Protein AF-0000000074861156 (afdb_homodimer)

pLDDT: mean 95.58, std 5.74, range [59.12, 99.0]

Secondary structure (DSSP, 8-state):
-HHHHHHHHHHHHHHHHHHHHHHT-SB-HHHHHHHHHS--GGGGTT-EEEEESTTSHHHHHHHHHHHHTT-EEEEE-S-HHHHHHHHHHHHHHHGGG--GGGEEE----TT-GGGHHHHHHHHHHHHS---EEEE-----B-B-GGG--HHHHHHHIIIIIIHHHHHHHHHHHHHHHHT-EEEEEE--GGGTS--TTBHHHHHHHHHHHHHHHHHHHHHGGGTEEEEEEEE-SB-SSHHHH-B-SSTT-B---PPPTTS--B-HHHHHHHHHHHHHTT-SEEEE--TTHHHHHHHHHH-HHHHHHHHHHHHHHHHHHHHTT-/-HHHHHHHHHHHHHHHHHHHHHHT-SB-HHHHHHHHHS--GGGGTT-EEEEESTTSHHHHHHHHHHHHTT-EEEEE-S-HHHHHHHHHHHHHHHGGG--GGGEEE----TT-GGGHHHHHHHHHHHHS---EEEE-----B-B-GGG--HHHHHHHIIIIIIHHHHHHHHHHHHHHHHT-EEEEEE--GGGTS--TTBHHHHHHHHHHHHHHHHHHHHHGGGTEEEEEEEE-SB-SSHHHH-B-SSTT-B---PPPTTS--B-HHHHHHHHHHHHHTT-SEEEE--TTHHHHHHHHHHHHHHHHHHHHHHHHHHHHHHHTT-

Nearest PDB structures (foldseek):
  3m1a-assembly6_J  TM=7.940E-01  e=1.146E-18  Streptomyces avermitilis
  1nff-assembly1_A  TM=8.788E-01  e=4.533E-17  Mycobacterium tuberculosis
  5itv-assembly3_D  TM=8.825E-01  e=2.339E-16  Bacillus subtilis subsp. subtilis str. 168
  5itv-assembly1_A  TM=8.113E-01  e=7.983E-17  Bacillus subtilis subsp. subtilis str. 168
  2ztm-assembly1_C  TM=8.177E-01  e=5.166E-16  Pseudomonas fragi

Solvent-accessible surface area (backbone atoms only — not comparable to full-atom values): 30894 Å² total; per-residue (Å²): 114,66,62,58,51,50,50,48,49,52,49,49,50,50,52,51,50,51,51,53,50,52,72,73,36,44,45,40,69,69,54,50,47,35,75,77,71,46,47,54,47,53,75,41,44,66,38,32,36,37,32,30,32,22,55,46,49,50,31,29,34,29,46,33,51,40,17,49,29,23,29,25,38,35,41,18,23,73,53,55,67,45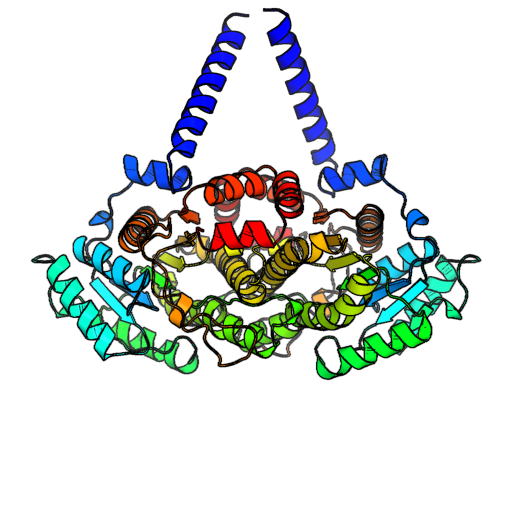,34,52,53,44,48,53,52,21,43,61,53,14,40,93,60,38,56,76,87,36,49,41,78,45,69,41,57,61,70,48,61,86,50,36,56,58,50,46,51,50,46,35,70,73,67,68,51,64,43,29,41,34,38,45,46,65,65,51,34,49,32,49,75,84,52,46,37,69,63,33,40,51,51,35,34,42,37,43,29,47,17,46,51,52,45,47,56,56,48,44,64,61,21,51,74,68,46,39,31,33,43,34,37,58,52,27,43,39,35,76,41,43,46,55,40,16,35,48,33,13,15,24,27,10,16,37,51,21,31,48,36,11,46,34,30,56,31,34,86,35,49,31,47,43,26,41,36,21,41,46,61,58,49,46,65,57,43,39,63,10,29,36,25,46,64,94,39,53,60,63,39,80,72,63,89,82,38,76,44,46,46,30,60,58,51,11,48,51,52,43,36,38,58,47,54,64,38,57,64,43,44,41,22,52,74,68,58,42,57,46,51,51,33,38,47,72,38,42,69,58,36,52,50,49,45,46,68,58,32,53,70,51,50,50,32,57,65,64,35,98,113,67,62,57,50,50,50,49,50,52,49,49,51,50,52,51,49,49,49,54,51,53,72,72,34,44,45,40,68,68,54,50,48,36,74,77,72,45,48,54,48,52,76,41,42,67,39,33,36,37,30,31,32,22,56,45,48,51,31,29,34,30,47,33,52,41,16,49,29,24,30,24,37,36,39,18,23,76,52,56,68,44,33,50,52,44,48,53,51,20,43,61,54,15,40,92,60,39,56,75,88,37,51,42,79,45,67,42,56,61,69,49,62,86,50,36,56,58,51,47,50,50,46,34,70,72,68,69,49,64,44,29,42,35,38,44,47,64,66,51,35,50,32,47,74,86,53,44,38,69,62,32,40,52,51,34,35,40,37,42,29,47,17,47,51,51,43,47,56,56,48,42,64,63,20,49,77,66,47,38,31,34,42,33,38,59,53,26,42,38,36,77,40,42,47,55,39,15,35,47,34,13,15,22,25,9,16,39,52,19,32,48,37,10,45,34,29,55,32,34,86,36,49,32,49,43,25,41,35,21,41,45,61,57,49,47,64,55,44,38,63,10,29,35,24,46,65,93,42,52,59,62,38,80,72,64,89,81,39,76,44,46,48,28,60,59,51,10,47,52,51,42,35,38,57,46,54,64,38,56,65,42,42,40,24,52,73,67,57,42,57,47,52,52,33,40,47,71,37,42,68,60,37,51,50,49,46,47,69,59,32,53,70,51,48,49,31,55,67,64,35,97

Structure (mmCIF, N/CA/C/O backbone):
data_AF-0000000074861156-model_v1
#
loop_
_entity.id
_entity.type
_entity.pdbx_description
1 polymer 'Dehydrogenase/reductase SDR family member 7'
#
loop_
_atom_site.group_PDB
_atom_site.id
_atom_site.type_symbol
_atom_site.label_atom_id
_atom_site.label_alt_id
_atom_site.label_comp_id
_atom_site.label_asym_id
_atom_site.label_entity_id
_atom_site.label_seq_id
_atom_site.pdbx_PDB_ins_code
_atom_site.Cartn_x
_atom_site.Cartn_y
_atom_site.Cartn_z
_atom_site.occupancy
_atom_site.B_iso_or_equiv
_atom_site.auth_seq_id
_atom_site.auth_comp_id
_atom_site.auth_asym_id
_atom_site.auth_atom_id
_atom_site.pdbx_PDB_model_num
ATOM 1 N N . MET A 1 1 ? 4.156 -22.969 41.562 1 59.19 1 MET A N 1
ATOM 2 C CA . MET A 1 1 ? 5.465 -22.344 41.406 1 59.19 1 MET A CA 1
ATOM 3 C C . MET A 1 1 ? 6.266 -23.047 40.312 1 59.19 1 MET A C 1
ATOM 5 O O . MET A 1 1 ? 6.785 -22.391 39.406 1 59.19 1 MET A O 1
ATOM 9 N N . ILE A 1 2 ? 6.211 -24.375 40.25 1 72.19 2 ILE A N 1
ATOM 10 C CA . ILE A 1 2 ? 6.957 -25.219 39.312 1 72.19 2 ILE A CA 1
ATOM 11 C C . ILE A 1 2 ? 6.316 -25.125 37.938 1 72.19 2 ILE A C 1
ATOM 13 O O . ILE A 1 2 ? 7.016 -25.016 36.938 1 72.19 2 ILE A O 1
ATOM 17 N N . PHE A 1 3 ? 5.086 -24.891 37.969 1 76.06 3 PHE A N 1
ATOM 18 C CA . PHE A 1 3 ? 4.367 -24.875 36.688 1 76.06 3 PHE A CA 1
ATOM 19 C C . PHE A 1 3 ? 4.672 -23.594 35.938 1 76.06 3 PHE A C 1
ATOM 21 O O . PHE A 1 3 ? 4.934 -23.641 34.719 1 76.06 3 PHE A O 1
ATOM 28 N N . SER A 1 4 ? 4.758 -22.562 36.625 1 78.44 4 SER A N 1
ATOM 29 C CA . SER A 1 4 ? 5.031 -21.281 35.969 1 78.44 4 SER A CA 1
ATOM 30 C C . SER A 1 4 ? 6.465 -21.219 35.469 1 78.44 4 SER A C 1
ATOM 32 O O . SER A 1 4 ? 6.715 -20.688 34.375 1 78.44 4 SER A O 1
ATOM 34 N N . GLU A 1 5 ? 7.281 -21.781 36.156 1 79.25 5 GLU A N 1
ATOM 35 C CA . GLU A 1 5 ? 8.68 -21.797 35.719 1 79.25 5 GLU A CA 1
ATOM 36 C C . GLU A 1 5 ? 8.875 -22.672 34.5 1 79.25 5 GLU A C 1
ATOM 38 O O . GLU A 1 5 ? 9.641 -22.328 33.594 1 79.25 5 GLU A O 1
ATOM 43 N N . VAL A 1 6 ? 8.242 -23.766 34.562 1 82.81 6 VAL A N 1
ATOM 44 C CA . VAL A 1 6 ? 8.32 -24.656 33.406 1 82.81 6 VAL A CA 1
ATOM 45 C C . VAL A 1 6 ? 7.715 -23.984 32.188 1 82.81 6 VAL A C 1
ATOM 47 O O . VAL A 1 6 ? 8.273 -24.062 31.094 1 82.81 6 VAL A O 1
ATOM 50 N N . LEU A 1 7 ? 6.691 -23.406 32.438 1 80.69 7 LEU A N 1
ATOM 51 C CA . LEU A 1 7 ? 6.035 -22.703 31.328 1 80.69 7 LEU A CA 1
ATOM 52 C C . LEU A 1 7 ? 6.941 -21.609 30.766 1 80.69 7 LEU A C 1
ATOM 54 O O . LEU A 1 7 ? 7.078 -21.484 29.547 1 80.69 7 LEU A O 1
ATOM 58 N N . ILE A 1 8 ? 7.531 -20.938 31.625 1 82.69 8 ILE A N 1
ATOM 59 C CA . ILE A 1 8 ? 8.445 -19.875 31.203 1 82.69 8 ILE A CA 1
ATOM 60 C C . ILE A 1 8 ? 9.625 -20.484 30.453 1 82.69 8 ILE A C 1
ATOM 62 O O . ILE A 1 8 ? 10.023 -19.969 29.406 1 82.69 8 ILE A O 1
ATOM 66 N N . ALA A 1 9 ? 10.094 -21.531 30.984 1 85.81 9 ALA A N 1
ATOM 67 C CA . ALA A 1 9 ? 11.219 -22.188 30.328 1 85.81 9 ALA A CA 1
ATOM 68 C C . ALA A 1 9 ? 10.836 -22.688 28.938 1 85.81 9 ALA A C 1
ATOM 70 O O . ALA A 1 9 ? 11.602 -22.531 27.984 1 85.81 9 ALA A O 1
ATOM 71 N N . VAL A 1 10 ? 9.734 -23.219 28.844 1 87.12 10 VAL A N 1
ATOM 72 C CA . VAL A 1 10 ? 9.25 -23.719 27.562 1 87.12 10 VAL A CA 1
ATOM 73 C C . VAL A 1 10 ? 9.094 -22.578 26.578 1 87.12 10 VAL A C 1
ATOM 75 O O . VAL A 1 10 ? 9.508 -22.672 25.422 1 87.12 10 VAL A O 1
ATOM 78 N N . VAL A 1 11 ? 8.594 -21.484 27.047 1 86.31 11 VAL A N 1
ATOM 79 C CA . VAL A 1 11 ? 8.398 -20.312 26.203 1 86.31 11 VAL A CA 1
ATOM 80 C C . VAL A 1 11 ? 9.758 -19.766 25.75 1 86.31 11 VAL A C 1
ATOM 82 O O . VAL A 1 11 ? 9.938 -19.438 24.578 1 86.31 11 VAL A O 1
ATOM 85 N N . VAL A 1 12 ? 10.617 -19.75 26.625 1 88.69 12 VAL A N 1
ATOM 86 C CA . VAL A 1 12 ? 11.945 -19.234 26.312 1 88.69 12 VAL A CA 1
ATOM 87 C C . VAL A 1 12 ? 12.609 -20.125 25.266 1 88.69 12 VAL A C 1
ATOM 89 O O . VAL A 1 12 ? 13.188 -19.625 24.297 1 88.69 12 VAL A O 1
ATOM 92 N N . VAL A 1 13 ? 12.492 -21.359 25.438 1 90.12 13 VAL A N 1
ATOM 93 C CA . VAL A 1 13 ? 13.102 -22.312 24.5 1 90.12 13 VAL A CA 1
ATOM 94 C C . VAL A 1 13 ? 12.445 -22.172 23.141 1 90.12 13 VAL A C 1
ATOM 96 O O . VAL A 1 13 ? 13.125 -22.188 22.109 1 90.12 13 VAL A O 1
ATOM 99 N N . LEU A 1 14 ? 11.188 -22.047 23.141 1 90 14 LEU A N 1
ATOM 100 C CA . LEU A 1 14 ? 10.461 -21.891 21.875 1 90 14 LEU A CA 1
ATOM 101 C C . LEU A 1 14 ? 10.875 -20.609 21.172 1 90 14 LEU A C 1
ATOM 103 O O . LEU A 1 14 ? 11.133 -20.609 19.969 1 90 14 LEU A O 1
ATOM 107 N N . VAL A 1 15 ? 10.969 -19.562 21.938 1 89.62 15 VAL A N 1
ATOM 108 C CA . VAL A 1 15 ? 11.352 -18.281 21.375 1 89.62 15 VAL A CA 1
ATOM 109 C C . VAL A 1 15 ? 12.766 -18.344 20.812 1 89.62 15 VAL A C 1
ATOM 111 O O . VAL A 1 15 ? 13.031 -17.875 19.703 1 89.62 15 VAL A O 1
ATOM 114 N N . LEU A 1 16 ? 13.609 -18.938 21.531 1 89.69 16 LEU A N 1
ATOM 115 C CA . LEU A 1 16 ? 14.992 -19.062 21.078 1 89.69 16 LEU A CA 1
ATOM 116 C C . LEU A 1 16 ? 15.094 -19.953 19.844 1 89.69 16 LEU A C 1
ATOM 118 O O . LEU A 1 16 ? 15.898 -19.672 18.953 1 89.69 16 LEU A O 1
ATOM 122 N N . SER A 1 17 ? 14.328 -20.984 19.812 1 90 17 SER A N 1
ATOM 123 C CA . SER A 1 17 ? 14.312 -21.859 18.641 1 90 17 SER A CA 1
ATOM 124 C C . SER A 1 17 ? 13.812 -21.125 17.406 1 90 17 SER A C 1
ATOM 126 O O . SER A 1 17 ? 14.383 -21.266 16.328 1 90 17 SER A O 1
ATOM 128 N N . VAL A 1 18 ? 12.797 -20.375 17.609 1 89.12 18 VAL A N 1
ATOM 129 C CA . VAL A 1 18 ? 12.25 -19.609 16.484 1 89.12 18 VAL A CA 1
ATOM 130 C C . VAL A 1 18 ? 13.273 -18.594 16.016 1 89.12 18 VAL A C 1
ATOM 132 O O . VAL A 1 18 ? 13.477 -18.422 14.805 1 89.12 18 VAL A O 1
ATOM 135 N N . LEU A 1 19 ? 13.891 -17.969 16.969 1 89.19 19 LEU A N 1
ATOM 136 C CA . LEU A 1 19 ? 14.898 -16.984 16.625 1 89.19 19 LEU A CA 1
ATOM 137 C C . LEU A 1 19 ? 16.062 -17.641 15.883 1 89.19 19 LEU A C 1
ATOM 139 O O . LEU A 1 19 ? 16.625 -17.062 14.953 1 89.19 19 LEU A O 1
ATOM 143 N N . PHE A 1 20 ? 16.391 -18.812 16.312 1 89.38 20 PHE A N 1
ATOM 144 C CA . PHE A 1 20 ? 17.453 -19.562 15.648 1 89.38 20 PHE A CA 1
ATOM 145 C C . PHE A 1 20 ? 17.062 -19.922 14.219 1 89.38 20 PHE A C 1
ATOM 147 O O . PHE A 1 20 ? 17.844 -19.734 13.297 1 89.38 20 PHE A O 1
ATOM 154 N N . ILE A 1 21 ? 15.883 -20.344 14.039 1 88.94 21 ILE A N 1
ATOM 155 C CA . ILE A 1 21 ? 15.383 -20.703 12.711 1 88.94 21 ILE A CA 1
ATOM 156 C C . ILE A 1 21 ? 15.367 -19.469 11.82 1 88.94 21 ILE A C 1
ATOM 158 O O . ILE A 1 21 ? 15.844 -19.5 10.688 1 88.94 21 ILE A O 1
ATOM 162 N N . LEU A 1 22 ? 14.875 -18.406 12.406 1 88.19 22 LEU A N 1
ATOM 163 C CA . LEU A 1 22 ? 14.727 -17.172 11.641 1 88.19 22 LEU A CA 1
ATOM 164 C C . LEU A 1 22 ? 16.094 -16.609 11.25 1 88.19 22 LEU A C 1
ATOM 166 O O . LEU A 1 22 ? 16.25 -16.031 10.172 1 88.19 22 LEU A O 1
ATOM 170 N N . SER A 1 23 ? 17.047 -16.797 12.133 1 89.25 23 SER A N 1
ATOM 171 C CA . SER A 1 23 ? 18.375 -16.25 11.867 1 89.25 23 SER A CA 1
ATOM 172 C C . SER A 1 23 ? 19.031 -16.922 10.672 1 89.25 23 SER A C 1
ATOM 174 O O . SER A 1 23 ? 19.891 -16.328 10.008 1 89.25 23 SER A O 1
ATOM 176 N N . ARG A 1 24 ? 18.562 -18.062 10.312 1 90.5 24 ARG A N 1
ATOM 177 C CA . ARG A 1 24 ? 19.188 -18.812 9.227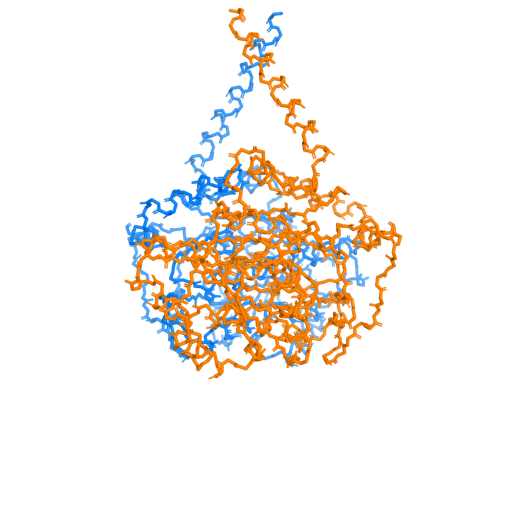 1 90.5 24 ARG A CA 1
ATOM 178 C C . ARG A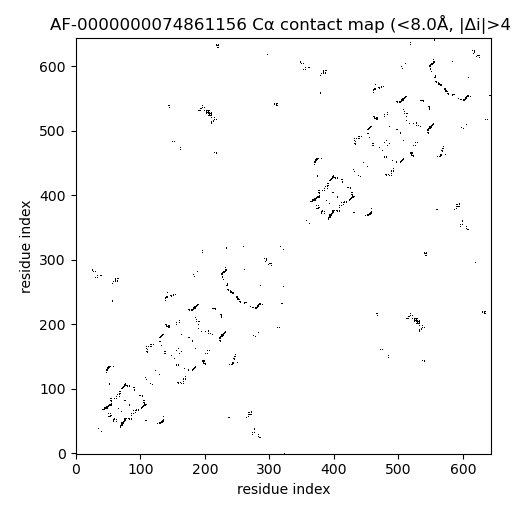 1 24 ? 18.266 -18.922 8.023 1 90.5 24 ARG A C 1
ATOM 180 O O . ARG A 1 24 ? 18.594 -19.578 7.035 1 90.5 24 ARG A O 1
ATOM 187 N N . SER A 1 25 ? 17.203 -18.312 8.203 1 93.56 25 SER A N 1
ATOM 188 C CA . SER A 1 25 ? 16.188 -18.484 7.176 1 93.56 25 SER A CA 1
ATOM 189 C C . SER A 1 25 ? 16.266 -17.359 6.145 1 93.56 25 SER A C 1
ATOM 191 O O . SER A 1 25 ? 16.797 -16.281 6.426 1 93.56 25 SER A O 1
ATOM 193 N N . GLU A 1 26 ? 15.844 -17.625 4.945 1 96.44 26 GLU A N 1
ATOM 194 C CA . GLU A 1 26 ? 15.672 -16.625 3.896 1 96.44 26 GLU A CA 1
ATOM 195 C C . GLU A 1 26 ? 14.195 -16.422 3.564 1 96.44 26 GLU A C 1
ATOM 197 O O . GLU A 1 26 ? 13.859 -15.867 2.52 1 96.44 26 GLU A O 1
ATOM 202 N N . VAL A 1 27 ? 13.336 -17.047 4.398 1 97.94 27 VAL A N 1
ATOM 203 C CA . VAL A 1 27 ? 11.898 -16.953 4.203 1 97.94 27 VAL A CA 1
ATOM 204 C C . VAL A 1 27 ? 11.211 -16.688 5.543 1 97.94 27 VAL A C 1
ATOM 206 O O . VAL A 1 27 ? 11.805 -16.891 6.602 1 97.94 27 VAL A O 1
ATOM 209 N N . ASN A 1 28 ? 9.977 -16.172 5.527 1 96.88 28 ASN A N 1
ATOM 210 C CA . ASN A 1 28 ? 9.227 -16.016 6.773 1 96.88 28 ASN A CA 1
ATOM 211 C C . ASN A 1 28 ? 8.812 -17.375 7.344 1 96.88 28 ASN A C 1
ATOM 213 O O . ASN A 1 28 ? 8.859 -18.375 6.645 1 96.88 28 ASN A O 1
ATOM 217 N N . LEU A 1 29 ? 8.391 -17.422 8.547 1 95 29 LEU A N 1
ATOM 218 C CA . LEU A 1 29 ? 8.172 -18.641 9.32 1 95 29 LEU A CA 1
ATOM 219 C C . LEU A 1 29 ? 7.148 -19.547 8.648 1 95 29 LEU A C 1
ATOM 221 O O . LEU A 1 29 ? 7.316 -20.766 8.609 1 95 29 LEU A O 1
ATOM 225 N N . ARG A 1 30 ? 6.105 -18.969 8.133 1 95 30 ARG A N 1
ATOM 226 C CA . ARG A 1 30 ? 5.055 -19.75 7.508 1 95 30 ARG A CA 1
ATOM 227 C C . ARG A 1 30 ? 5.586 -20.516 6.301 1 95 30 ARG A C 1
ATOM 229 O O . ARG A 1 30 ? 5.285 -21.703 6.125 1 95 30 ARG A O 1
ATOM 236 N N . LEU A 1 31 ? 6.27 -19.828 5.43 1 97.75 31 LEU A N 1
ATOM 237 C CA . LEU A 1 31 ? 6.867 -20.469 4.273 1 97.75 31 LEU A CA 1
ATOM 238 C C . LEU A 1 31 ? 7.898 -21.516 4.703 1 97.75 31 LEU A C 1
ATOM 240 O O . LEU A 1 31 ? 7.973 -22.594 4.125 1 97.75 31 LEU A O 1
ATOM 244 N N . TRP A 1 32 ? 8.688 -21.172 5.703 1 96.88 32 TRP A N 1
ATOM 245 C CA . TRP A 1 32 ? 9.664 -22.125 6.238 1 96.88 32 TRP A CA 1
ATOM 246 C C . TRP A 1 32 ? 8.992 -23.422 6.664 1 96.88 32 TRP A C 1
ATOM 248 O O . TRP A 1 32 ? 9.477 -24.516 6.352 1 96.88 32 TRP A O 1
ATOM 258 N N . TRP A 1 33 ? 7.875 -23.281 7.363 1 96.06 33 TRP A N 1
ATOM 259 C CA . TRP A 1 33 ? 7.125 -24.438 7.824 1 96.06 33 TRP A CA 1
ATOM 260 C C . TRP A 1 33 ? 6.613 -25.266 6.645 1 96.06 33 TRP A C 1
ATOM 262 O O . TRP A 1 33 ? 6.637 -26.5 6.684 1 96.06 33 TRP A O 1
ATOM 272 N N . SER A 1 34 ? 6.195 -24.609 5.605 1 97.5 34 SER A N 1
ATOM 273 C CA . SER A 1 34 ? 5.637 -25.297 4.441 1 97.5 34 SER A CA 1
ATOM 274 C C . SER A 1 34 ? 6.723 -26.031 3.656 1 97.5 34 SER A C 1
ATOM 276 O O . SER A 1 34 ? 6.457 -27.062 3.037 1 97.5 34 SER A O 1
ATOM 278 N N . ILE A 1 35 ? 7.973 -25.469 3.678 1 96.94 35 ILE A N 1
ATOM 279 C CA . ILE A 1 35 ? 9.094 -26.141 3.045 1 96.94 35 ILE A CA 1
ATOM 280 C C . ILE A 1 35 ? 9.32 -27.5 3.715 1 96.94 35 ILE A C 1
ATOM 282 O O . ILE A 1 35 ? 9.586 -28.5 3.039 1 96.94 35 ILE A O 1
ATOM 286 N N . LYS A 1 36 ? 9.109 -27.578 5.012 1 95.19 36 LYS A N 1
ATOM 287 C CA . LYS A 1 36 ? 9.461 -28.75 5.805 1 95.19 36 LYS A CA 1
ATOM 288 C C . LYS A 1 36 ? 8.281 -29.719 5.898 1 95.19 36 LYS A C 1
ATOM 290 O O . LYS A 1 36 ? 8.469 -30.938 5.914 1 95.19 36 LYS A O 1
ATOM 295 N N . MET A 1 37 ? 7.043 -29.141 5.988 1 97.31 37 MET A N 1
ATOM 296 C CA . MET A 1 37 ? 5.922 -30 6.375 1 97.31 37 MET A CA 1
ATOM 297 C C . MET A 1 37 ? 4.746 -29.812 5.422 1 97.31 37 MET A C 1
ATOM 299 O O . MET A 1 37 ? 3.727 -30.5 5.547 1 97.31 37 MET A O 1
ATOM 303 N N . GLY A 1 38 ? 4.82 -28.875 4.5 1 98 38 GLY A N 1
ATOM 304 C CA . GLY A 1 38 ? 3.689 -28.578 3.631 1 98 38 GLY A CA 1
ATOM 305 C C . GLY A 1 38 ? 3.611 -29.5 2.426 1 98 38 GLY A C 1
ATOM 306 O O . GLY A 1 38 ? 4.258 -30.547 2.393 1 98 38 GLY A O 1
ATOM 307 N N . LYS A 1 39 ? 2.768 -29.156 1.541 1 98.44 39 LYS A N 1
ATOM 308 C CA . LYS A 1 39 ? 2.613 -29.875 0.284 1 98.44 39 LYS A CA 1
ATOM 309 C C . LYS A 1 39 ? 3.779 -29.594 -0.659 1 98.44 39 LYS A C 1
ATOM 311 O O . LYS A 1 39 ? 4.191 -28.453 -0.823 1 98.44 39 LYS A O 1
ATOM 316 N N . PRO A 1 40 ? 4.328 -30.688 -1.158 1 98.31 40 PRO A N 1
ATOM 317 C CA . PRO A 1 40 ? 5.371 -30.469 -2.164 1 98.31 40 PRO A CA 1
ATOM 318 C C . PRO A 1 40 ? 4.832 -29.828 -3.445 1 98.31 40 PRO A C 1
ATOM 320 O O . PRO A 1 40 ? 3.617 -29.812 -3.666 1 98.31 40 PRO A O 1
ATOM 323 N N . ILE A 1 41 ? 5.66 -29.328 -4.293 1 98.75 41 ILE A N 1
ATOM 324 C CA . ILE A 1 41 ? 5.281 -28.656 -5.531 1 98.75 41 ILE A CA 1
ATOM 325 C C . ILE A 1 41 ? 4.508 -29.625 -6.426 1 98.75 41 ILE A C 1
ATOM 327 O O . ILE A 1 41 ? 3.58 -29.234 -7.129 1 98.75 41 ILE A O 1
ATOM 331 N N . ASP A 1 42 ? 4.785 -30.906 -6.316 1 98.25 42 ASP A N 1
ATOM 332 C CA . ASP A 1 42 ? 4.176 -31.953 -7.141 1 98.25 42 ASP A CA 1
ATOM 333 C C . ASP A 1 42 ? 2.67 -32.031 -6.898 1 98.25 42 ASP A C 1
ATOM 335 O O . ASP A 1 42 ? 1.938 -32.625 -7.699 1 98.25 42 ASP A O 1
ATOM 339 N N . HIS A 1 43 ? 2.279 -31.5 -5.812 1 98.38 43 HIS A N 1
ATOM 340 C CA . HIS A 1 43 ? 0.85 -31.438 -5.531 1 98.38 43 HIS A CA 1
ATOM 341 C C . HIS A 1 43 ? 0.109 -30.641 -6.602 1 98.38 43 HIS A C 1
ATOM 343 O O . HIS A 1 43 ? -1.108 -30.781 -6.746 1 98.38 43 HIS A O 1
ATOM 349 N N . LEU A 1 44 ? 0.799 -29.859 -7.445 1 98.69 44 LEU A N 1
ATOM 350 C CA . LEU A 1 44 ? 0.205 -29.016 -8.484 1 98.69 44 LEU A CA 1
ATOM 351 C C . LEU A 1 44 ? 0.176 -29.75 -9.82 1 98.69 44 LEU A C 1
ATOM 353 O O . LEU A 1 44 ? -0.229 -29.172 -10.836 1 98.69 44 LEU A O 1
ATOM 357 N N . GLN A 1 45 ? 0.576 -30.969 -9.797 1 98.62 45 GLN A N 1
ATOM 358 C CA . GLN A 1 45 ? 0.661 -31.734 -11.039 1 98.62 45 GLN A CA 1
ATOM 359 C C . GLN A 1 45 ? -0.657 -31.672 -11.812 1 98.62 45 GLN A C 1
ATOM 361 O O . GLN A 1 45 ? -1.729 -31.859 -11.227 1 98.62 45 GLN A O 1
ATOM 366 N N . GLY A 1 46 ? -0.571 -31.375 -13.047 1 98.5 46 GLY A N 1
ATOM 367 C CA . GLY A 1 46 ? -1.732 -31.406 -13.922 1 98.5 46 GLY A CA 1
ATOM 368 C C . GLY A 1 46 ? -2.502 -30.109 -13.945 1 98.5 46 GLY A C 1
ATOM 369 O O . GLY A 1 46 ? -3.324 -29.875 -14.836 1 98.5 46 GLY A O 1
ATOM 370 N N . GLN A 1 47 ? -2.281 -29.234 -13 1 98.81 47 GLN A N 1
ATOM 371 C CA . GLN A 1 47 ? -2.975 -27.953 -12.961 1 98.81 47 GLN A CA 1
ATOM 372 C C . GLN A 1 47 ? -2.492 -27.031 -14.078 1 98.81 47 GLN A C 1
ATOM 374 O O . GLN A 1 47 ? -1.329 -27.094 -14.484 1 98.81 47 GLN A O 1
ATOM 379 N N . VAL A 1 48 ? -3.385 -26.203 -14.586 1 98.94 48 VAL A N 1
ATOM 380 C CA . VAL A 1 48 ? -3.059 -25.219 -15.609 1 98.94 48 VAL A CA 1
ATOM 381 C C . VAL A 1 48 ? -2.635 -23.906 -14.945 1 98.94 48 VAL A C 1
ATOM 383 O O . VAL A 1 48 ? -3.457 -23.219 -14.328 1 98.94 48 VAL A O 1
ATOM 386 N N . VAL A 1 49 ? -1.368 -23.562 -15.102 1 98.94 49 VAL A N 1
ATOM 387 C CA . VAL A 1 49 ? -0.804 -22.359 -14.492 1 98.94 49 VAL A CA 1
ATOM 388 C C . VAL A 1 49 ? -0.429 -21.359 -15.57 1 98.94 49 VAL A C 1
ATOM 390 O O . VAL A 1 49 ? 0.354 -21.656 -16.469 1 98.94 49 VAL A O 1
ATOM 393 N N . TRP A 1 50 ? -1.055 -20.219 -15.539 1 99 50 TRP A N 1
ATOM 394 C CA . TRP A 1 50 ? -0.72 -19.109 -16.438 1 99 50 TRP A CA 1
ATOM 395 C C . TRP A 1 50 ? 0.244 -18.141 -15.758 1 99 50 TRP A C 1
ATOM 397 O O . TRP A 1 50 ? -0.077 -17.547 -14.719 1 99 50 TRP A O 1
ATOM 407 N N . ILE A 1 51 ? 1.421 -17.938 -16.344 1 98.94 51 ILE A N 1
ATOM 408 C CA . ILE A 1 51 ? 2.461 -17.094 -15.766 1 98.94 51 ILE A CA 1
ATOM 409 C C . ILE A 1 51 ? 2.73 -15.914 -16.703 1 98.94 51 ILE A C 1
ATOM 411 O O . ILE A 1 51 ? 3.094 -16.109 -17.859 1 98.94 51 ILE A O 1
ATOM 415 N N . THR A 1 52 ? 2.578 -14.695 -16.203 1 98.88 52 THR A N 1
ATOM 416 C CA . THR A 1 52 ? 3.006 -13.516 -16.953 1 98.88 52 THR A CA 1
ATOM 417 C C . THR A 1 52 ? 4.441 -13.148 -16.594 1 98.88 52 THR A C 1
ATOM 419 O O . THR A 1 52 ? 4.926 -13.477 -15.516 1 98.88 52 THR A O 1
ATOM 422 N N . GLY A 1 53 ? 5.117 -12.422 -17.516 1 98.25 53 GLY A N 1
ATOM 423 C CA . GLY A 1 53 ? 6.531 -12.164 -17.312 1 98.25 53 GLY A CA 1
ATOM 424 C C . GLY A 1 53 ? 7.371 -13.43 -17.266 1 98.25 53 GLY A C 1
ATOM 425 O O . GLY A 1 53 ? 8.281 -13.547 -16.453 1 98.25 53 GLY A O 1
ATOM 426 N N . ALA A 1 54 ? 7.07 -14.359 -18.125 1 98.5 54 ALA A N 1
ATOM 427 C CA . ALA A 1 54 ? 7.637 -15.703 -18.047 1 98.5 54 ALA A CA 1
ATOM 428 C C . ALA A 1 54 ? 8.922 -15.805 -18.875 1 98.5 54 ALA A C 1
ATOM 430 O O . ALA A 1 54 ? 9.562 -16.859 -18.891 1 98.5 54 ALA A O 1
ATOM 431 N N . SER A 1 55 ? 9.375 -14.75 -19.453 1 97.31 55 SER A N 1
ATOM 432 C CA . SER A 1 55 ? 10.484 -14.836 -20.406 1 97.31 55 SER A CA 1
ATOM 433 C C . SER A 1 55 ? 11.828 -14.664 -19.703 1 97.31 55 SER A C 1
ATOM 435 O O . SER A 1 55 ? 12.883 -14.844 -20.328 1 97.31 55 SER A O 1
ATOM 437 N N . SER A 1 56 ? 11.82 -14.258 -18.469 1 95.31 56 SER A N 1
ATOM 438 C CA . SER A 1 56 ? 13.062 -14.062 -17.719 1 95.31 56 SER A CA 1
ATOM 439 C C . SER A 1 56 ? 12.812 -14.031 -16.219 1 95.31 56 SER A C 1
ATOM 441 O O . SER A 1 56 ? 11.664 -14.094 -15.773 1 95.31 56 SER A O 1
ATOM 443 N N . GLY A 1 57 ? 13.844 -14.109 -15.5 1 96.06 57 GLY A N 1
ATOM 444 C CA . GLY A 1 57 ? 13.805 -13.852 -14.07 1 96.06 57 GLY A CA 1
ATOM 445 C C . GLY A 1 57 ? 12.938 -14.828 -13.305 1 96.06 57 GLY A C 1
ATOM 446 O O . GLY A 1 57 ? 12.977 -16.031 -13.57 1 96.06 57 GLY A O 1
ATOM 447 N N . ILE A 1 58 ? 12.25 -14.328 -12.344 1 97.94 58 ILE A N 1
ATOM 448 C CA . ILE A 1 58 ? 11.445 -15.125 -11.43 1 97.94 58 ILE A CA 1
ATOM 449 C C . ILE A 1 58 ? 10.391 -15.906 -12.203 1 97.94 58 ILE A C 1
ATOM 451 O O . ILE A 1 58 ? 10.172 -17.094 -11.953 1 97.94 58 ILE A O 1
ATOM 455 N N . GLY A 1 59 ? 9.734 -15.258 -13.211 1 98.5 59 GLY A N 1
ATOM 456 C CA . GLY A 1 59 ? 8.703 -15.914 -14 1 98.5 59 GLY A CA 1
ATOM 457 C C . GLY A 1 59 ? 9.219 -17.109 -14.781 1 98.5 59 GLY A C 1
ATOM 458 O O . GLY A 1 59 ? 8.594 -18.172 -14.781 1 98.5 59 GLY A O 1
ATOM 459 N N . GLU A 1 60 ? 10.367 -16.953 -15.391 1 98.62 60 GLU A N 1
ATOM 460 C CA . GLU A 1 60 ? 11 -18.016 -16.156 1 98.62 60 GLU A CA 1
ATOM 461 C C . GLU A 1 60 ? 11.32 -19.219 -15.273 1 98.62 60 GLU A C 1
ATOM 463 O O . GLU A 1 60 ? 10.961 -20.344 -15.602 1 98.62 60 GLU A O 1
ATOM 468 N N . PHE A 1 61 ? 11.938 -18.938 -14.148 1 98.75 61 PHE A N 1
ATOM 469 C CA . PHE A 1 61 ? 12.383 -20.031 -13.297 1 98.75 61 PHE A CA 1
ATOM 470 C C . PHE A 1 61 ? 11.211 -20.656 -12.555 1 98.75 61 PHE A C 1
ATOM 472 O O . PHE A 1 61 ? 11.234 -21.844 -12.234 1 98.75 61 PHE A O 1
ATOM 479 N N . THR A 1 62 ? 10.203 -19.844 -12.266 1 98.88 62 THR A N 1
ATOM 480 C CA . THR A 1 62 ? 8.977 -20.422 -11.719 1 98.88 62 THR A CA 1
ATOM 481 C C . THR A 1 62 ? 8.344 -21.406 -12.703 1 98.88 62 THR A C 1
ATOM 483 O O . THR A 1 62 ? 7.879 -22.469 -12.312 1 98.88 62 THR A O 1
ATOM 486 N N . ALA A 1 63 ? 8.359 -21.047 -13.977 1 98.94 63 ALA A N 1
ATOM 487 C CA . ALA A 1 63 ? 7.859 -21.953 -15.008 1 98.94 63 ALA A CA 1
ATOM 488 C C . ALA A 1 63 ? 8.617 -23.281 -15 1 98.94 63 ALA A C 1
ATOM 490 O O . ALA A 1 63 ? 8.016 -24.344 -15.094 1 98.94 63 ALA A O 1
ATOM 491 N N . TYR A 1 64 ? 9.961 -23.188 -14.836 1 98.88 64 TYR A N 1
ATOM 492 C CA . TYR A 1 64 ? 10.773 -24.406 -14.797 1 98.88 64 TYR A CA 1
ATOM 493 C C . TYR A 1 64 ? 10.359 -25.297 -13.633 1 98.88 64 TYR A C 1
ATOM 495 O O . TYR A 1 64 ? 10.195 -26.516 -13.797 1 98.88 64 TYR A O 1
ATOM 503 N N . LYS A 1 65 ? 10.195 -24.656 -12.43 1 98.81 65 LYS A N 1
ATOM 504 C CA . LYS A 1 65 ? 9.859 -25.438 -11.234 1 98.81 65 LYS A CA 1
ATOM 505 C C . LYS A 1 65 ? 8.492 -26.094 -11.367 1 98.81 65 LYS A C 1
ATOM 507 O O . LYS A 1 65 ? 8.305 -27.234 -10.961 1 98.81 65 LYS A O 1
ATOM 512 N N . LEU A 1 66 ? 7.559 -25.406 -11.938 1 98.94 66 LEU A N 1
ATOM 513 C CA . LEU A 1 66 ? 6.207 -25.922 -12.109 1 98.94 66 LEU A CA 1
ATOM 514 C C . LEU A 1 66 ? 6.176 -27 -13.188 1 98.94 66 LEU A C 1
ATOM 516 O O . LEU A 1 66 ? 5.418 -27.969 -13.086 1 98.94 66 LEU A O 1
ATOM 520 N N . ALA A 1 67 ? 7.004 -26.844 -14.219 1 98.88 67 ALA A N 1
ATOM 521 C CA . ALA A 1 67 ? 7.145 -27.859 -15.25 1 98.88 67 ALA A CA 1
ATOM 522 C C . ALA A 1 67 ? 7.688 -29.156 -14.656 1 98.88 67 ALA A C 1
ATOM 524 O O . ALA A 1 67 ? 7.184 -30.25 -14.961 1 98.88 67 ALA A O 1
ATOM 525 N N . GLU A 1 68 ? 8.703 -28.984 -13.82 1 98.69 68 GLU A N 1
ATOM 526 C CA . GLU A 1 68 ? 9.281 -30.141 -13.141 1 98.69 68 GLU A CA 1
ATOM 527 C C . GLU A 1 68 ? 8.219 -30.922 -12.375 1 98.69 68 GLU A C 1
ATOM 529 O O . GLU A 1 68 ? 8.289 -32.156 -12.273 1 98.69 68 GLU A O 1
ATOM 534 N N . ALA A 1 69 ? 7.262 -30.203 -11.891 1 98.56 69 ALA A N 1
ATOM 535 C CA . ALA A 1 69 ? 6.203 -30.797 -11.078 1 98.56 69 ALA A CA 1
ATOM 536 C C . ALA A 1 69 ? 5.094 -31.375 -11.953 1 98.56 69 ALA A C 1
ATOM 538 O O . ALA A 1 69 ? 4.191 -32.062 -11.453 1 98.56 69 ALA A O 1
ATOM 539 N N . GLY A 1 70 ? 5.102 -31.109 -13.25 1 98.69 70 GLY A N 1
ATOM 540 C CA . GLY A 1 70 ? 4.133 -31.672 -14.172 1 98.69 70 GLY A CA 1
ATOM 541 C C . GLY A 1 70 ? 2.92 -30.797 -14.391 1 98.69 70 GLY A C 1
ATOM 542 O O . GLY A 1 70 ? 1.854 -31.266 -14.773 1 98.69 70 GLY A O 1
ATOM 543 N N . CYS A 1 71 ? 3.049 -29.516 -14.141 1 98.88 71 CYS A N 1
ATOM 544 C CA . CYS A 1 71 ? 1.966 -28.578 -14.414 1 98.88 71 CYS A CA 1
ATOM 545 C C . CYS A 1 71 ? 1.864 -28.297 -15.906 1 98.88 71 CYS A C 1
ATOM 547 O O . CYS A 1 71 ? 2.867 -28.344 -16.625 1 98.88 71 CYS A O 1
ATOM 549 N N . LYS A 1 72 ? 0.632 -28.016 -16.344 1 98.88 72 LYS A N 1
ATOM 550 C CA . LYS A 1 72 ? 0.443 -27.406 -17.656 1 98.88 72 LYS A CA 1
ATOM 551 C C . LYS A 1 72 ? 0.664 -25.891 -17.578 1 98.88 72 LYS A C 1
ATOM 553 O O . LYS A 1 72 ? 0.272 -25.25 -16.609 1 98.88 72 LYS A O 1
ATOM 558 N N . LEU A 1 73 ? 1.34 -25.359 -18.625 1 98.94 73 LEU A N 1
ATOM 559 C CA . LEU A 1 73 ? 1.811 -23.984 -18.469 1 98.94 73 LEU A CA 1
ATOM 560 C C . LEU A 1 73 ? 1.321 -23.125 -19.609 1 98.94 73 LEU A C 1
ATOM 562 O O . LEU A 1 73 ? 1.282 -23.562 -20.766 1 98.94 73 LEU A O 1
ATOM 566 N N . VAL A 1 74 ? 0.878 -21.938 -19.297 1 98.94 74 VAL A N 1
ATOM 567 C CA . VAL A 1 74 ? 0.726 -20.844 -20.25 1 98.94 74 VAL A CA 1
ATOM 568 C C . VAL A 1 74 ? 1.785 -19.781 -19.969 1 98.94 74 VAL A C 1
ATOM 570 O O . VAL A 1 74 ? 1.835 -19.203 -18.891 1 98.94 74 VAL A O 1
ATOM 573 N N . LEU A 1 75 ? 2.65 -19.562 -20.938 1 98.94 75 LEU A N 1
ATOM 574 C CA . LEU A 1 75 ? 3.756 -18.625 -20.797 1 98.94 75 LEU A CA 1
ATOM 575 C C . LEU A 1 75 ? 3.479 -17.328 -21.562 1 98.94 75 LEU A C 1
ATOM 577 O O . LEU A 1 75 ? 3.316 -17.344 -22.781 1 98.94 75 LEU A O 1
ATOM 581 N N . SER A 1 76 ? 3.412 -16.219 -20.828 1 98.88 76 SER A N 1
ATOM 582 C CA . SER A 1 76 ? 3.137 -14.953 -21.484 1 98.88 76 SER A CA 1
ATOM 583 C C . SER A 1 76 ? 4.211 -13.914 -21.156 1 98.88 76 SER A C 1
ATOM 585 O O . SER A 1 76 ? 4.684 -13.844 -20.031 1 98.88 76 SER A O 1
ATOM 587 N N . ALA A 1 77 ? 4.633 -13.203 -22.031 1 98.44 77 ALA A N 1
ATOM 588 C CA . ALA A 1 77 ? 5.5 -12.031 -22.062 1 98.44 77 ALA A CA 1
ATOM 589 C C . ALA A 1 77 ? 5.465 -11.367 -23.438 1 98.44 77 ALA A C 1
ATOM 591 O O . ALA A 1 77 ? 4.68 -11.758 -24.312 1 98.44 77 ALA A O 1
ATOM 592 N N . ARG A 1 78 ? 6.293 -10.391 -23.719 1 95.5 78 ARG A N 1
ATOM 593 C CA . ARG A 1 78 ? 6.238 -9.648 -24.969 1 95.5 78 ARG A CA 1
ATOM 594 C C . ARG A 1 78 ? 7.055 -10.336 -26.062 1 95.5 78 ARG A C 1
ATOM 596 O O . ARG A 1 78 ? 6.711 -10.266 -27.234 1 95.5 78 ARG A O 1
ATOM 603 N N . ARG A 1 79 ? 8.117 -11.07 -25.609 1 94 79 ARG A N 1
ATOM 604 C CA . ARG A 1 79 ? 9.062 -11.617 -26.578 1 94 79 ARG A CA 1
ATOM 605 C C . ARG A 1 79 ? 8.781 -13.094 -26.844 1 94 79 ARG A C 1
ATOM 607 O O . ARG A 1 79 ? 9.234 -13.969 -26.109 1 94 79 ARG A O 1
ATOM 614 N N . ALA A 1 80 ? 8.234 -13.32 -28 1 97.75 80 ALA A N 1
ATOM 615 C CA . ALA A 1 80 ? 7.793 -14.664 -28.344 1 97.75 80 ALA A CA 1
ATOM 616 C C . ALA A 1 80 ? 8.977 -15.625 -28.422 1 97.75 80 ALA A C 1
ATOM 618 O O . ALA A 1 80 ? 8.867 -16.781 -28 1 97.75 80 ALA A O 1
ATOM 619 N N . ASP A 1 81 ? 10.047 -15.172 -28.953 1 98.44 81 ASP A N 1
ATOM 620 C CA . ASP A 1 81 ? 11.227 -16.031 -29.109 1 98.44 81 ASP A CA 1
ATOM 621 C C . ASP A 1 81 ? 11.75 -16.484 -27.75 1 98.44 81 ASP A C 1
ATOM 623 O O . ASP A 1 81 ? 12.109 -17.656 -27.578 1 98.44 81 ASP A O 1
ATOM 627 N N . GLU A 1 82 ? 11.781 -15.578 -26.844 1 98.12 82 GLU A N 1
ATOM 628 C CA . GLU A 1 82 ? 12.219 -15.93 -25.5 1 98.12 82 GLU A CA 1
ATOM 629 C C . GLU A 1 82 ? 11.25 -16.906 -24.844 1 98.12 82 GLU A C 1
ATOM 631 O O . GLU A 1 82 ? 11.656 -17.781 -24.078 1 98.12 82 GLU A O 1
ATOM 636 N N . LEU A 1 83 ? 9.992 -16.766 -25.156 1 98.81 83 LEU A N 1
ATOM 637 C CA . LEU A 1 83 ? 8.992 -17.672 -24.609 1 98.81 83 LEU A CA 1
ATOM 638 C C . LEU A 1 83 ? 9.172 -19.078 -25.156 1 98.81 83 LEU A C 1
ATOM 640 O O . LEU A 1 83 ? 8.992 -20.062 -24.438 1 98.81 83 LEU A O 1
ATOM 644 N N . GLU A 1 84 ? 9.531 -19.141 -26.422 1 98.75 84 GLU A N 1
ATOM 645 C CA . GLU A 1 84 ? 9.789 -20.453 -27.016 1 98.75 84 GLU A CA 1
ATOM 646 C C . GLU A 1 84 ? 11.016 -21.109 -26.391 1 98.75 84 GLU A C 1
ATOM 648 O O . GLU A 1 84 ? 11.039 -22.328 -26.188 1 98.75 84 GLU A O 1
ATOM 653 N N . ARG A 1 85 ? 11.992 -20.266 -26.125 1 98.75 85 ARG A N 1
ATOM 654 C CA . ARG A 1 85 ? 13.164 -20.766 -25.422 1 98.75 85 ARG A CA 1
ATOM 655 C C . ARG A 1 85 ? 12.781 -21.328 -24.047 1 98.75 85 ARG A C 1
ATOM 657 O O . ARG A 1 85 ? 13.234 -22.406 -23.672 1 98.75 85 ARG A O 1
ATOM 664 N N . VAL A 1 86 ? 11.977 -20.625 -23.328 1 98.88 86 VAL A N 1
ATOM 665 C CA . VAL A 1 86 ? 11.531 -21.047 -22 1 98.88 86 VAL A CA 1
ATOM 666 C C . VAL A 1 86 ? 10.688 -22.312 -22.125 1 98.88 86 VAL A C 1
ATOM 668 O O . VAL A 1 86 ? 10.812 -23.234 -21.312 1 98.88 86 VAL A O 1
ATOM 671 N N . LYS A 1 87 ? 9.828 -22.406 -23.141 1 98.88 87 LYS A N 1
ATOM 672 C CA . LYS A 1 87 ? 9.016 -23.594 -23.391 1 98.88 87 LYS A CA 1
ATOM 673 C C . LYS A 1 87 ? 9.898 -24.828 -23.547 1 98.88 87 LYS A C 1
ATOM 675 O O . LYS A 1 87 ? 9.641 -25.875 -22.953 1 98.88 87 LYS A O 1
ATOM 680 N N . ALA A 1 88 ? 10.914 -24.688 -24.344 1 98.81 88 ALA A N 1
ATOM 681 C CA . ALA A 1 88 ? 11.82 -25.812 -24.578 1 98.81 88 ALA A CA 1
ATOM 682 C C . ALA A 1 88 ? 12.469 -26.266 -23.266 1 98.81 88 ALA A C 1
ATOM 684 O O . ALA A 1 88 ? 12.578 -27.469 -23.016 1 98.81 88 ALA A O 1
ATOM 685 N N . ALA A 1 89 ? 12.875 -25.297 -22.469 1 98.81 89 ALA A N 1
ATOM 686 C CA . ALA A 1 89 ? 13.492 -25.609 -21.188 1 98.81 89 ALA A CA 1
ATOM 687 C C . ALA A 1 89 ? 12.492 -26.25 -20.234 1 98.81 89 ALA A C 1
ATOM 689 O O . ALA A 1 89 ? 12.844 -27.141 -19.469 1 98.81 89 ALA A O 1
ATOM 690 N N . CYS A 1 90 ? 11.289 -25.797 -20.266 1 98.88 90 CYS A N 1
ATOM 691 C CA . CYS A 1 90 ? 10.234 -26.375 -19.438 1 98.88 90 CYS A CA 1
ATOM 692 C C . CYS A 1 90 ? 9.992 -27.844 -19.812 1 98.88 90 CYS A C 1
ATOM 694 O O . CYS A 1 90 ? 9.844 -28.688 -18.938 1 98.88 90 CYS A O 1
ATOM 696 N N . LEU A 1 91 ? 9.938 -28.141 -21.109 1 98.69 91 LEU A N 1
ATOM 697 C CA . LEU A 1 91 ? 9.703 -29.5 -21.578 1 98.69 91 LEU A CA 1
ATOM 698 C C . LEU A 1 91 ? 10.844 -30.422 -21.156 1 98.69 91 LEU A C 1
ATOM 700 O O . LEU A 1 91 ? 10.602 -31.562 -20.766 1 98.69 91 LEU A O 1
ATOM 704 N N . ARG A 1 92 ? 12.039 -29.859 -21.188 1 98.44 92 ARG A N 1
ATOM 705 C CA . ARG A 1 92 ? 13.18 -30.641 -20.719 1 98.44 92 ARG A CA 1
ATOM 706 C C . ARG A 1 92 ? 13.086 -30.891 -19.219 1 98.44 92 ARG A C 1
ATOM 708 O O . ARG A 1 92 ? 13.32 -32 -18.75 1 98.44 92 ARG A O 1
ATOM 715 N N . ALA A 1 93 ? 12.734 -29.891 -18.484 1 97.94 93 ALA A N 1
ATOM 716 C CA . ALA A 1 93 ? 12.633 -29.984 -17.031 1 97.94 93 ALA A CA 1
ATOM 717 C C . ALA A 1 93 ? 11.531 -30.953 -16.625 1 97.94 93 ALA A C 1
ATOM 719 O O . ALA A 1 93 ? 11.688 -31.703 -15.656 1 97.94 93 ALA A O 1
ATOM 720 N N . GLY A 1 94 ? 10.445 -30.922 -17.328 1 97.62 94 GLY A N 1
ATOM 721 C CA . GLY A 1 94 ? 9.305 -31.766 -17 1 97.62 94 GLY A CA 1
ATOM 722 C C . GLY A 1 94 ? 9.492 -33.219 -17.391 1 97.62 94 GLY A C 1
ATOM 723 O O . GLY A 1 94 ? 8.844 -34.094 -16.844 1 97.62 94 GLY A O 1
ATOM 724 N N . GLY A 1 95 ? 10.32 -33.438 -18.406 1 96.94 95 GLY A N 1
ATOM 725 C CA . GLY A 1 95 ? 10.555 -34.781 -18.875 1 96.94 95 GLY A CA 1
ATOM 726 C C . GLY A 1 95 ? 9.289 -35.5 -19.344 1 96.94 95 GLY A C 1
ATOM 727 O O . GLY A 1 95 ? 8.516 -34.906 -20.125 1 96.94 95 GLY A O 1
ATOM 728 N N . PRO A 1 96 ? 9.117 -36.719 -18.875 1 96.56 96 PRO A N 1
ATOM 729 C CA . PRO A 1 96 ? 7.984 -37.531 -19.344 1 96.56 96 PRO A CA 1
ATOM 730 C C . PRO A 1 96 ? 6.645 -37 -18.812 1 96.56 96 PRO A C 1
ATOM 732 O O . PRO A 1 96 ? 5.59 -37.438 -19.297 1 96.56 96 PRO A O 1
ATOM 735 N N . LYS A 1 97 ? 6.703 -36.125 -17.922 1 96.75 97 LYS A N 1
ATOM 736 C CA . LYS A 1 97 ? 5.477 -35.625 -17.312 1 96.75 97 LYS A CA 1
ATOM 737 C C . LYS A 1 97 ? 4.785 -34.594 -18.219 1 96.75 97 LYS A C 1
ATOM 739 O O . LYS A 1 97 ? 3.604 -34.312 -18.031 1 96.75 97 LYS A O 1
ATOM 744 N N . LEU A 1 98 ? 5.547 -34.062 -19.172 1 97.5 98 LEU A N 1
ATOM 745 C CA . LEU A 1 98 ? 4.992 -33 -19.969 1 97.5 98 LEU A CA 1
ATOM 746 C C . LEU A 1 98 ? 5.117 -33.312 -21.453 1 97.5 98 LEU A C 1
ATOM 748 O O . LEU A 1 98 ? 6.148 -33.812 -21.906 1 97.5 98 LEU A O 1
ATOM 752 N N . ARG A 1 99 ? 4.094 -33.031 -22.188 1 97.62 99 ARG A N 1
ATOM 753 C CA . ARG A 1 99 ? 4.09 -33.062 -23.641 1 97.62 99 ARG A CA 1
ATOM 754 C C . ARG A 1 99 ? 4.121 -31.625 -24.203 1 97.62 99 ARG A C 1
ATOM 756 O O . ARG A 1 99 ? 3.836 -30.672 -23.484 1 97.62 99 ARG A O 1
ATOM 763 N N . GLU A 1 100 ? 4.441 -31.5 -25.406 1 97.88 100 GLU A N 1
ATOM 764 C CA . GLU A 1 100 ? 4.496 -30.203 -26.094 1 97.88 100 GLU A CA 1
ATOM 765 C C . GLU A 1 100 ? 3.186 -29.438 -25.938 1 97.88 100 GLU A C 1
ATOM 767 O O . GLU A 1 100 ? 3.189 -28.219 -25.797 1 97.88 100 GLU A O 1
ATOM 772 N N . THR A 1 101 ? 2.094 -30.172 -25.922 1 98.31 101 THR A N 1
ATOM 773 C CA . THR A 1 101 ? 0.77 -29.562 -25.859 1 98.31 101 THR A CA 1
ATOM 774 C C . THR A 1 101 ? 0.461 -29.062 -24.453 1 98.31 101 THR A C 1
ATOM 776 O O . THR A 1 101 ? -0.534 -28.375 -24.234 1 98.31 101 THR A O 1
ATOM 779 N N . ASP A 1 102 ? 1.338 -29.391 -23.516 1 98.75 102 ASP A N 1
ATOM 780 C CA . ASP A 1 102 ? 1.098 -29 -22.125 1 98.75 102 ASP A CA 1
ATOM 781 C C . ASP A 1 102 ? 1.688 -27.625 -21.828 1 98.75 102 ASP A C 1
ATOM 783 O O . ASP A 1 102 ? 1.529 -27.094 -20.734 1 98.75 102 ASP A O 1
ATOM 787 N N . VAL A 1 103 ? 2.375 -27.062 -22.812 1 98.88 103 VAL A N 1
ATOM 788 C CA . VAL A 1 103 ? 2.945 -25.734 -22.656 1 98.88 103 VAL A CA 1
ATOM 789 C C . VAL A 1 103 ? 2.488 -24.828 -23.797 1 98.88 103 VAL A C 1
ATOM 791 O O . VAL A 1 103 ? 2.814 -25.078 -24.969 1 98.88 103 VAL A O 1
ATOM 794 N N . LEU A 1 104 ? 1.752 -23.828 -23.484 1 98.88 104 LEU A N 1
ATOM 795 C CA . LEU A 1 104 ? 1.236 -22.875 -24.453 1 98.88 104 LEU A CA 1
ATOM 796 C C . LEU A 1 104 ? 2.002 -21.562 -24.375 1 98.88 104 LEU A C 1
ATOM 798 O O . LEU A 1 104 ? 2.094 -20.953 -23.312 1 98.88 104 LEU A O 1
ATOM 802 N N . VAL A 1 105 ? 2.613 -21.219 -25.453 1 98.88 105 VAL A N 1
ATOM 803 C CA . VAL A 1 105 ? 3.213 -19.891 -25.594 1 98.88 105 VAL A CA 1
ATOM 804 C C . VAL A 1 105 ? 2.156 -18.891 -26.047 1 98.88 105 VAL A C 1
ATOM 806 O O . VAL A 1 105 ? 1.55 -19.047 -27.109 1 98.88 105 VAL A O 1
ATOM 809 N N . LEU A 1 106 ? 1.867 -17.875 -25.25 1 98.81 106 LEU A N 1
ATOM 810 C CA . LEU A 1 106 ? 0.87 -16.844 -25.531 1 98.81 106 LEU A CA 1
ATOM 811 C C . LEU A 1 106 ? 1.452 -15.445 -25.312 1 98.81 106 LEU A C 1
ATOM 813 O O . LEU A 1 106 ? 1.317 -14.875 -24.234 1 98.81 106 LEU A O 1
ATOM 817 N N . PRO A 1 107 ? 2.07 -14.867 -26.391 1 98.69 107 PRO A N 1
ATOM 818 C CA . PRO A 1 107 ? 2.625 -13.516 -26.25 1 98.69 107 PRO A CA 1
ATOM 819 C C . PRO A 1 107 ? 1.586 -12.5 -25.781 1 98.69 107 PRO A C 1
ATOM 821 O O . PRO A 1 107 ? 0.451 -12.508 -26.266 1 98.69 107 PRO A O 1
ATOM 824 N N . LEU A 1 108 ? 1.966 -11.664 -24.797 1 98.56 108 LEU A N 1
ATOM 825 C CA . LEU A 1 108 ? 1.041 -10.719 -24.172 1 98.56 108 LEU A CA 1
ATOM 826 C C . LEU A 1 108 ? 1.79 -9.523 -23.609 1 98.56 108 LEU A C 1
ATOM 828 O O . LEU A 1 108 ? 2.771 -9.688 -22.875 1 98.56 108 LEU A O 1
ATOM 832 N N . ASP A 1 109 ? 1.395 -8.359 -24.031 1 98.25 109 ASP A N 1
ATOM 833 C CA . ASP A 1 109 ? 1.805 -7.137 -23.359 1 98.25 109 ASP A CA 1
ATOM 834 C C . ASP A 1 109 ? 0.843 -6.793 -22.219 1 98.25 109 ASP A C 1
ATOM 836 O O . ASP A 1 109 ? -0.295 -6.387 -22.469 1 98.25 109 ASP A O 1
ATOM 840 N N . SER A 1 110 ? 1.343 -6.863 -21 1 97.75 110 SER A N 1
ATOM 841 C CA . SER A 1 110 ? 0.506 -6.727 -19.812 1 97.75 110 SER A CA 1
ATOM 842 C C . SER A 1 110 ? -0.138 -5.344 -19.75 1 97.75 110 SER A C 1
ATOM 844 O O . SER A 1 110 ? -1.101 -5.137 -19.016 1 97.75 110 SER A O 1
ATOM 846 N N . THR A 1 111 ? 0.344 -4.363 -20.5 1 97.94 111 THR A N 1
ATOM 847 C CA . THR A 1 111 ? -0.204 -3.014 -20.453 1 97.94 111 THR A CA 1
ATOM 848 C C . THR A 1 111 ? -1.238 -2.801 -21.547 1 97.94 111 THR A C 1
ATOM 850 O O . THR A 1 111 ? -1.861 -1.74 -21.625 1 97.94 111 THR A O 1
ATOM 853 N N . LYS A 1 112 ? -1.35 -3.76 -22.422 1 98.62 112 LYS A N 1
ATOM 854 C CA . LYS A 1 112 ? -2.398 -3.689 -23.438 1 98.62 112 LYS A CA 1
ATOM 855 C C . LYS A 1 112 ? -3.682 -4.355 -22.953 1 98.62 112 LYS A C 1
ATOM 857 O O . LYS A 1 112 ? -4.059 -5.422 -23.438 1 98.62 112 LYS A O 1
ATOM 862 N N . PHE A 1 113 ? -4.41 -3.652 -22.156 1 98.69 113 PHE A N 1
ATOM 863 C CA . PHE A 1 113 ? -5.527 -4.172 -21.375 1 98.69 113 PHE A CA 1
ATOM 864 C C . PHE A 1 113 ? -6.633 -4.691 -22.281 1 98.69 113 PHE A C 1
ATOM 866 O O . PHE A 1 113 ? -7.309 -5.668 -21.953 1 98.69 113 PHE A O 1
ATOM 873 N N . ALA A 1 114 ? -6.801 -4.129 -23.391 1 98.06 114 ALA A N 1
ATOM 874 C CA . ALA A 1 114 ? -7.867 -4.488 -24.312 1 98.06 114 ALA A CA 1
ATOM 875 C C . ALA A 1 114 ? -7.676 -5.91 -24.844 1 98.06 114 ALA A C 1
ATOM 877 O O . ALA A 1 114 ? -8.625 -6.527 -25.328 1 98.06 114 ALA A O 1
ATOM 878 N N . THR A 1 115 ? -6.477 -6.492 -24.734 1 98.62 115 THR A N 1
ATOM 879 C CA . THR A 1 115 ? -6.176 -7.809 -25.281 1 98.62 115 THR A CA 1
ATOM 880 C C . THR A 1 115 ? -6.383 -8.891 -24.219 1 98.62 115 THR A C 1
ATOM 882 O O . THR A 1 115 ? -6.363 -10.086 -24.531 1 98.62 115 THR A O 1
ATOM 885 N N . HIS A 1 116 ? -6.613 -8.539 -23 1 98.81 116 HIS A N 1
ATOM 886 C CA . HIS A 1 116 ? -6.629 -9.5 -21.906 1 98.81 116 HIS A CA 1
ATOM 887 C C . HIS A 1 116 ? -7.812 -10.453 -22.016 1 98.81 116 HIS A C 1
ATOM 889 O O . HIS A 1 116 ? -7.684 -11.648 -21.75 1 98.81 116 HIS A O 1
ATOM 895 N N . LYS A 1 117 ? -8.898 -9.914 -22.406 1 98.56 117 LYS A N 1
ATOM 896 C CA . LYS A 1 117 ? -10.086 -10.75 -22.562 1 98.56 117 LYS A CA 1
ATOM 897 C C . LYS A 1 117 ? -9.859 -11.836 -23.609 1 98.56 117 LYS A C 1
ATOM 899 O O . LYS A 1 117 ? -10.18 -13 -23.375 1 98.56 117 LYS A O 1
ATOM 904 N N . GLU A 1 118 ? -9.336 -11.406 -24.703 1 98.62 118 GLU A N 1
ATOM 905 C CA . GLU A 1 118 ? -9.047 -12.352 -25.781 1 98.62 118 GLU A CA 1
ATOM 906 C C . GLU A 1 118 ? -7.996 -13.367 -25.344 1 98.62 118 GLU A C 1
ATOM 908 O O . GLU A 1 118 ? -8.055 -14.531 -25.734 1 98.62 118 GLU A O 1
ATOM 913 N N . ALA A 1 119 ? -7.008 -12.922 -24.625 1 98.88 119 ALA A N 1
ATOM 914 C CA . ALA A 1 119 ? -5.977 -13.82 -24.125 1 98.88 119 ALA A CA 1
ATOM 915 C C . ALA A 1 119 ? -6.582 -14.906 -23.234 1 98.88 119 ALA A C 1
ATOM 917 O O . ALA A 1 119 ? -6.23 -16.078 -23.344 1 98.88 119 ALA A O 1
ATOM 918 N N . VAL A 1 120 ? -7.5 -14.5 -22.375 1 98.88 120 VAL A N 1
ATOM 919 C CA . VAL A 1 120 ? -8.164 -15.445 -21.484 1 98.88 120 VAL A CA 1
ATOM 920 C C . VAL A 1 120 ? -8.969 -16.453 -22.312 1 98.88 120 VAL A C 1
ATOM 922 O O . VAL A 1 120 ? -8.93 -17.656 -22.047 1 98.88 120 VAL A O 1
ATOM 925 N N . ALA A 1 121 ? -9.641 -15.961 -23.266 1 98.75 121 ALA A N 1
ATOM 926 C CA . ALA A 1 121 ? -10.422 -16.828 -24.141 1 98.75 121 ALA A CA 1
ATOM 927 C C . ALA A 1 121 ? -9.523 -17.859 -24.828 1 98.75 121 ALA A C 1
ATOM 929 O O . ALA A 1 121 ? -9.914 -19.016 -24.984 1 98.75 121 ALA A O 1
ATOM 930 N N . SER A 1 122 ? -8.344 -17.453 -25.234 1 98.81 122 SER A N 1
ATOM 931 C CA . SER A 1 122 ? -7.398 -18.344 -25.891 1 98.81 122 SER A CA 1
ATOM 932 C C . SER A 1 122 ? -6.953 -19.453 -24.953 1 98.81 122 SER A C 1
ATOM 934 O O . SER A 1 122 ? -6.879 -20.625 -25.359 1 98.81 122 SER A O 1
ATOM 936 N N . VAL A 1 123 ? -6.648 -19.094 -23.734 1 98.88 123 VAL A N 1
ATOM 937 C CA . VAL A 1 123 ? -6.211 -20.094 -22.766 1 98.88 123 VAL A CA 1
ATOM 938 C C . VAL A 1 123 ? -7.348 -21.078 -22.484 1 98.88 123 VAL A C 1
ATOM 940 O O . VAL A 1 123 ? -7.133 -22.281 -22.422 1 98.88 123 VAL A O 1
ATOM 943 N N . LEU A 1 124 ? -8.562 -20.562 -22.328 1 98.75 124 LEU A N 1
ATOM 944 C CA . LEU A 1 124 ? -9.719 -21.406 -22.016 1 98.75 124 LEU A CA 1
ATOM 945 C C . LEU A 1 124 ? -10.047 -22.328 -23.188 1 98.75 124 LEU A C 1
ATOM 947 O O . LEU A 1 124 ? -10.484 -23.453 -23 1 98.75 124 LEU A O 1
ATOM 951 N N . SER A 1 125 ? -9.852 -21.781 -24.375 1 98.5 125 SER A N 1
ATOM 952 C CA . SER A 1 125 ? -10.078 -22.625 -25.562 1 98.5 125 SER A CA 1
ATOM 953 C C . SER A 1 125 ? -9.055 -23.75 -25.641 1 98.5 125 SER A C 1
ATOM 955 O O . SER A 1 125 ? -9.383 -24.859 -26.062 1 98.5 125 SER A O 1
ATOM 957 N N . TYR A 1 126 ? -7.875 -23.5 -25.203 1 98.62 126 TYR A N 1
ATOM 958 C CA . TYR A 1 126 ? -6.785 -24.453 -25.328 1 98.62 126 TYR A CA 1
ATOM 959 C C . TYR A 1 126 ? -6.824 -25.469 -24.188 1 98.62 126 TYR A C 1
ATOM 961 O O . TYR A 1 126 ? -6.781 -26.688 -24.438 1 98.62 126 TYR A O 1
ATOM 969 N N . PHE A 1 127 ? -6.953 -25.078 -22.922 1 98.5 127 PHE A N 1
ATOM 970 C CA . PHE A 1 127 ? -6.824 -25.953 -21.766 1 98.5 127 PHE A CA 1
ATOM 971 C C . PHE A 1 127 ? -8.18 -26.156 -21.094 1 98.5 127 PHE A C 1
ATOM 973 O O . PHE A 1 127 ? -8.305 -27 -20.188 1 98.5 127 PHE A O 1
ATOM 980 N N . GLN A 1 128 ? -9.203 -25.312 -21.422 1 97.81 128 GLN A N 1
ATOM 981 C CA . GLN A 1 128 ? -10.578 -25.375 -20.922 1 97.81 128 GLN A CA 1
ATOM 982 C C . GLN A 1 128 ? -10.68 -24.875 -19.484 1 97.81 128 GLN A C 1
ATOM 984 O O . GLN A 1 128 ? -11.773 -24.781 -18.938 1 97.81 128 GLN A O 1
ATOM 989 N N . LYS A 1 129 ? -9.547 -24.578 -18.891 1 98.12 129 LYS A N 1
ATOM 990 C CA . LYS A 1 129 ? -9.555 -24.047 -17.531 1 98.12 129 LYS A CA 1
ATOM 991 C C . LYS A 1 129 ? -8.273 -23.266 -17.234 1 98.12 129 LYS A C 1
ATOM 993 O O . LYS A 1 129 ? -7.289 -23.391 -17.969 1 98.12 129 LYS A O 1
ATOM 998 N N . ILE A 1 130 ? -8.344 -22.484 -16.234 1 98.88 130 ILE A N 1
ATOM 999 C CA . ILE A 1 130 ? -7.215 -21.812 -15.602 1 98.88 130 ILE A CA 1
ATOM 1000 C C . ILE A 1 130 ? -7.254 -22.062 -14.094 1 98.88 130 ILE A C 1
ATOM 1002 O O . ILE A 1 130 ? -8.094 -21.5 -13.391 1 98.88 130 ILE A O 1
ATOM 1006 N N . ASP A 1 131 ? -6.324 -22.828 -13.602 1 98.94 131 ASP A N 1
ATOM 1007 C CA . ASP A 1 131 ? -6.34 -23.156 -12.18 1 98.94 131 ASP A CA 1
ATOM 1008 C C . ASP A 1 131 ? -5.617 -22.094 -11.359 1 98.94 131 ASP A C 1
ATOM 1010 O O . ASP A 1 131 ? -6.051 -21.766 -10.258 1 98.94 131 ASP A O 1
ATOM 1014 N N . ILE A 1 132 ? -4.477 -21.641 -11.891 1 98.94 132 ILE A N 1
ATOM 1015 C CA . ILE A 1 132 ? -3.633 -20.688 -11.18 1 98.94 132 ILE A CA 1
ATOM 1016 C C . ILE A 1 132 ? -3.17 -19.594 -12.141 1 98.94 132 ILE A C 1
ATOM 1018 O O . ILE A 1 132 ? -2.734 -19.875 -13.258 1 98.94 132 ILE A O 1
ATOM 1022 N N . LEU A 1 133 ? -3.367 -18.359 -11.805 1 99 133 LEU A N 1
ATOM 1023 C CA . LEU A 1 133 ? -2.777 -17.219 -12.5 1 99 133 LEU A CA 1
ATOM 1024 C C . LEU A 1 133 ? -1.654 -16.609 -11.68 1 99 133 LEU A C 1
ATOM 1026 O O . LEU A 1 133 ? -1.878 -16.156 -10.555 1 99 133 LEU A O 1
ATOM 1030 N N . VAL A 1 134 ? -0.429 -16.641 -12.195 1 98.94 134 VAL A N 1
ATOM 1031 C CA . VAL A 1 134 ? 0.729 -16.016 -11.562 1 98.94 134 VAL A CA 1
ATOM 1032 C C . VAL A 1 134 ? 1.036 -14.688 -12.234 1 98.94 134 VAL A C 1
ATOM 1034 O O . VAL A 1 134 ? 1.682 -14.648 -13.289 1 98.94 134 VAL A O 1
ATOM 1037 N N . ASN A 1 135 ? 0.565 -13.648 -11.617 1 98.94 135 ASN A N 1
ATOM 1038 C CA . ASN A 1 135 ? 0.918 -12.297 -12.055 1 98.94 135 ASN A CA 1
ATOM 1039 C C . ASN A 1 135 ? 2.336 -11.93 -11.625 1 98.94 135 ASN A C 1
ATOM 1041 O O . ASN A 1 135 ? 2.557 -11.508 -10.492 1 98.94 135 ASN A O 1
ATOM 1045 N N . ASN A 1 136 ? 3.25 -11.969 -12.57 1 98.62 136 ASN A N 1
ATOM 1046 C CA . ASN A 1 136 ? 4.66 -11.766 -12.25 1 98.62 136 ASN A CA 1
ATOM 1047 C C . ASN A 1 136 ? 5.25 -10.609 -13.047 1 98.62 136 ASN A C 1
ATOM 1049 O O . ASN A 1 136 ? 6.262 -10.023 -12.648 1 98.62 136 ASN A O 1
ATOM 1053 N N . ALA A 1 137 ? 4.609 -10.227 -14.172 1 97.75 137 ALA A N 1
ATOM 1054 C CA . ALA A 1 137 ? 5.121 -9.141 -15 1 97.75 137 ALA A CA 1
ATOM 1055 C C . ALA A 1 137 ? 5.207 -7.844 -14.203 1 97.75 137 ALA A C 1
ATOM 1057 O O . ALA A 1 137 ? 4.293 -7.508 -13.445 1 97.75 137 ALA A O 1
ATOM 1058 N N . GLY A 1 138 ? 6.32 -7.168 -14.305 1 96.69 138 GLY A N 1
ATOM 1059 C CA . GLY A 1 138 ? 6.527 -5.898 -13.625 1 96.69 138 GLY A CA 1
ATOM 1060 C C . GLY A 1 138 ? 7.934 -5.355 -13.789 1 96.69 138 GLY A C 1
ATOM 1061 O O . GLY A 1 138 ? 8.75 -5.941 -14.5 1 96.69 138 GLY A O 1
ATOM 1062 N N . LYS A 1 139 ? 8.109 -4.199 -13.258 1 96.31 139 LYS A N 1
ATOM 1063 C CA . LYS A 1 139 ? 9.445 -3.611 -13.297 1 96.31 139 LYS A CA 1
ATOM 1064 C C . LYS A 1 139 ? 9.711 -2.764 -12.062 1 96.31 139 LYS A C 1
ATOM 1066 O O . LYS A 1 139 ? 8.781 -2.215 -11.461 1 96.31 139 LYS A O 1
ATOM 1071 N N . SER A 1 140 ? 11.008 -2.668 -11.711 1 96.88 140 SER A N 1
ATOM 1072 C CA . SER A 1 140 ? 11.445 -1.828 -10.602 1 96.88 140 SER A CA 1
ATOM 1073 C C . SER A 1 140 ? 11.742 -0.406 -11.062 1 96.88 140 SER A C 1
ATOM 1075 O O . SER A 1 140 ? 11.539 -0.077 -12.234 1 96.88 140 SER A O 1
ATOM 1077 N N . GLN A 1 141 ? 12.094 0.456 -10.156 1 97.69 141 GLN A N 1
ATOM 1078 C CA . GLN A 1 141 ? 12.445 1.849 -10.406 1 97.69 141 GLN A CA 1
ATOM 1079 C C . GLN A 1 141 ? 13.547 2.32 -9.461 1 97.69 141 GLN A C 1
ATOM 1081 O O . GLN A 1 141 ? 13.523 2.004 -8.273 1 97.69 141 GLN A O 1
ATOM 1086 N N . ARG A 1 142 ? 14.508 3.082 -10.039 1 96.25 142 ARG A N 1
ATOM 1087 C CA . ARG A 1 142 ? 15.625 3.594 -9.258 1 96.25 142 ARG A CA 1
ATOM 1088 C C . ARG A 1 142 ? 15.859 5.074 -9.539 1 96.25 142 ARG A C 1
ATOM 1090 O O . ARG A 1 142 ? 16.344 5.438 -10.609 1 96.25 142 ARG A O 1
ATOM 1097 N N . ALA A 1 143 ? 15.641 5.887 -8.586 1 97.5 143 ALA A N 1
ATOM 1098 C CA . ALA A 1 143 ? 15.883 7.324 -8.633 1 97.5 143 ALA A CA 1
ATOM 1099 C C . ALA A 1 143 ? 15.461 7.996 -7.332 1 97.5 143 ALA A C 1
ATOM 1101 O O . ALA A 1 143 ? 14.586 7.496 -6.629 1 97.5 143 ALA A O 1
ATOM 1102 N N . GLY A 1 144 ? 16.109 9.086 -6.969 1 97.19 144 GLY A N 1
ATOM 1103 C CA . GLY A 1 144 ? 15.711 9.852 -5.801 1 97.19 144 GLY A CA 1
ATOM 1104 C C . GLY A 1 144 ? 14.305 10.414 -5.902 1 97.19 144 GLY A C 1
ATOM 1105 O O . GLY A 1 144 ? 13.797 10.633 -7.004 1 97.19 144 GLY A O 1
ATOM 1106 N N . TRP A 1 145 ? 13.727 10.648 -4.789 1 97.69 145 TRP A N 1
ATOM 1107 C CA . TRP A 1 145 ? 12.328 11.055 -4.703 1 97.69 145 TRP A CA 1
ATOM 1108 C C . TRP A 1 145 ? 12.062 12.273 -5.582 1 97.69 145 TRP A C 1
ATOM 1110 O O . TRP A 1 145 ? 11.062 12.312 -6.309 1 97.69 145 TRP A O 1
ATOM 1120 N N . LEU A 1 146 ? 12.969 13.203 -5.609 1 98 146 LEU A N 1
ATOM 1121 C CA . LEU A 1 146 ? 12.766 14.477 -6.301 1 98 146 LEU A CA 1
ATOM 1122 C C . LEU A 1 146 ? 13.125 14.352 -7.777 1 98 146 LEU A C 1
ATOM 1124 O O . LEU A 1 146 ? 12.789 15.234 -8.578 1 98 146 LEU A O 1
ATOM 1128 N N . GLU A 1 147 ? 13.695 13.211 -8.156 1 98.06 147 GLU A N 1
ATOM 1129 C CA . GLU A 1 147 ? 14.188 13.039 -9.516 1 98.06 147 GLU A CA 1
ATOM 1130 C C . GLU A 1 147 ? 13.156 12.344 -10.398 1 98.06 147 GLU A C 1
ATOM 1132 O O . GLU A 1 147 ? 13.305 12.281 -11.617 1 98.06 147 GLU A O 1
ATOM 1137 N N . VAL A 1 148 ? 12.133 11.859 -9.828 1 98.56 148 VAL A N 1
ATOM 1138 C CA . VAL A 1 148 ? 11.195 10.992 -10.547 1 98.56 148 VAL A CA 1
ATOM 1139 C C . VAL A 1 148 ? 10.109 11.844 -11.203 1 98.56 148 VAL A C 1
ATOM 1141 O O . VAL A 1 148 ? 9.438 12.633 -10.523 1 98.56 148 VAL A O 1
ATOM 1144 N N . GLU A 1 149 ? 9.938 11.68 -12.453 1 98.44 149 GLU A N 1
ATOM 1145 C CA . GLU A 1 149 ? 8.836 12.305 -13.18 1 98.44 149 GLU A CA 1
ATOM 1146 C C . GLU A 1 149 ? 7.516 11.602 -12.883 1 98.44 149 GLU A C 1
ATOM 1148 O O . GLU A 1 149 ? 7.473 10.375 -12.742 1 98.44 149 GLU A O 1
ATOM 1153 N N . LEU A 1 150 ? 6.441 12.367 -12.883 1 98.5 150 LEU A N 1
ATOM 1154 C CA . LEU A 1 150 ? 5.129 11.781 -12.641 1 98.5 150 LEU A CA 1
ATOM 1155 C C . LEU A 1 150 ? 4.801 10.719 -13.688 1 98.5 150 LEU A C 1
ATOM 1157 O O . LEU A 1 150 ? 4.109 9.742 -13.391 1 98.5 150 LEU A O 1
ATOM 1161 N N . ALA A 1 151 ? 5.297 10.945 -14.867 1 98.56 151 ALA A N 1
ATOM 1162 C CA . ALA A 1 151 ? 5.062 9.977 -15.945 1 98.56 151 ALA A CA 1
ATOM 1163 C C . ALA A 1 151 ? 5.621 8.609 -15.578 1 98.56 151 ALA A C 1
ATOM 1165 O O . ALA A 1 151 ? 5.07 7.578 -15.977 1 98.56 151 ALA A O 1
ATOM 1166 N N . VAL A 1 152 ? 6.703 8.547 -14.836 1 98.75 152 VAL A N 1
ATOM 1167 C CA . VAL A 1 152 ? 7.289 7.293 -14.383 1 98.75 152 VAL A CA 1
ATOM 1168 C C . VAL A 1 152 ? 6.359 6.621 -13.375 1 98.75 152 VAL A C 1
ATOM 1170 O O . VAL A 1 152 ? 6.16 5.402 -13.422 1 98.75 152 VAL A O 1
ATOM 1173 N N . ASP A 1 153 ? 5.777 7.43 -12.492 1 98.88 153 ASP A N 1
ATOM 1174 C CA . ASP A 1 153 ? 4.789 6.906 -11.555 1 98.88 153 ASP A CA 1
ATOM 1175 C C . ASP A 1 153 ? 3.625 6.25 -12.297 1 98.88 153 ASP A C 1
ATOM 1177 O O . ASP A 1 153 ? 3.18 5.16 -11.93 1 98.88 153 ASP A O 1
ATOM 1181 N N . ARG A 1 154 ? 3.146 6.906 -13.312 1 98.69 154 ARG A N 1
ATOM 1182 C CA . ARG A 1 154 ? 2.043 6.379 -14.109 1 98.69 154 ARG A CA 1
ATOM 1183 C C . ARG A 1 154 ? 2.443 5.094 -14.82 1 98.69 154 ARG A C 1
ATOM 1185 O O . ARG A 1 154 ? 1.662 4.141 -14.883 1 98.69 154 ARG A O 1
ATOM 1192 N N . GLU A 1 155 ? 3.625 5.102 -15.359 1 98.31 155 GLU A N 1
ATOM 1193 C CA . GLU A 1 155 ? 4.125 3.93 -16.078 1 98.31 155 GLU A CA 1
ATOM 1194 C C . GLU A 1 155 ? 4.145 2.699 -15.172 1 98.31 155 GLU A C 1
ATOM 1196 O O . GLU A 1 155 ? 3.68 1.628 -15.562 1 98.31 155 GLU A O 1
ATOM 1201 N N . LEU A 1 156 ? 4.668 2.861 -14.016 1 98.75 156 LEU A N 1
ATOM 1202 C CA . LEU A 1 156 ? 4.758 1.73 -13.102 1 98.75 156 LEU A CA 1
ATOM 1203 C C . LEU A 1 156 ? 3.373 1.296 -12.641 1 98.75 156 LEU A C 1
ATOM 1205 O O . LEU A 1 156 ? 3.123 0.104 -12.445 1 98.75 156 LEU A O 1
ATOM 1209 N N . PHE A 1 157 ? 2.51 2.293 -12.453 1 98.88 157 PHE A N 1
ATOM 1210 C CA . PHE A 1 157 ? 1.153 1.937 -12.055 1 98.88 157 PHE A CA 1
ATOM 1211 C C . PHE A 1 157 ? 0.473 1.101 -13.133 1 98.88 157 PHE A C 1
ATOM 1213 O O . PHE A 1 157 ? -0.188 0.105 -12.828 1 98.88 157 PHE A O 1
ATOM 1220 N N . GLU A 1 158 ? 0.598 1.455 -14.359 1 98.75 158 GLU A N 1
ATOM 1221 C CA . GLU A 1 158 ? -0.007 0.734 -15.477 1 98.75 158 GLU A CA 1
ATOM 1222 C C . GLU A 1 158 ? 0.518 -0.697 -15.562 1 98.75 158 GLU A C 1
ATOM 1224 O O . GLU A 1 158 ? -0.26 -1.642 -15.711 1 98.75 158 GLU A O 1
ATOM 1229 N N . LEU A 1 159 ? 1.746 -0.838 -15.414 1 98.56 159 LEU A N 1
ATOM 1230 C CA . LEU A 1 159 ? 2.363 -2.145 -15.617 1 98.56 159 LEU A CA 1
ATOM 1231 C C . LEU A 1 159 ? 2.24 -3.002 -14.359 1 98.56 159 LEU A C 1
ATOM 1233 O O . LEU A 1 159 ? 1.712 -4.113 -14.414 1 98.56 159 LEU A O 1
ATOM 1237 N N . ASN A 1 160 ? 2.723 -2.471 -13.203 1 98.88 160 ASN A N 1
ATOM 1238 C CA . ASN A 1 160 ? 2.85 -3.266 -11.984 1 98.88 160 ASN A CA 1
ATOM 1239 C C . ASN A 1 160 ? 1.494 -3.504 -11.328 1 98.88 160 ASN A C 1
ATOM 1241 O O . ASN A 1 160 ? 1.316 -4.48 -10.594 1 98.88 160 ASN A O 1
ATOM 1245 N N . VAL A 1 161 ? 0.561 -2.578 -11.547 1 98.94 161 VAL A N 1
ATOM 1246 C CA . VAL A 1 161 ? -0.675 -2.629 -10.773 1 98.94 161 VAL A CA 1
ATOM 1247 C C . VAL A 1 161 ? -1.845 -2.979 -11.688 1 98.94 161 VAL A C 1
ATOM 1249 O O . VAL A 1 161 ? -2.441 -4.051 -11.562 1 98.94 161 VAL A O 1
ATOM 1252 N N . LEU A 1 162 ? -2.102 -2.16 -12.727 1 98.88 162 LEU A N 1
ATOM 1253 C CA . LEU A 1 162 ? -3.289 -2.363 -13.547 1 98.88 162 LEU A CA 1
ATOM 1254 C C . LEU A 1 162 ? -3.131 -3.594 -14.43 1 98.88 162 LEU A C 1
ATOM 1256 O O . LEU A 1 162 ? -4.121 -4.246 -14.781 1 98.88 162 LEU A O 1
ATOM 1260 N N . GLY A 1 163 ? -1.886 -3.934 -14.844 1 98.81 163 GLY A N 1
ATOM 1261 C CA . GLY A 1 163 ? -1.668 -5.172 -15.578 1 98.81 163 GLY A CA 1
ATOM 1262 C C . GLY A 1 163 ? -2.254 -6.387 -14.891 1 98.81 163 GLY A C 1
ATOM 1263 O O . GLY A 1 163 ? -3.193 -7.004 -15.398 1 98.81 163 GLY A O 1
ATOM 1264 N N . PRO A 1 164 ? -1.725 -6.66 -13.68 1 98.88 164 PRO A N 1
ATOM 1265 C CA . PRO A 1 164 ? -2.262 -7.805 -12.938 1 98.88 164 PRO A CA 1
ATOM 1266 C C . PRO A 1 164 ? -3.74 -7.641 -12.594 1 98.88 164 PRO A C 1
ATOM 1268 O O . PRO A 1 164 ? -4.488 -8.625 -12.594 1 98.88 164 PRO A O 1
ATOM 1271 N N . VAL A 1 165 ? -4.207 -6.441 -12.289 1 98.88 165 VAL A N 1
ATOM 1272 C CA . VAL A 1 165 ? -5.598 -6.199 -11.93 1 98.88 165 VAL A CA 1
ATOM 1273 C C . VAL A 1 165 ? -6.504 -6.52 -13.117 1 98.88 165 VAL A C 1
ATOM 1275 O O . VAL A 1 165 ? -7.52 -7.207 -12.961 1 98.88 165 VAL A O 1
ATOM 1278 N N . SER A 1 166 ? -6.152 -6.055 -14.281 1 98.88 166 SER A N 1
ATOM 1279 C CA . SER A 1 166 ? -6.949 -6.242 -15.492 1 98.88 166 SER A CA 1
ATOM 1280 C C . SER A 1 166 ? -7.023 -7.715 -15.883 1 98.88 166 SER A C 1
ATOM 1282 O O . SER A 1 166 ? -8.102 -8.234 -16.172 1 98.88 166 SER A O 1
ATOM 1284 N N . LEU A 1 167 ? -5.879 -8.359 -15.906 1 98.94 167 LEU A N 1
ATOM 1285 C CA . LEU A 1 167 ? -5.863 -9.766 -16.297 1 98.94 167 LEU A CA 1
ATOM 1286 C C . LEU A 1 167 ? -6.648 -10.617 -15.305 1 98.94 167 LEU A C 1
ATOM 1288 O O . LEU A 1 167 ? -7.402 -11.508 -15.703 1 98.94 167 LEU A O 1
ATOM 1292 N N . THR A 1 168 ? -6.449 -10.359 -14.023 1 98.94 168 THR A N 1
ATOM 1293 C CA . THR A 1 168 ? -7.188 -11.055 -12.984 1 98.94 168 THR A CA 1
ATOM 1294 C C . THR A 1 168 ? -8.695 -10.875 -13.172 1 98.94 168 THR A C 1
ATOM 1296 O O . THR A 1 168 ? -9.461 -11.828 -13.023 1 98.94 168 THR A O 1
ATOM 1299 N N . ARG A 1 169 ? -9.102 -9.656 -13.484 1 98.69 169 ARG A N 1
ATOM 1300 C CA . ARG A 1 169 ? -10.508 -9.367 -13.703 1 98.69 169 ARG A CA 1
ATOM 1301 C C . ARG A 1 169 ? -11.102 -10.273 -14.781 1 98.69 169 ARG A C 1
ATOM 1303 O O . ARG A 1 169 ? -12.234 -10.727 -14.656 1 98.69 169 ARG A O 1
ATOM 1310 N N . GLU A 1 170 ? -10.359 -10.555 -15.812 1 98.75 170 GLU A N 1
ATOM 1311 C CA . GLU A 1 170 ? -10.844 -11.344 -16.938 1 98.75 170 GLU A CA 1
ATOM 1312 C C . GLU A 1 170 ? -10.859 -12.828 -16.609 1 98.75 170 GLU A C 1
ATOM 1314 O O . GLU A 1 170 ? -11.656 -13.594 -17.156 1 98.75 170 GLU A O 1
ATOM 1319 N N . VAL A 1 171 ? -10.016 -13.289 -15.68 1 98.88 171 VAL A N 1
ATOM 1320 C CA . VAL A 1 171 ? -9.883 -14.703 -15.328 1 98.88 171 VAL A CA 1
ATOM 1321 C C . VAL A 1 171 ? -10.93 -15.078 -14.281 1 98.88 171 VAL A C 1
ATOM 1323 O O . VAL A 1 171 ? -11.438 -16.203 -14.281 1 98.88 171 VAL A O 1
ATOM 1326 N N . LEU A 1 172 ? -11.328 -14.164 -13.422 1 98.81 172 LEU A N 1
ATOM 1327 C CA . LEU A 1 172 ? -12.07 -14.414 -12.188 1 98.81 172 LEU A CA 1
ATOM 1328 C C . LEU A 1 172 ? -13.438 -15.023 -12.492 1 98.81 172 LEU A C 1
ATOM 1330 O O . LEU A 1 172 ? -13.859 -15.969 -11.812 1 98.81 172 LEU A O 1
ATOM 1334 N N . PRO A 1 173 ? -14.18 -14.492 -13.547 1 98.69 173 PRO A N 1
ATOM 1335 C CA . PRO A 1 173 ? -15.508 -15.078 -13.781 1 98.69 173 PRO A CA 1
ATOM 1336 C C . PRO A 1 173 ? -15.453 -16.594 -13.984 1 98.69 173 PRO A C 1
ATOM 1338 O O . PRO A 1 173 ? -16.328 -17.312 -13.5 1 98.69 173 PRO A O 1
ATOM 1341 N N . HIS A 1 174 ? -14.453 -17.078 -14.586 1 98.44 174 HIS A N 1
ATOM 1342 C CA . HIS A 1 174 ? -14.32 -18.5 -14.859 1 98.44 174 HIS A CA 1
ATOM 1343 C C . HIS A 1 174 ? -13.977 -19.266 -13.594 1 98.44 174 HIS A C 1
ATOM 1345 O O . HIS A 1 174 ? -14.453 -20.391 -13.398 1 98.44 174 HIS A O 1
ATOM 1351 N N . MET A 1 175 ? -13.156 -18.719 -12.742 1 98.75 175 MET A N 1
ATOM 1352 C CA . MET A 1 175 ? -12.82 -19.328 -11.461 1 98.75 175 MET A CA 1
ATOM 1353 C C . MET A 1 175 ? -14.023 -19.344 -10.531 1 98.75 175 MET A C 1
ATOM 1355 O O . MET A 1 175 ? -14.25 -20.312 -9.805 1 98.75 175 MET A O 1
ATOM 1359 N N . ILE A 1 176 ? -14.734 -18.219 -10.539 1 98.56 176 ILE A N 1
ATOM 1360 C CA . ILE A 1 176 ? -15.914 -18.094 -9.695 1 98.56 176 ILE A CA 1
ATOM 1361 C C . ILE A 1 176 ? -16.938 -19.156 -10.078 1 98.56 176 ILE A C 1
ATOM 1363 O O . ILE A 1 176 ? -17.516 -19.812 -9.211 1 98.56 176 ILE A O 1
ATOM 1367 N N . ASP A 1 177 ? -17.141 -19.359 -11.367 1 97.94 177 ASP A N 1
ATOM 1368 C CA . ASP A 1 177 ? -18.094 -20.344 -11.867 1 97.94 177 ASP A CA 1
ATOM 1369 C C . ASP A 1 177 ? -17.734 -21.75 -11.391 1 97.94 177 ASP A C 1
ATOM 1371 O O . ASP A 1 177 ? -18.609 -22.547 -11.047 1 97.94 177 ASP A O 1
ATOM 1375 N N . ARG A 1 178 ? -16.484 -22.047 -11.305 1 97.56 178 ARG A N 1
ATOM 1376 C CA . ARG A 1 178 ? -16.016 -23.375 -10.906 1 97.56 178 ARG A CA 1
ATOM 1377 C C . ARG A 1 178 ? -15.82 -23.453 -9.398 1 97.56 178 ARG A C 1
ATOM 1379 O O . ARG A 1 178 ? -15.57 -24.531 -8.852 1 97.56 178 ARG A O 1
ATOM 1386 N N . ARG A 1 179 ? -15.914 -22.312 -8.695 1 98 179 ARG A N 1
ATOM 1387 C CA . ARG A 1 179 ? -15.656 -22.203 -7.266 1 98 179 ARG A CA 1
ATOM 1388 C C . ARG A 1 179 ? -14.289 -22.766 -6.906 1 98 179 ARG A C 1
ATOM 1390 O O . ARG A 1 179 ? -14.164 -23.531 -5.953 1 98 179 ARG A O 1
ATOM 1397 N N . ARG A 1 180 ? -13.359 -22.5 -7.766 1 98.19 180 ARG A N 1
ATOM 1398 C CA . ARG A 1 180 ? -11.977 -22.938 -7.578 1 98.19 180 ARG A CA 1
ATOM 1399 C C . ARG A 1 180 ? -11.023 -22.047 -8.375 1 98.19 180 ARG A C 1
ATOM 1401 O O . ARG A 1 180 ? -11.281 -21.75 -9.547 1 98.19 180 ARG A O 1
ATOM 1408 N N . GLY A 1 181 ? -9.969 -21.641 -7.797 1 98.69 181 GLY A N 1
ATOM 1409 C CA . GLY A 1 181 ? -8.961 -20.812 -8.445 1 98.69 181 GLY A CA 1
ATOM 1410 C C . GLY A 1 181 ? -7.938 -20.266 -7.473 1 98.69 181 GLY A C 1
ATOM 1411 O O . GLY A 1 181 ? -8.164 -20.25 -6.262 1 98.69 181 GLY A O 1
ATOM 1412 N N . HIS A 1 182 ? -6.812 -19.938 -7.988 1 98.94 182 HIS A N 1
ATOM 1413 C CA . HIS A 1 182 ? -5.711 -19.406 -7.195 1 98.94 182 HIS A CA 1
ATOM 1414 C C . HIS A 1 182 ? -4.988 -18.297 -7.934 1 98.94 182 HIS A C 1
ATOM 1416 O O . HIS A 1 182 ? -4.48 -18.5 -9.039 1 98.94 182 HIS A O 1
ATOM 1422 N N . ILE A 1 183 ? -5.07 -17.109 -7.375 1 98.94 183 ILE A N 1
ATOM 1423 C CA . ILE A 1 183 ? -4.348 -15.961 -7.914 1 98.94 183 ILE A CA 1
ATOM 1424 C C . ILE A 1 183 ? -3.055 -15.75 -7.125 1 98.94 183 ILE A C 1
ATOM 1426 O O . ILE A 1 183 ? -3.088 -15.578 -5.906 1 98.94 183 ILE A O 1
ATOM 1430 N N . VAL A 1 184 ? -1.921 -15.812 -7.777 1 99 184 VAL A N 1
ATOM 1431 C CA . VAL A 1 184 ? -0.613 -15.492 -7.215 1 99 184 VAL A CA 1
ATOM 1432 C C . VAL A 1 184 ? -0.1 -14.18 -7.805 1 99 184 VAL A C 1
ATOM 1434 O O . VAL A 1 184 ? -0.158 -13.977 -9.016 1 99 184 VAL A O 1
ATOM 1437 N N . VAL A 1 185 ? 0.313 -13.297 -6.988 1 98.94 185 VAL A N 1
ATOM 1438 C CA . VAL A 1 185 ? 0.871 -12.039 -7.488 1 98.94 185 VAL A CA 1
ATOM 1439 C C . VAL A 1 185 ? 2.24 -11.797 -6.855 1 98.94 185 VAL A C 1
ATOM 1441 O O . VAL A 1 185 ? 2.42 -11.992 -5.652 1 98.94 185 VAL A O 1
ATOM 1444 N N . ILE A 1 186 ? 3.213 -11.445 -7.715 1 98.88 186 ILE A N 1
ATOM 1445 C CA . ILE A 1 186 ? 4.562 -11.148 -7.25 1 98.88 186 ILE A CA 1
ATOM 1446 C C . ILE A 1 186 ? 4.676 -9.664 -6.906 1 98.88 186 ILE A C 1
ATOM 1448 O O . ILE A 1 186 ? 4.68 -8.812 -7.797 1 98.88 186 ILE A O 1
ATOM 1452 N N . SER A 1 187 ? 4.711 -9.391 -5.66 1 98.69 187 SER A N 1
ATOM 1453 C CA . SER A 1 187 ? 4.98 -8.055 -5.152 1 98.69 187 SER A CA 1
ATOM 1454 C C . SER A 1 187 ? 6.461 -7.867 -4.836 1 98.69 187 SER A C 1
ATOM 1456 O O . SER A 1 187 ? 7.32 -8.195 -5.656 1 98.69 187 SER A O 1
ATOM 1458 N N . SER A 1 188 ? 6.801 -7.355 -3.68 1 98.5 188 SER A N 1
ATOM 1459 C CA . SER A 1 188 ? 8.156 -7.07 -3.221 1 98.5 188 SER A CA 1
ATOM 1460 C C . SER A 1 188 ? 8.172 -6.688 -1.744 1 98.5 188 SER A C 1
ATOM 1462 O O . SER A 1 188 ? 7.137 -6.316 -1.186 1 98.5 188 SER A O 1
ATOM 1464 N N . ILE A 1 189 ? 9.352 -6.805 -1.126 1 98 189 ILE A N 1
ATOM 1465 C CA . ILE A 1 189 ? 9.5 -6.262 0.219 1 98 189 ILE A CA 1
ATOM 1466 C C . ILE A 1 189 ? 9.328 -4.742 0.183 1 98 189 ILE A C 1
ATOM 1468 O O . ILE A 1 189 ? 9.023 -4.121 1.205 1 98 189 ILE A O 1
ATOM 1472 N N . ALA A 1 190 ? 9.469 -4.141 -1.029 1 97.88 190 ALA A N 1
ATOM 1473 C CA . ALA A 1 190 ? 9.242 -2.709 -1.204 1 97.88 190 ALA A CA 1
ATOM 1474 C C . ALA A 1 190 ? 7.766 -2.365 -1.01 1 97.88 190 ALA A C 1
ATOM 1476 O O . ALA A 1 190 ? 7.41 -1.197 -0.835 1 97.88 190 ALA A O 1
ATOM 1477 N N . GLY A 1 191 ? 6.898 -3.34 -1.036 1 98.5 191 GLY A N 1
ATOM 1478 C CA . GLY A 1 191 ? 5.496 -3.137 -0.709 1 98.5 191 GLY A CA 1
ATOM 1479 C C . GLY A 1 191 ? 5.223 -3.15 0.783 1 98.5 191 GLY A C 1
ATOM 1480 O O . GLY A 1 191 ? 4.098 -2.896 1.216 1 98.5 191 GLY A O 1
ATOM 1481 N N . LYS A 1 192 ? 6.258 -3.422 1.565 1 98.12 192 LYS A N 1
ATOM 1482 C CA . LYS A 1 192 ? 6.113 -3.537 3.014 1 98.12 192 LYS A CA 1
ATOM 1483 C C . LYS A 1 192 ? 6.988 -2.516 3.736 1 98.12 192 LYS A C 1
ATOM 1485 O O . LYS A 1 192 ? 6.668 -2.092 4.848 1 98.12 192 LYS A O 1
ATOM 1490 N N . LEU A 1 193 ? 8.109 -2.189 3.105 1 97.81 193 LEU A N 1
ATOM 1491 C CA . LEU A 1 193 ? 9.102 -1.29 3.686 1 97.81 193 LEU A CA 1
ATOM 1492 C C . LEU A 1 193 ? 9.281 -0.05 2.818 1 97.81 193 LEU A C 1
ATOM 1494 O O . LEU A 1 193 ? 9.148 -0.117 1.595 1 97.81 193 LEU A O 1
ATOM 1498 N N . GLY A 1 194 ? 9.578 1.078 3.471 1 97.31 194 GLY A N 1
ATOM 1499 C CA . GLY A 1 194 ? 9.938 2.273 2.725 1 97.31 194 GLY A CA 1
ATOM 1500 C C . GLY A 1 194 ? 11.367 2.254 2.221 1 97.31 194 GLY A C 1
ATOM 1501 O O . GLY A 1 194 ? 12.258 2.83 2.848 1 97.31 194 GLY A O 1
ATOM 1502 N N . ILE A 1 195 ? 11.586 1.678 1.065 1 96.69 195 ILE A N 1
ATOM 1503 C CA . ILE A 1 195 ? 12.922 1.58 0.481 1 96.69 195 ILE A CA 1
ATOM 1504 C C . ILE A 1 195 ? 13.273 2.889 -0.223 1 96.69 195 ILE A C 1
ATOM 1506 O O . ILE A 1 195 ? 12.539 3.34 -1.108 1 96.69 195 ILE A O 1
ATOM 1510 N N . PRO A 1 196 ? 14.391 3.508 0.145 1 96.31 196 PRO A N 1
ATOM 1511 C CA . PRO A 1 196 ? 14.734 4.785 -0.485 1 96.31 196 PRO A CA 1
ATOM 1512 C C . PRO A 1 196 ? 15.055 4.641 -1.971 1 96.31 196 PRO A C 1
ATOM 1514 O O . PRO A 1 196 ? 15.43 3.557 -2.424 1 96.31 196 PRO A O 1
ATOM 1517 N N . GLN A 1 197 ? 14.859 5.711 -2.76 1 96.88 197 GLN A N 1
ATOM 1518 C CA . GLN A 1 197 ? 15.188 5.82 -4.18 1 96.88 197 GLN A CA 1
ATOM 1519 C C . GLN A 1 197 ? 14.336 4.867 -5.012 1 96.88 197 GLN A C 1
ATOM 1521 O O . GLN A 1 197 ? 14.828 4.266 -5.973 1 96.88 197 GLN A O 1
ATOM 1526 N N . SER A 1 198 ? 13.102 4.703 -4.578 1 97.5 198 SER A N 1
ATOM 1527 C CA . SER A 1 198 ? 12.219 3.766 -5.273 1 97.5 198 SER A CA 1
ATOM 1528 C C . SER A 1 198 ? 10.758 4.164 -5.121 1 97.5 198 SER A C 1
ATOM 1530 O O . SER A 1 198 ? 9.883 3.307 -4.973 1 97.5 198 SER A O 1
ATOM 1532 N N . ARG A 1 199 ? 10.438 5.41 -5.062 1 98.44 199 ARG A N 1
ATOM 1533 C CA . ARG A 1 199 ? 9.109 5.855 -4.668 1 98.44 199 ARG A CA 1
ATOM 1534 C C . ARG A 1 199 ? 8.039 5.238 -5.562 1 98.44 199 ARG A C 1
ATOM 1536 O O . ARG A 1 199 ? 7.012 4.762 -5.07 1 98.44 199 ARG A O 1
ATOM 1543 N N . SER A 1 200 ? 8.273 5.23 -6.961 1 98.81 200 SER A N 1
ATOM 1544 C CA . SER A 1 200 ? 7.266 4.688 -7.863 1 98.81 200 SER A CA 1
ATOM 1545 C C . SER A 1 200 ? 7.102 3.186 -7.672 1 98.81 200 SER A C 1
ATOM 1547 O O . SER A 1 200 ? 5.984 2.666 -7.738 1 98.81 200 SER A O 1
ATOM 1549 N N . TYR A 1 201 ? 8.258 2.555 -7.465 1 98.69 201 TYR A N 1
ATOM 1550 C CA . TYR A 1 201 ? 8.242 1.117 -7.223 1 98.69 201 TYR A CA 1
ATOM 1551 C C . TYR A 1 201 ? 7.602 0.798 -5.875 1 98.69 201 TYR A C 1
ATOM 1553 O O . TYR A 1 201 ? 6.738 -0.077 -5.785 1 98.69 201 TYR A O 1
ATOM 1561 N N . ASN A 1 202 ? 7.973 1.511 -4.809 1 98.69 202 ASN A N 1
ATOM 1562 C CA . ASN A 1 202 ? 7.371 1.353 -3.488 1 98.69 202 ASN A CA 1
ATOM 1563 C C . ASN A 1 202 ? 5.859 1.552 -3.535 1 98.69 202 ASN A C 1
ATOM 1565 O O . ASN A 1 202 ? 5.105 0.73 -3.012 1 98.69 202 ASN A O 1
ATOM 1569 N N . GLY A 1 203 ? 5.504 2.639 -4.176 1 98.88 203 GLY A N 1
ATOM 1570 C CA . GLY A 1 203 ? 4.082 2.918 -4.309 1 98.88 203 GLY A CA 1
ATOM 1571 C C . GLY A 1 203 ? 3.33 1.839 -5.062 1 98.88 203 GLY A C 1
ATOM 1572 O O . GLY A 1 203 ? 2.266 1.396 -4.629 1 98.88 203 GLY A O 1
ATOM 1573 N N . SER A 1 204 ? 3.859 1.369 -6.168 1 98.88 204 SER A N 1
ATOM 1574 C CA . SER A 1 204 ? 3.178 0.392 -7.008 1 98.88 204 SER A CA 1
ATOM 1575 C C . SER A 1 204 ? 3.049 -0.954 -6.301 1 98.88 204 SER A C 1
ATOM 1577 O O . SER A 1 204 ? 1.991 -1.585 -6.344 1 98.88 204 SER A O 1
ATOM 1579 N N . LYS A 1 205 ? 4.113 -1.393 -5.656 1 98.94 205 LYS A N 1
ATOM 1580 C CA . LYS A 1 205 ? 4.066 -2.707 -5.023 1 98.94 205 LYS A CA 1
ATOM 1581 C C . LYS A 1 205 ? 3.215 -2.678 -3.758 1 98.94 205 LYS A C 1
ATOM 1583 O O . LYS A 1 205 ? 2.555 -3.664 -3.424 1 98.94 205 LYS A O 1
ATOM 1588 N N . SER A 1 206 ? 3.16 -1.53 -3.082 1 98.88 206 SER A N 1
ATOM 1589 C CA . SER A 1 206 ? 2.178 -1.366 -2.016 1 98.88 206 SER A CA 1
ATOM 1590 C C . SER A 1 206 ? 0.754 -1.426 -2.561 1 98.88 206 SER A C 1
ATOM 1592 O O . SER A 1 206 ? -0.12 -2.051 -1.958 1 98.88 206 SER A O 1
ATOM 1594 N N . ALA A 1 207 ? 0.55 -0.768 -3.648 1 98.94 207 ALA A N 1
ATOM 1595 C CA . ALA A 1 207 ? -0.765 -0.791 -4.285 1 98.94 207 ALA A CA 1
ATOM 1596 C C . ALA A 1 207 ? -1.182 -2.217 -4.629 1 98.94 207 ALA A C 1
ATOM 1598 O O . ALA A 1 207 ? -2.324 -2.611 -4.387 1 98.94 207 ALA A O 1
ATOM 1599 N N . VAL A 1 208 ? -0.262 -2.975 -5.199 1 98.88 208 VAL A N 1
ATOM 1600 C CA . VAL A 1 208 ? -0.521 -4.367 -5.559 1 98.88 208 VAL A CA 1
ATOM 1601 C C . VAL A 1 208 ? -1.019 -5.133 -4.336 1 98.88 208 VAL A C 1
ATOM 1603 O O . VAL A 1 208 ? -2.014 -5.855 -4.414 1 98.88 208 VAL A O 1
ATOM 1606 N N . GLN A 1 209 ? -0.359 -4.949 -3.26 1 98.88 209 GLN A N 1
ATOM 1607 C CA . GLN A 1 209 ? -0.76 -5.648 -2.043 1 98.88 209 GLN A CA 1
ATOM 1608 C C . GLN A 1 209 ? -2.146 -5.203 -1.586 1 98.88 209 GLN A C 1
ATOM 1610 O O . GLN A 1 209 ? -2.963 -6.027 -1.171 1 98.88 209 GLN A O 1
ATOM 1615 N N . GLY A 1 210 ? -2.436 -3.906 -1.67 1 98.75 210 GLY A N 1
ATOM 1616 C CA . GLY A 1 210 ? -3.758 -3.41 -1.322 1 98.75 210 GLY A CA 1
ATOM 1617 C C . GLY A 1 210 ? -4.859 -3.988 -2.189 1 98.75 210 GLY A C 1
ATOM 1618 O O . GLY A 1 210 ? -5.891 -4.434 -1.679 1 98.75 210 GLY A O 1
ATOM 1619 N N . TYR A 1 211 ? -4.66 -4.008 -3.504 1 98.94 211 TYR A N 1
ATOM 1620 C CA . TYR A 1 211 ? -5.633 -4.559 -4.441 1 98.94 211 TYR A CA 1
ATOM 1621 C C . TYR A 1 211 ? -5.914 -6.027 -4.137 1 98.94 211 TYR A C 1
ATOM 1623 O O . TYR A 1 211 ? -7.074 -6.438 -4.062 1 98.94 211 TYR A O 1
ATOM 1631 N N . PHE A 1 212 ? -4.926 -6.758 -3.893 1 98.88 212 PHE A N 1
ATOM 1632 C CA . PHE A 1 212 ? -5.102 -8.203 -3.855 1 98.88 212 PHE A CA 1
ATOM 1633 C C . PHE A 1 212 ? -5.508 -8.664 -2.461 1 98.88 212 PHE A C 1
ATOM 1635 O O . PHE A 1 212 ? -6.055 -9.758 -2.297 1 98.88 212 PHE A O 1
ATOM 1642 N N . GLU A 1 213 ? -5.238 -7.836 -1.438 1 98.5 213 GLU A N 1
ATOM 1643 C CA . GLU A 1 213 ? -5.871 -8.109 -0.151 1 98.5 213 GLU A CA 1
ATOM 1644 C C . GLU A 1 213 ? -7.383 -7.898 -0.226 1 98.5 213 GLU A C 1
ATOM 1646 O O . GLU A 1 213 ? -8.148 -8.648 0.376 1 98.5 213 GLU A O 1
ATOM 1651 N N . CYS A 1 214 ? -7.777 -6.844 -0.931 1 98.25 214 CYS A N 1
ATOM 1652 C CA . CYS A 1 214 ? -9.203 -6.633 -1.171 1 98.25 214 CYS A CA 1
ATOM 1653 C C . CYS A 1 214 ? -9.805 -7.797 -1.948 1 98.25 214 CYS A C 1
ATOM 1655 O O . CYS A 1 214 ? -10.891 -8.273 -1.616 1 98.25 214 CYS A O 1
ATOM 1657 N N . LEU A 1 215 ? -9.094 -8.234 -2.951 1 98.75 215 LEU A N 1
ATOM 1658 C CA . LEU A 1 215 ? -9.531 -9.383 -3.74 1 98.75 215 LEU A CA 1
ATOM 1659 C C . LEU A 1 215 ? -9.734 -10.609 -2.857 1 98.75 215 LEU A C 1
ATOM 1661 O O . LEU A 1 215 ? -10.734 -11.312 -2.98 1 98.75 215 LEU A O 1
ATOM 1665 N N . ARG A 1 216 ? -8.703 -10.883 -2.01 1 98.38 216 ARG A N 1
ATOM 1666 C CA . ARG A 1 216 ? -8.773 -12.031 -1.114 1 98.38 216 ARG A CA 1
ATOM 1667 C C . ARG A 1 216 ? -10.07 -12.031 -0.315 1 98.38 216 ARG A C 1
ATOM 1669 O O . ARG A 1 216 ? -10.766 -13.047 -0.238 1 98.38 216 ARG A O 1
ATOM 1676 N N . THR A 1 217 ? -10.383 -10.883 0.229 1 97.06 217 THR A N 1
ATOM 1677 C CA . THR A 1 217 ? -11.562 -10.758 1.077 1 97.06 217 THR A CA 1
ATOM 1678 C C . THR A 1 217 ? -12.836 -10.984 0.267 1 97.06 217 THR A C 1
ATOM 1680 O O . THR A 1 217 ? -13.75 -11.672 0.72 1 97.06 217 THR A O 1
ATOM 1683 N N . GLU A 1 218 ? -12.906 -10.469 -0.896 1 96.5 218 GLU A N 1
ATOM 1684 C CA . GLU A 1 218 ? -14.125 -10.516 -1.703 1 96.5 218 GLU A CA 1
ATOM 1685 C C . GLU A 1 218 ? -14.312 -11.891 -2.332 1 96.5 218 GLU A C 1
ATOM 1687 O O . GLU A 1 218 ? -15.445 -12.352 -2.512 1 96.5 218 GLU A O 1
ATOM 1692 N N . MET A 1 219 ? -13.195 -12.531 -2.658 1 97.06 219 MET A N 1
ATOM 1693 C CA . MET A 1 219 ? -13.297 -13.766 -3.426 1 97.06 219 MET A CA 1
ATOM 1694 C C . MET A 1 219 ? -13.281 -14.984 -2.502 1 97.06 219 MET A C 1
ATOM 1696 O O . MET A 1 219 ? -13.469 -16.109 -2.953 1 97.06 219 MET A O 1
ATOM 1700 N N . GLY A 1 220 ? -13.109 -14.711 -1.206 1 95.12 220 GLY A N 1
ATOM 1701 C CA . GLY A 1 220 ? -13.117 -15.805 -0.244 1 95.12 220 GLY A CA 1
ATOM 1702 C C . GLY A 1 220 ? -14.375 -16.656 -0.32 1 95.12 220 GLY A C 1
ATOM 1703 O O . GLY A 1 220 ? -14.312 -17.875 -0.224 1 95.12 220 GLY A O 1
ATOM 1704 N N . GLU A 1 221 ? -15.469 -16.016 -0.538 1 94.44 221 GLU A N 1
ATOM 1705 C CA . GLU A 1 221 ? -16.75 -16.719 -0.558 1 94.44 221 GLU A CA 1
ATOM 1706 C C . GLU A 1 221 ? -16.875 -17.594 -1.81 1 94.44 221 GLU A C 1
ATOM 1708 O O . GLU A 1 221 ? -17.719 -18.484 -1.871 1 94.44 221 GLU A O 1
ATOM 1713 N N . HIS A 1 222 ? -16.031 -17.375 -2.766 1 96.56 222 HIS A N 1
ATOM 1714 C CA . HIS A 1 222 ? -16.062 -18.125 -4.008 1 96.56 222 HIS A CA 1
ATOM 1715 C C . HIS A 1 222 ? -14.969 -19.203 -4.027 1 96.56 222 HIS A C 1
ATOM 1717 O O . HIS A 1 222 ? -14.703 -19.797 -5.07 1 96.56 222 HIS A O 1
ATOM 1723 N N . ASN A 1 223 ? -14.266 -19.375 -2.906 1 97.31 223 ASN A N 1
ATOM 1724 C CA . ASN A 1 223 ? -13.227 -20.391 -2.775 1 97.31 223 ASN A CA 1
ATOM 1725 C C . ASN A 1 223 ? -12.062 -20.125 -3.732 1 97.31 223 ASN A C 1
ATOM 1727 O O . ASN A 1 223 ? -11.578 -21.047 -4.391 1 97.31 223 ASN A O 1
ATOM 1731 N N . ILE A 1 224 ? -11.75 -18.906 -3.928 1 98.5 224 ILE A N 1
ATOM 1732 C CA . ILE A 1 224 ? -10.594 -18.484 -4.711 1 98.5 224 ILE A CA 1
ATOM 1733 C C . ILE A 1 224 ? -9.492 -17.984 -3.775 1 98.5 224 ILE A C 1
ATOM 1735 O O . ILE A 1 224 ? -9.727 -17.109 -2.939 1 98.5 224 ILE A O 1
ATOM 1739 N N . ASP A 1 225 ? -8.281 -18.562 -3.854 1 98.62 225 ASP A N 1
ATOM 1740 C CA . ASP A 1 225 ? -7.148 -18.219 -3.002 1 98.62 225 ASP A CA 1
ATOM 1741 C C . ASP A 1 225 ? -6.32 -17.094 -3.625 1 98.62 225 ASP A C 1
ATOM 1743 O O . ASP A 1 225 ? -6.301 -16.938 -4.848 1 98.62 225 ASP A O 1
ATOM 1747 N N . VAL A 1 226 ? -5.727 -16.312 -2.797 1 98.88 226 VAL A N 1
ATOM 1748 C CA . VAL A 1 226 ? -4.797 -15.266 -3.229 1 98.88 226 VAL A CA 1
ATOM 1749 C C . VAL A 1 226 ? -3.477 -15.414 -2.477 1 98.88 226 VAL A C 1
ATOM 1751 O O . VAL A 1 226 ? -3.461 -15.461 -1.243 1 98.88 226 VAL A O 1
ATOM 1754 N N . THR A 1 227 ? -2.383 -15.555 -3.174 1 98.94 227 THR A N 1
ATOM 1755 C CA . THR A 1 227 ? -1.043 -15.562 -2.6 1 98.94 227 THR A CA 1
ATOM 1756 C C . THR A 1 227 ? -0.257 -14.328 -3.033 1 98.94 227 THR A C 1
ATOM 1758 O O . THR A 1 227 ? -0.109 -14.07 -4.23 1 98.94 227 THR A O 1
ATOM 1761 N N . VAL A 1 228 ? 0.174 -13.539 -2.08 1 98.94 228 VAL A N 1
ATOM 1762 C CA . VAL A 1 228 ? 1.045 -12.391 -2.336 1 98.94 228 VAL A CA 1
ATOM 1763 C C . VAL A 1 228 ? 2.486 -12.75 -1.98 1 98.94 228 VAL A C 1
ATOM 1765 O O . VAL A 1 228 ? 2.783 -13.086 -0.831 1 98.94 228 VAL A O 1
ATOM 1768 N N . VAL A 1 229 ? 3.389 -12.703 -2.936 1 98.94 229 VAL A N 1
ATOM 1769 C CA . VAL A 1 229 ? 4.797 -13.039 -2.742 1 98.94 229 VAL A CA 1
ATOM 1770 C C . VAL A 1 229 ? 5.621 -11.758 -2.65 1 98.94 229 VAL A C 1
ATOM 1772 O O . VAL A 1 229 ? 5.527 -10.891 -3.518 1 98.94 229 VAL A O 1
ATOM 1775 N N . CYS A 1 230 ? 6.422 -11.641 -1.632 1 98.81 230 CYS A N 1
ATOM 1776 C CA . CYS A 1 230 ? 7.238 -10.453 -1.412 1 98.81 230 CYS A CA 1
ATOM 1777 C C . CYS A 1 230 ? 8.719 -10.805 -1.412 1 98.81 230 CYS A C 1
ATOM 1779 O O . CYS A 1 230 ? 9.328 -10.953 -0.351 1 98.81 230 CYS A O 1
ATOM 1781 N N . PRO A 1 231 ? 9.312 -10.812 -2.57 1 98.25 231 PRO A N 1
ATOM 1782 C CA . PRO A 1 231 ? 10.75 -11.07 -2.637 1 98.25 231 PRO A CA 1
ATOM 1783 C C . PRO A 1 231 ? 11.586 -9.844 -2.27 1 98.25 231 PRO A C 1
ATOM 1785 O O . PRO A 1 231 ? 11.18 -8.711 -2.531 1 98.25 231 PRO A O 1
ATOM 1788 N N . GLY A 1 232 ? 12.703 -10.109 -1.633 1 96.69 232 GLY A N 1
ATOM 1789 C CA . GLY A 1 232 ? 13.766 -9.125 -1.528 1 96.69 232 GLY A CA 1
ATOM 1790 C C . GLY A 1 232 ? 14.688 -9.109 -2.732 1 96.69 232 GLY A C 1
ATOM 1791 O O . GLY A 1 232 ? 14.25 -9.344 -3.859 1 96.69 232 GLY A O 1
ATOM 1792 N N . PRO A 1 233 ? 15.945 -8.766 -2.555 1 94.12 233 PRO A N 1
ATOM 1793 C CA . PRO A 1 233 ? 16.891 -8.758 -3.676 1 94.12 233 PRO A CA 1
ATOM 1794 C C . PRO A 1 233 ? 17.109 -10.148 -4.277 1 94.12 233 PRO A C 1
ATOM 1796 O O . PRO A 1 233 ? 17.547 -11.062 -3.578 1 94.12 233 PRO A O 1
ATOM 1799 N N . VAL A 1 234 ? 16.734 -10.273 -5.484 1 94.38 234 VAL A N 1
ATOM 1800 C CA . VAL A 1 234 ? 16.906 -11.516 -6.238 1 94.38 234 VAL A CA 1
ATOM 1801 C C . VAL A 1 234 ? 17.875 -11.273 -7.402 1 94.38 234 VAL A C 1
ATOM 1803 O O . VAL A 1 234 ? 17.812 -10.234 -8.055 1 94.38 234 VAL A O 1
ATOM 1806 N N . PHE A 1 235 ? 18.703 -12.211 -7.641 1 91.31 235 PHE A N 1
ATOM 1807 C CA . PHE A 1 235 ? 19.609 -12.109 -8.789 1 91.31 235 PHE A CA 1
ATOM 1808 C C . PHE A 1 235 ? 18.844 -12.297 -10.094 1 91.31 235 PHE A C 1
ATOM 1810 O O . PHE A 1 235 ? 18.188 -13.32 -10.289 1 91.31 235 PHE A O 1
ATOM 1817 N N . SER A 1 236 ? 18.812 -11.273 -10.891 1 88.31 236 SER A N 1
ATOM 1818 C CA . SER A 1 236 ? 18.125 -11.305 -12.18 1 88.31 236 SER A CA 1
ATOM 1819 C C . SER A 1 236 ? 18.594 -10.164 -13.078 1 88.31 236 SER A C 1
ATOM 1821 O O . SER A 1 236 ? 19.547 -9.461 -12.75 1 88.31 236 SER A O 1
ATOM 1823 N N . LYS A 1 237 ? 17.969 -10.055 -14.141 1 85.38 237 LYS A N 1
ATOM 1824 C CA . LYS A 1 237 ? 18.281 -8.953 -15.055 1 85.38 237 LYS A CA 1
ATOM 1825 C C . LYS A 1 237 ? 17.359 -7.758 -14.797 1 85.38 237 LYS A C 1
ATOM 1827 O O . LYS A 1 237 ? 17.109 -6.957 -15.703 1 85.38 237 LYS A O 1
ATOM 1832 N N . ALA A 1 238 ? 16.906 -7.656 -13.633 1 84.44 238 ALA A N 1
ATOM 1833 C CA . ALA A 1 238 ? 15.906 -6.645 -13.297 1 84.44 238 ALA A CA 1
ATOM 1834 C C . ALA A 1 238 ? 16.469 -5.238 -13.484 1 84.44 238 ALA A C 1
ATOM 1836 O O . ALA A 1 238 ? 15.734 -4.316 -13.852 1 84.44 238 ALA A O 1
ATOM 1837 N N . PHE A 1 239 ? 17.719 -5.039 -13.297 1 88.25 239 PHE A N 1
ATOM 1838 C CA . PHE A 1 239 ? 18.312 -3.713 -13.398 1 88.25 239 PHE A CA 1
ATOM 1839 C C . PHE A 1 239 ? 18.359 -3.248 -14.852 1 88.25 239 PHE A C 1
ATOM 1841 O O . PHE A 1 239 ? 18.312 -2.047 -15.125 1 88.25 239 PHE A O 1
ATOM 1848 N N . MET A 1 240 ? 18.438 -4.238 -15.695 1 89.12 240 MET A N 1
ATOM 1849 C CA . MET A 1 240 ? 18.516 -3.912 -17.125 1 89.12 240 MET A CA 1
ATOM 1850 C C . MET A 1 240 ? 17.281 -3.143 -17.562 1 89.12 240 MET A C 1
ATOM 1852 O O . MET A 1 240 ? 17.375 -2.225 -18.391 1 89.12 240 MET A O 1
ATOM 1856 N N . HIS A 1 241 ? 16.109 -3.455 -16.984 1 91.25 241 HIS A N 1
ATOM 1857 C CA . HIS A 1 241 ? 14.852 -2.887 -17.469 1 91.25 241 HIS A CA 1
ATOM 1858 C C . HIS A 1 241 ? 14.203 -2.012 -16.391 1 91.25 241 HIS A C 1
ATOM 1860 O O . HIS A 1 241 ? 13.086 -1.517 -16.578 1 91.25 241 HIS A O 1
ATOM 1866 N N . ALA A 1 242 ? 14.93 -1.812 -15.289 1 94.94 242 ALA A N 1
ATOM 1867 C CA . ALA A 1 242 ? 14.398 -0.956 -14.234 1 94.94 242 ALA A CA 1
ATOM 1868 C C . ALA A 1 242 ? 14.195 0.47 -14.734 1 94.94 242 ALA A C 1
ATOM 1870 O O . ALA A 1 242 ? 15.016 0.997 -15.484 1 94.94 242 ALA A O 1
ATOM 1871 N N . ALA A 1 243 ? 13.078 1.049 -14.312 1 97.38 243 ALA A N 1
ATOM 1872 C CA . ALA A 1 243 ? 12.844 2.457 -14.633 1 97.38 243 ALA A CA 1
ATOM 1873 C C . ALA A 1 243 ? 13.773 3.359 -13.82 1 97.38 243 ALA A C 1
ATOM 1875 O O . ALA A 1 243 ? 14.242 2.977 -12.75 1 97.38 243 ALA A O 1
ATOM 1876 N N . THR A 1 244 ? 14.094 4.504 -14.383 1 97.5 244 THR A N 1
ATOM 1877 C CA . THR A 1 244 ? 14.82 5.551 -13.672 1 97.5 244 THR A CA 1
ATOM 1878 C C . THR A 1 244 ? 13.875 6.668 -13.234 1 97.5 244 THR A C 1
ATOM 1880 O O . THR A 1 244 ? 12.711 6.41 -12.922 1 97.5 244 THR A O 1
ATOM 1883 N N . GLY A 1 245 ? 14.398 7.844 -13.102 1 97.88 245 GLY A N 1
ATOM 1884 C CA . GLY A 1 245 ? 13.562 8.992 -12.781 1 97.88 245 GLY A CA 1
ATOM 1885 C C . GLY A 1 245 ? 12.953 9.641 -14.016 1 97.88 245 GLY A C 1
ATOM 1886 O O . GLY A 1 245 ? 12.109 10.531 -13.898 1 97.88 245 GLY A O 1
ATOM 1887 N N . THR A 1 246 ? 13.328 9.172 -15.172 1 97.44 246 THR A N 1
ATOM 1888 C CA . THR A 1 246 ? 12.883 9.734 -16.453 1 97.44 246 THR A CA 1
ATOM 1889 C C . THR A 1 246 ? 12.055 8.719 -17.219 1 97.44 246 THR A C 1
ATOM 1891 O O . THR A 1 246 ? 12.484 7.578 -17.422 1 97.44 246 THR A O 1
ATOM 1894 N N . ALA A 1 247 ? 10.898 9.125 -17.688 1 95.75 247 ALA A N 1
ATOM 1895 C CA . ALA A 1 247 ? 9.969 8.242 -18.375 1 95.75 247 ALA A CA 1
ATOM 1896 C C . ALA A 1 247 ? 10.609 7.625 -19.609 1 95.75 247 ALA A C 1
ATOM 1898 O O . ALA A 1 247 ? 11.234 8.328 -20.406 1 95.75 247 ALA A O 1
ATOM 1899 N N . GLY A 1 248 ? 10.461 6.367 -19.797 1 93.5 248 GLY A N 1
ATOM 1900 C CA . GLY A 1 248 ? 10.953 5.672 -20.969 1 93.5 248 GLY A CA 1
ATOM 1901 C C . GLY A 1 248 ? 12.398 5.25 -20.859 1 93.5 248 GLY A C 1
ATOM 1902 O O . GLY A 1 248 ? 12.914 4.539 -21.734 1 93.5 248 GLY A O 1
ATOM 1903 N N . GLU A 1 249 ? 13.078 5.75 -19.812 1 94.62 249 GLU A N 1
ATOM 1904 C CA . GLU A 1 249 ? 14.492 5.414 -19.609 1 94.62 249 GLU A CA 1
ATOM 1905 C C . GLU A 1 249 ? 14.648 4.184 -18.719 1 94.62 249 GLU A C 1
ATOM 1907 O O . GLU A 1 249 ? 13.93 4.031 -17.734 1 94.62 249 GLU A O 1
ATOM 1912 N N . SER A 1 250 ? 15.547 3.291 -19.109 1 95.06 250 SER A N 1
ATOM 1913 C CA . SER A 1 250 ? 15.891 2.129 -18.297 1 95.06 250 SER A CA 1
ATOM 1914 C C . SER A 1 250 ? 17.266 2.287 -17.656 1 95.06 250 SER A C 1
ATOM 1916 O O . SER A 1 250 ? 18.141 2.965 -18.203 1 95.06 250 SER A O 1
ATOM 1918 N N . LEU A 1 251 ? 17.438 1.709 -16.547 1 92.69 251 LEU A N 1
ATOM 1919 C CA . LEU A 1 251 ? 18.719 1.793 -15.852 1 92.69 251 LEU A CA 1
ATOM 1920 C C . LEU A 1 251 ? 19.828 1.176 -16.672 1 92.69 251 LEU A C 1
ATOM 1922 O O . LEU A 1 251 ? 20.922 1.74 -16.766 1 92.69 251 LEU A O 1
ATOM 1926 N N . GLY A 1 252 ? 19.641 -0.035 -17.312 1 90.88 252 GLY A N 1
ATOM 1927 C CA . GLY A 1 252 ? 20.562 -0.646 -18.25 1 90.88 252 GLY A CA 1
ATOM 1928 C C . GLY A 1 252 ? 21.812 -1.188 -17.594 1 90.88 252 GLY A C 1
ATOM 1929 O O . GLY A 1 252 ? 22.875 -1.213 -18.219 1 90.88 252 GLY A O 1
ATOM 1930 N N . ARG A 1 253 ? 21.703 -1.546 -16.344 1 87.69 253 ARG A N 1
ATOM 1931 C CA . ARG A 1 253 ? 22.859 -2.051 -15.609 1 87.69 253 ARG A CA 1
ATOM 1932 C C . ARG A 1 253 ? 22.688 -3.531 -15.281 1 87.69 253 ARG A C 1
ATOM 1934 O O . ARG A 1 253 ? 21.578 -4 -15.062 1 87.69 253 ARG A O 1
ATOM 1941 N N . GLU A 1 254 ? 23.812 -4.195 -15.305 1 87.62 254 GLU A N 1
ATOM 1942 C CA . GLU A 1 254 ? 23.812 -5.594 -14.883 1 87.62 254 GLU A CA 1
ATOM 1943 C C . GLU A 1 254 ? 24.156 -5.727 -13.406 1 87.62 254 GLU A C 1
ATOM 1945 O O . GLU A 1 254 ? 24.859 -4.883 -12.852 1 87.62 254 GLU A O 1
ATOM 1950 N N . MET A 1 255 ? 23.594 -6.797 -12.82 1 85.94 255 MET A N 1
ATOM 1951 C CA . MET A 1 255 ? 23.969 -7.109 -11.445 1 85.94 255 MET A CA 1
ATOM 1952 C C . MET A 1 255 ? 25.312 -7.824 -11.406 1 85.94 255 MET A C 1
ATOM 1954 O O . MET A 1 255 ? 25.641 -8.609 -12.297 1 85.94 255 MET A O 1
ATOM 1958 N N . SER A 1 256 ? 26.031 -7.488 -10.336 1 80.81 256 SER A N 1
ATOM 1959 C CA . SER A 1 256 ? 27.312 -8.172 -10.18 1 80.81 256 SER A CA 1
ATOM 1960 C C . SER A 1 256 ? 27.141 -9.555 -9.57 1 80.81 256 SER A C 1
ATOM 1962 O O . SER A 1 256 ? 26.281 -9.758 -8.711 1 80.81 256 SER A O 1
ATOM 1964 N N . SER A 1 257 ? 27.938 -10.461 -9.961 1 78.12 257 SER A N 1
ATOM 1965 C CA . SER A 1 257 ? 27.891 -11.836 -9.469 1 78.12 257 SER A CA 1
ATOM 1966 C C . SER A 1 257 ? 28.312 -11.914 -8 1 78.12 257 SER A C 1
ATOM 1968 O O . SER A 1 257 ? 28.031 -12.906 -7.324 1 78.12 257 SER A O 1
ATOM 1970 N N . THR A 1 258 ? 28.859 -10.906 -7.457 1 72.38 258 THR A N 1
ATOM 1971 C CA . THR A 1 258 ? 29.359 -10.906 -6.086 1 72.38 258 THR A CA 1
ATOM 1972 C C . THR A 1 258 ? 28.297 -10.406 -5.117 1 72.38 258 THR A C 1
ATOM 1974 O O . THR A 1 258 ? 28.469 -10.508 -3.9 1 72.38 258 THR A O 1
ATOM 1977 N N . GLU A 1 259 ? 27.219 -10.062 -5.719 1 77.75 259 GLU A N 1
ATOM 1978 C CA . GLU A 1 259 ? 26.156 -9.523 -4.871 1 77.75 259 GLU A CA 1
ATOM 1979 C C . GLU A 1 259 ? 25.422 -10.641 -4.129 1 77.75 259 GLU A C 1
ATOM 1981 O O . GLU A 1 259 ? 25.172 -11.703 -4.691 1 77.75 259 GLU A O 1
ATOM 1986 N N . LYS A 1 260 ? 25.328 -10.469 -2.854 1 79.88 260 LYS A N 1
ATOM 1987 C CA . LYS A 1 260 ? 24.641 -11.438 -2 1 79.88 260 LYS A CA 1
ATOM 1988 C C . LYS A 1 260 ? 23.141 -11.383 -2.211 1 79.88 260 LYS A C 1
ATOM 1990 O O . LYS A 1 260 ? 22.406 -10.789 -1.408 1 79.88 260 LYS A O 1
ATOM 1995 N N . ARG A 1 261 ? 22.672 -11.945 -3.236 1 89.44 261 ARG A N 1
ATOM 1996 C CA . ARG A 1 261 ? 21.25 -12.023 -3.58 1 89.44 261 ARG A CA 1
ATOM 1997 C C . ARG A 1 261 ? 20.781 -13.469 -3.611 1 89.44 261 ARG A C 1
ATOM 1999 O O . ARG A 1 261 ? 21.562 -14.383 -3.869 1 89.44 261 ARG A O 1
ATOM 2006 N N . ILE A 1 262 ? 19.547 -13.641 -3.316 1 93.38 262 ILE A N 1
ATOM 2007 C CA . ILE A 1 262 ? 18.953 -14.953 -3.535 1 93.38 262 ILE A CA 1
ATOM 2008 C C . ILE A 1 262 ? 18.969 -15.281 -5.027 1 93.38 262 ILE A C 1
ATOM 2010 O O . ILE A 1 262 ? 18.703 -14.414 -5.863 1 93.38 262 ILE A O 1
ATOM 2014 N N . SER A 1 263 ? 19.344 -16.516 -5.348 1 95.06 263 SER A N 1
ATOM 2015 C CA . SER A 1 263 ? 19.312 -16.891 -6.754 1 95.06 263 SER A CA 1
ATOM 2016 C C . SER A 1 263 ? 17.891 -16.922 -7.293 1 95.06 263 SER A C 1
ATOM 2018 O O . SER A 1 263 ? 16.938 -17.141 -6.539 1 95.06 263 SER A O 1
ATOM 2020 N N . THR A 1 264 ? 17.766 -16.656 -8.531 1 96.44 264 THR A N 1
ATOM 2021 C CA . THR A 1 264 ? 16.453 -16.672 -9.164 1 96.44 264 THR A CA 1
ATOM 2022 C C . THR A 1 264 ? 15.812 -18.062 -9.047 1 96.44 264 THR A C 1
ATOM 2024 O O . THR A 1 264 ? 14.609 -18.172 -8.836 1 96.44 264 THR A O 1
ATOM 2027 N N . GLU A 1 265 ? 16.625 -19.078 -9.156 1 97.5 265 GLU A N 1
ATOM 2028 C CA . GLU A 1 265 ? 16.156 -20.453 -9.047 1 97.5 265 GLU A CA 1
ATOM 2029 C C . GLU A 1 265 ? 15.578 -20.734 -7.664 1 97.5 265 GLU A C 1
ATOM 2031 O O . GLU A 1 265 ? 14.508 -21.344 -7.543 1 97.5 265 GLU A O 1
ATOM 2036 N N . ARG A 1 266 ? 16.312 -20.312 -6.66 1 97.44 266 ARG A N 1
ATOM 2037 C CA . ARG A 1 266 ? 15.844 -20.5 -5.293 1 97.44 266 ARG A CA 1
ATOM 2038 C C . ARG A 1 266 ? 14.547 -19.734 -5.035 1 97.44 266 ARG A C 1
ATOM 2040 O O . ARG A 1 266 ? 13.609 -20.281 -4.441 1 97.44 266 ARG A O 1
ATOM 2047 N N . CYS A 1 267 ? 14.523 -18.531 -5.469 1 98.25 267 CYS A N 1
ATOM 2048 C CA . CYS A 1 267 ? 13.312 -17.734 -5.309 1 98.25 267 CYS A CA 1
ATOM 2049 C C . CYS A 1 267 ? 12.125 -18.406 -5.984 1 98.25 267 CYS A C 1
ATOM 2051 O O . CYS A 1 267 ? 11.047 -18.531 -5.395 1 98.25 267 CYS A O 1
ATOM 2053 N N . ALA A 1 268 ? 12.328 -18.891 -7.184 1 98.69 268 ALA A N 1
ATOM 2054 C CA . ALA A 1 268 ? 11.273 -19.547 -7.953 1 98.69 268 ALA A CA 1
ATOM 2055 C C . ALA A 1 268 ? 10.781 -20.797 -7.246 1 98.69 268 ALA A C 1
ATOM 2057 O O . ALA A 1 268 ? 9.578 -21.078 -7.238 1 98.69 268 ALA A O 1
ATOM 2058 N N . HIS A 1 269 ? 11.711 -21.547 -6.715 1 98.75 269 HIS A N 1
ATOM 2059 C CA . HIS A 1 269 ? 11.352 -22.734 -5.949 1 98.75 269 HIS A CA 1
ATOM 2060 C C . HIS A 1 269 ? 10.438 -22.391 -4.781 1 98.75 269 HIS A C 1
ATOM 2062 O O . HIS A 1 269 ? 9.438 -23.078 -4.547 1 98.75 269 HIS A O 1
ATOM 2068 N N . LEU A 1 270 ? 10.773 -21.344 -4.094 1 98.81 270 LEU A N 1
ATOM 2069 C CA . LEU A 1 270 ? 10.016 -20.922 -2.93 1 98.81 270 LEU A CA 1
ATOM 2070 C C . LEU A 1 270 ? 8.656 -20.359 -3.344 1 98.81 270 LEU A C 1
ATOM 2072 O O . LEU A 1 270 ? 7.656 -20.562 -2.645 1 98.81 270 LEU A O 1
ATOM 2076 N N . VAL A 1 271 ? 8.57 -19.703 -4.496 1 98.94 271 VAL A N 1
ATOM 2077 C CA . VAL A 1 271 ? 7.297 -19.25 -5.047 1 98.94 271 VAL A CA 1
ATOM 2078 C C . VAL A 1 271 ? 6.402 -20.453 -5.336 1 98.94 271 VAL A C 1
ATOM 2080 O O . VAL A 1 271 ? 5.207 -20.438 -5.023 1 98.94 271 VAL A O 1
ATOM 2083 N N . ALA A 1 272 ? 6.977 -21.516 -5.906 1 98.94 272 ALA A N 1
ATOM 2084 C CA . ALA A 1 272 ? 6.211 -22.703 -6.234 1 98.94 272 ALA A CA 1
ATOM 2085 C C . ALA A 1 272 ? 5.695 -23.391 -4.973 1 98.94 272 ALA A C 1
ATOM 2087 O O . ALA A 1 272 ? 4.559 -23.875 -4.941 1 98.94 272 ALA A O 1
ATOM 2088 N N . ILE A 1 273 ? 6.527 -23.406 -3.926 1 98.94 273 ILE A N 1
ATOM 2089 C CA . ILE A 1 273 ? 6.102 -24 -2.66 1 98.94 273 ILE A CA 1
ATOM 2090 C C . ILE A 1 273 ? 4.953 -23.188 -2.072 1 98.94 273 ILE A C 1
ATOM 2092 O O . ILE A 1 273 ? 3.955 -23.75 -1.612 1 98.94 273 ILE A O 1
ATOM 2096 N N . ALA A 1 274 ? 5.09 -21.875 -2.096 1 98.94 274 ALA A N 1
ATOM 2097 C CA . ALA A 1 274 ? 4.027 -21 -1.59 1 98.94 274 ALA A CA 1
ATOM 2098 C C . ALA A 1 274 ? 2.723 -21.234 -2.346 1 98.94 274 ALA A C 1
ATOM 2100 O O . ALA A 1 274 ? 1.644 -21.234 -1.748 1 98.94 274 ALA A O 1
ATOM 2101 N N . THR A 1 275 ? 2.865 -21.406 -3.621 1 98.94 275 THR A N 1
ATOM 2102 C CA . THR A 1 275 ? 1.707 -21.641 -4.477 1 98.94 275 THR A CA 1
ATOM 2103 C C . THR A 1 275 ? 1.047 -22.969 -4.145 1 98.94 275 THR A C 1
ATOM 2105 O O . THR A 1 275 ? -0.171 -23.047 -3.963 1 98.94 275 THR A O 1
ATOM 2108 N N . ALA A 1 276 ? 1.848 -24.031 -4.008 1 98.94 276 ALA A N 1
ATOM 2109 C CA . ALA A 1 276 ? 1.337 -25.375 -3.725 1 98.94 276 ALA A CA 1
ATOM 2110 C C . ALA A 1 276 ? 0.597 -25.406 -2.391 1 98.94 276 ALA A C 1
ATOM 2112 O O . ALA A 1 276 ? -0.352 -26.172 -2.219 1 98.94 276 ALA A O 1
ATOM 2113 N N . ASN A 1 277 ? 1.03 -24.562 -1.516 1 98.88 277 ASN A N 1
ATOM 2114 C CA . ASN A 1 277 ? 0.457 -24.578 -0.174 1 98.88 277 ASN A CA 1
ATOM 2115 C C . ASN A 1 277 ? -0.566 -23.453 0.006 1 98.88 277 ASN A C 1
ATOM 2117 O O . ASN A 1 277 ? -1.088 -23.266 1.104 1 98.88 277 ASN A O 1
ATOM 2121 N N . ARG A 1 278 ? -0.819 -22.656 -1.022 1 98.5 278 ARG A N 1
ATOM 2122 C CA . ARG A 1 278 ? -1.807 -21.578 -1.039 1 98.5 278 ARG A CA 1
ATOM 2123 C C . ARG A 1 278 ? -1.594 -20.625 0.128 1 98.5 278 ARG A C 1
ATOM 2125 O O . ARG A 1 278 ? -2.537 -20.297 0.854 1 98.5 278 ARG A O 1
ATOM 2132 N N . LEU A 1 279 ? -0.335 -20.266 0.336 1 98.69 279 LEU A N 1
ATOM 2133 C CA . LEU A 1 279 ? -0.014 -19.359 1.434 1 98.69 279 LEU A CA 1
ATOM 2134 C C . LEU A 1 279 ? -0.473 -17.938 1.12 1 98.69 279 LEU A C 1
ATOM 2136 O O . LEU A 1 279 ? -0.289 -17.453 0 1 98.69 279 LEU A O 1
ATOM 2140 N N . PRO A 1 280 ? -1.071 -17.266 2.09 1 98.56 280 PRO A N 1
ATOM 2141 C CA . PRO A 1 280 ? -1.645 -15.953 1.796 1 98.56 280 PRO A CA 1
ATOM 2142 C C . PRO A 1 280 ? -0.582 -14.914 1.464 1 98.56 280 PRO A C 1
ATOM 2144 O O . PRO A 1 280 ? -0.786 -14.078 0.575 1 98.56 280 PRO A O 1
ATOM 2147 N N . GLU A 1 281 ? 0.501 -14.898 2.16 1 98.75 281 GLU A N 1
ATOM 2148 C CA . GLU A 1 281 ? 1.621 -13.984 1.962 1 98.75 281 GLU A CA 1
ATOM 2149 C C . GLU A 1 281 ? 2.945 -14.641 2.344 1 98.75 281 GLU A C 1
ATOM 2151 O O . GLU A 1 281 ? 3.027 -15.344 3.352 1 98.75 281 GLU A O 1
ATOM 2156 N N . VAL A 1 282 ? 3.969 -14.398 1.539 1 98.81 282 VAL A N 1
ATOM 2157 C CA . VAL A 1 282 ? 5.27 -14.953 1.892 1 98.81 282 VAL A CA 1
ATOM 2158 C C . VAL A 1 282 ? 6.363 -13.922 1.641 1 98.81 282 VAL A C 1
ATOM 2160 O O . VAL A 1 282 ? 6.262 -13.109 0.718 1 98.81 282 VAL A O 1
ATOM 2163 N N . TRP A 1 283 ? 7.32 -13.922 2.484 1 98.62 283 TRP A N 1
ATOM 2164 C CA . TRP A 1 283 ? 8.523 -13.109 2.355 1 98.62 283 TRP A CA 1
ATOM 2165 C C . TRP A 1 283 ? 9.727 -13.977 1.999 1 98.62 283 TRP A C 1
ATOM 2167 O O . TRP A 1 283 ? 9.969 -15.008 2.637 1 98.62 283 TRP A O 1
ATOM 2177 N N . ILE A 1 284 ? 10.406 -13.609 0.972 1 98.44 284 ILE A N 1
ATOM 2178 C CA . ILE A 1 284 ? 11.594 -14.312 0.503 1 98.44 284 ILE A CA 1
ATOM 2179 C C . ILE A 1 284 ? 12.773 -13.352 0.434 1 98.44 284 ILE A C 1
ATOM 2181 O O . ILE A 1 284 ? 12.906 -12.594 -0.53 1 98.44 284 ILE A O 1
ATOM 2185 N N . SER A 1 285 ? 13.578 -13.375 1.4 1 96.19 285 SER A N 1
ATOM 2186 C CA . SER A 1 285 ? 14.695 -12.43 1.437 1 96.19 285 SER A CA 1
ATOM 2187 C C . SER A 1 285 ? 15.766 -12.883 2.422 1 96.19 285 SER A C 1
ATOM 2189 O O . SER A 1 285 ? 15.453 -13.453 3.471 1 96.19 285 SER A O 1
ATOM 2191 N N . GLN A 1 286 ? 17 -12.547 2.098 1 93.56 286 GLN A N 1
ATOM 2192 C CA . GLN A 1 286 ? 18.078 -12.75 3.051 1 93.56 286 GLN A CA 1
ATOM 2193 C C . GLN A 1 286 ? 18.094 -11.648 4.109 1 93.56 286 GLN A C 1
ATOM 2195 O O . GLN A 1 286 ? 17.406 -10.633 3.963 1 93.56 286 GLN A O 1
ATOM 2200 N N . HIS A 1 287 ? 18.859 -11.922 5.172 1 93.31 287 HIS A N 1
ATOM 2201 C CA . HIS A 1 287 ? 19.125 -10.875 6.156 1 93.31 287 HIS A CA 1
ATOM 2202 C C . HIS A 1 287 ? 20.062 -9.812 5.594 1 93.31 287 HIS A C 1
ATOM 2204 O O . HIS A 1 287 ? 20.891 -10.109 4.73 1 93.31 287 HIS A O 1
ATOM 2210 N N . PRO A 1 288 ? 19.984 -8.562 5.953 1 93.38 288 PRO A N 1
ATOM 2211 C CA . PRO A 1 288 ? 19.188 -8.094 7.094 1 93.38 288 PRO A CA 1
ATOM 2212 C C . PRO A 1 288 ? 17.75 -7.742 6.707 1 93.38 288 PRO A C 1
ATOM 2214 O O . PRO A 1 288 ? 16.953 -7.371 7.566 1 93.38 288 PRO A O 1
ATOM 2217 N N . TRP A 1 289 ? 17.344 -7.898 5.449 1 95.12 289 TRP A N 1
ATOM 2218 C CA . TRP A 1 289 ? 16.031 -7.461 4.988 1 95.12 289 TRP A CA 1
ATOM 2219 C C . TRP A 1 289 ? 14.93 -8.273 5.648 1 95.12 289 TRP A C 1
ATOM 2221 O O . TRP A 1 289 ? 13.891 -7.73 6.02 1 95.12 289 TRP A O 1
ATOM 2231 N N . LEU A 1 290 ? 15.125 -9.555 5.781 1 96.38 290 LEU A N 1
ATOM 2232 C CA . LEU A 1 290 ? 14.117 -10.383 6.426 1 96.38 290 LEU A CA 1
ATOM 2233 C C . LEU A 1 290 ? 13.883 -9.93 7.863 1 96.38 290 LEU A C 1
ATOM 2235 O O . LEU A 1 290 ? 12.734 -9.867 8.312 1 96.38 290 LEU A O 1
ATOM 2239 N N . ALA A 1 291 ? 14.992 -9.641 8.562 1 96 291 ALA A N 1
ATOM 2240 C CA . ALA A 1 291 ? 14.875 -9.148 9.938 1 96 291 ALA A CA 1
ATOM 2241 C C . ALA A 1 291 ? 14.102 -7.836 9.992 1 96 291 ALA A C 1
ATOM 2243 O O . ALA A 1 291 ? 13.305 -7.617 10.898 1 96 291 ALA A O 1
ATOM 2244 N N . LEU A 1 292 ? 14.352 -7.023 9.062 1 96.06 292 LEU A N 1
ATOM 2245 C CA . LEU A 1 292 ? 13.688 -5.727 9.008 1 96.06 292 LEU A CA 1
ATOM 2246 C C . LEU A 1 292 ? 12.203 -5.891 8.703 1 96.06 292 LEU A C 1
ATOM 2248 O O . LEU A 1 292 ? 11.375 -5.125 9.203 1 96.06 292 LEU A O 1
ATOM 2252 N N . LEU A 1 293 ? 11.875 -6.875 7.891 1 97.44 293 LEU A N 1
ATOM 2253 C CA . LEU A 1 293 ? 10.469 -7.176 7.637 1 97.44 293 LEU A CA 1
ATOM 2254 C C . LEU A 1 293 ? 9.758 -7.586 8.922 1 97.44 293 LEU A C 1
ATOM 2256 O O . LEU A 1 293 ? 8.656 -7.109 9.211 1 97.44 293 LEU A O 1
ATOM 2260 N N . TYR A 1 294 ? 10.383 -8.422 9.688 1 96.69 294 TYR A N 1
ATOM 2261 C CA . TYR A 1 294 ? 9.812 -8.82 10.961 1 96.69 294 TYR A CA 1
ATOM 2262 C C . TYR A 1 294 ? 9.688 -7.637 11.906 1 96.69 294 TYR A C 1
ATOM 2264 O O . TYR A 1 294 ? 8.68 -7.484 12.602 1 96.69 294 TYR A O 1
ATOM 2272 N N . LEU A 1 295 ? 10.734 -6.848 11.914 1 96.75 295 LEU A N 1
ATOM 2273 C CA . LEU A 1 295 ? 10.711 -5.68 12.789 1 96.75 295 LEU A CA 1
ATOM 2274 C C . LEU A 1 295 ? 9.578 -4.738 12.398 1 96.75 295 LEU A C 1
ATOM 2276 O O . LEU A 1 295 ? 8.875 -4.215 13.273 1 96.75 295 LEU A O 1
ATOM 2280 N N . ASN A 1 296 ? 9.422 -4.52 11.156 1 97.44 296 ASN A N 1
ATOM 2281 C CA . ASN A 1 296 ? 8.352 -3.646 10.695 1 97.44 296 ASN A CA 1
ATOM 2282 C C . ASN A 1 296 ? 6.977 -4.215 11.047 1 97.44 296 ASN A C 1
ATOM 2284 O O . ASN A 1 296 ? 6.047 -3.463 11.344 1 97.44 296 ASN A O 1
ATOM 2288 N N . GLN A 1 297 ? 6.809 -5.527 10.953 1 96.94 297 GLN A N 1
ATOM 2289 C CA . GLN A 1 297 ? 5.539 -6.188 11.227 1 96.94 297 GLN A CA 1
ATOM 2290 C C . GLN A 1 297 ? 5.195 -6.113 12.711 1 96.94 297 GLN A C 1
ATOM 2292 O O . GLN A 1 297 ? 4.039 -5.887 13.078 1 96.94 297 GLN A O 1
ATOM 2297 N N . TYR A 1 298 ? 6.199 -6.18 13.602 1 95.75 298 TYR A N 1
ATOM 2298 C CA . TYR A 1 298 ? 5.875 -6.352 15.008 1 95.75 298 TYR A CA 1
ATOM 2299 C C . TYR A 1 298 ? 6.215 -5.098 15.805 1 95.75 298 TYR A C 1
ATOM 2301 O O . TYR A 1 298 ? 5.699 -4.898 16.906 1 95.75 298 TYR A O 1
ATOM 2309 N N . TRP A 1 299 ? 7.137 -4.316 15.25 1 96.94 299 TRP A N 1
ATOM 2310 C CA . TRP A 1 299 ? 7.523 -3.059 15.883 1 96.94 299 TRP A CA 1
ATOM 2311 C C . TRP A 1 299 ? 7.902 -2.016 14.844 1 96.94 299 TRP A C 1
ATOM 2313 O O . TRP A 1 299 ? 9.055 -1.587 14.773 1 96.94 299 TRP A O 1
ATOM 2323 N N . ALA A 1 300 ? 6.922 -1.496 14.18 1 96.69 300 ALA A N 1
ATOM 2324 C CA . ALA A 1 300 ? 7.105 -0.63 13.016 1 96.69 300 ALA A CA 1
ATOM 2325 C C . ALA A 1 300 ? 7.887 0.627 13.391 1 96.69 300 ALA A C 1
ATOM 2327 O O . ALA A 1 300 ? 8.742 1.081 12.625 1 96.69 300 ALA A O 1
ATOM 2328 N N . ASP A 1 301 ? 7.629 1.202 14.562 1 96.19 301 ASP A N 1
ATOM 2329 C CA . ASP A 1 301 ? 8.312 2.426 14.969 1 96.19 301 ASP A CA 1
ATOM 2330 C C . ASP A 1 301 ? 9.812 2.197 15.109 1 96.19 301 ASP A C 1
ATOM 2332 O O . ASP A 1 301 ? 10.609 3.072 14.773 1 96.19 301 ASP A O 1
ATOM 2336 N N . ALA A 1 302 ? 10.156 1.021 15.633 1 96.94 302 ALA A N 1
ATOM 2337 C CA . ALA A 1 302 ? 11.578 0.695 15.742 1 96.94 302 ALA A CA 1
ATOM 2338 C C . ALA A 1 302 ? 12.203 0.522 14.359 1 96.94 302 ALA A C 1
ATOM 2340 O O . ALA A 1 302 ? 13.359 0.913 14.148 1 96.94 302 ALA A O 1
ATOM 2341 N N . CYS A 1 303 ? 11.508 -0.088 13.492 1 97.12 303 CYS A N 1
ATOM 2342 C CA . CYS A 1 303 ? 12 -0.249 12.133 1 97.12 303 CYS A CA 1
ATOM 2343 C C . CYS A 1 303 ? 12.234 1.104 11.477 1 97.12 303 CYS A C 1
ATOM 2345 O O . CYS A 1 303 ? 13.289 1.334 10.875 1 97.12 303 CYS A O 1
ATOM 2347 N N . ARG A 1 304 ? 11.234 1.999 11.625 1 97.12 304 ARG A N 1
ATOM 2348 C CA . ARG A 1 304 ? 11.359 3.34 11.062 1 97.12 304 ARG A CA 1
ATOM 2349 C C . ARG A 1 304 ? 12.555 4.074 11.672 1 97.12 304 ARG A C 1
ATOM 2351 O O . ARG A 1 304 ? 13.297 4.758 10.961 1 97.12 304 ARG A O 1
ATOM 2358 N N . TRP A 1 305 ? 12.703 3.928 12.961 1 96.12 305 TRP A N 1
ATOM 2359 C CA . TRP A 1 305 ? 13.836 4.555 13.641 1 96.12 305 TRP A CA 1
ATOM 2360 C C . TRP A 1 305 ? 15.156 4.051 13.086 1 96.12 305 TRP A C 1
ATOM 2362 O O . TRP A 1 305 ? 16.078 4.832 12.859 1 96.12 305 TRP A O 1
ATOM 2372 N N . LEU A 1 306 ? 15.258 2.771 12.852 1 95.56 306 LEU A N 1
ATOM 2373 C CA . LEU A 1 306 ? 16.469 2.18 12.297 1 95.56 306 LEU A CA 1
ATOM 2374 C C . LEU A 1 306 ? 16.75 2.721 10.898 1 95.56 306 LEU A C 1
ATOM 2376 O O . LEU A 1 306 ? 17.906 3.02 10.562 1 95.56 306 LEU A O 1
ATOM 2380 N N . PHE A 1 307 ? 15.727 2.805 10.062 1 94.5 307 PHE A N 1
ATOM 2381 C CA . PHE A 1 307 ? 15.891 3.338 8.711 1 94.5 307 PHE A CA 1
ATOM 2382 C C . PHE A 1 307 ? 16.406 4.77 8.75 1 94.5 307 PHE A C 1
ATOM 2384 O O . PHE A 1 307 ? 17.266 5.145 7.961 1 94.5 307 PHE A O 1
ATOM 2391 N N . LEU A 1 308 ? 15.883 5.527 9.688 1 93.62 308 LEU A N 1
ATOM 2392 C CA . LEU A 1 308 ? 16.297 6.918 9.82 1 93.62 308 LEU A CA 1
ATOM 2393 C C . LEU A 1 308 ? 17.734 7.016 10.328 1 93.62 308 LEU A C 1
ATOM 2395 O O . LEU A 1 308 ? 18.469 7.918 9.945 1 93.62 308 LEU A O 1
ATOM 2399 N N . ARG A 1 309 ? 18.141 6.074 11.109 1 90.75 309 ARG A N 1
ATOM 2400 C CA . ARG A 1 309 ? 19.484 6.082 11.695 1 90.75 309 ARG A CA 1
ATOM 2401 C C . ARG A 1 309 ? 20.531 5.648 10.68 1 90.75 309 ARG A C 1
ATOM 2403 O O . ARG A 1 309 ? 21.625 6.203 10.641 1 90.75 309 ARG A O 1
ATOM 2410 N N . PHE A 1 310 ? 20.234 4.594 9.898 1 87.5 310 PHE A N 1
ATOM 2411 C CA . PHE A 1 310 ? 21.172 4.059 8.914 1 87.5 310 PHE A CA 1
ATOM 2412 C C . PHE A 1 310 ? 21.406 5.055 7.789 1 87.5 310 PHE A C 1
ATOM 2414 O O . PHE A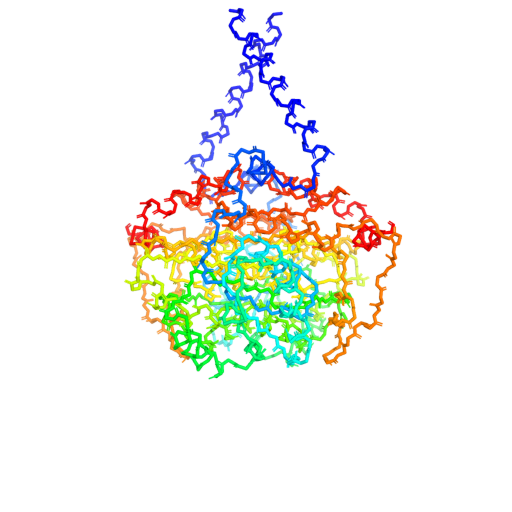 1 310 ? 22.5 5.145 7.25 1 87.5 310 PHE A O 1
ATOM 2421 N N . GLY A 1 311 ? 20.406 5.852 7.465 1 84.25 311 GLY A N 1
ATOM 2422 C CA . GLY A 1 311 ? 20.5 6.812 6.375 1 84.25 311 GLY A CA 1
ATOM 2423 C C . GLY A 1 311 ? 20.297 6.188 5.008 1 84.25 311 GLY A C 1
ATOM 2424 O O . GLY A 1 311 ? 20.406 4.969 4.855 1 84.25 311 GLY A O 1
ATOM 2425 N N . THR A 1 312 ? 20.156 6.996 4.039 1 86.56 312 THR A N 1
ATOM 2426 C CA . THR A 1 312 ? 19.828 6.57 2.68 1 86.56 312 THR A CA 1
ATOM 2427 C C . THR A 1 312 ? 21.031 5.859 2.041 1 86.56 312 THR A C 1
ATOM 2429 O O . THR A 1 312 ? 20.859 4.844 1.361 1 86.56 312 THR A O 1
ATOM 2432 N N . GLY A 1 313 ? 22.203 6.355 2.27 1 86.38 313 GLY A N 1
ATOM 2433 C CA . GLY A 1 313 ? 23.391 5.758 1.681 1 86.38 313 GLY A CA 1
ATOM 2434 C C . GLY A 1 313 ? 23.594 4.312 2.094 1 86.38 313 GLY A C 1
ATOM 2435 O O . GLY A 1 313 ? 23.828 3.449 1.249 1 86.38 313 GLY A O 1
ATOM 2436 N N . TYR A 1 314 ? 23.453 4.066 3.334 1 86.88 314 TYR A N 1
ATOM 2437 C CA . TYR A 1 314 ? 23.625 2.717 3.859 1 86.88 314 TYR A CA 1
ATOM 2438 C C . TYR A 1 314 ? 22.531 1.792 3.365 1 86.88 314 TYR A C 1
ATOM 2440 O O . TYR A 1 314 ? 22.781 0.643 3 1 86.88 314 TYR A O 1
ATOM 2448 N N . MET A 1 315 ? 21.375 2.277 3.311 1 87.56 315 MET A N 1
ATOM 2449 C CA . MET A 1 315 ? 20.25 1.467 2.861 1 87.56 315 MET A CA 1
ATOM 2450 C C . MET A 1 315 ? 20.406 1.08 1.395 1 87.56 315 MET A C 1
ATOM 2452 O O . MET A 1 315 ? 20.047 -0.031 0.999 1 87.56 315 MET A O 1
ATOM 2456 N N . MET A 1 316 ? 20.953 2 0.664 1 86.81 316 MET A N 1
ATOM 2457 C CA . MET A 1 316 ? 21.172 1.709 -0.75 1 86.81 316 MET A CA 1
ATOM 2458 C C . MET A 1 316 ? 22.25 0.647 -0.925 1 86.81 316 MET A C 1
ATOM 2460 O O . MET A 1 316 ? 22.156 -0.21 -1.805 1 86.81 316 MET A O 1
ATOM 2464 N N . LYS A 1 317 ? 23.281 0.653 -0.089 1 85.06 317 LYS A N 1
ATOM 2465 C CA . LYS A 1 317 ? 24.297 -0.394 -0.112 1 85.06 317 LYS A CA 1
ATOM 2466 C C . LYS A 1 317 ? 23.688 -1.754 0.225 1 85.06 317 LYS A C 1
ATOM 2468 O O . LYS A 1 317 ? 24.016 -2.76 -0.403 1 85.06 317 LYS A O 1
ATOM 2473 N N . MET A 1 318 ? 22.812 -1.711 1.182 1 84.25 318 MET A N 1
ATOM 2474 C CA . MET A 1 318 ? 22.125 -2.939 1.562 1 84.25 318 MET A CA 1
ATOM 2475 C C . MET A 1 318 ? 21.234 -3.441 0.424 1 84.25 318 MET A C 1
ATOM 2477 O O . MET A 1 318 ? 21.234 -4.633 0.112 1 84.25 318 MET A O 1
ATOM 2481 N N . ARG A 1 319 ? 20.562 -2.549 -0.203 1 82.75 319 ARG A N 1
ATOM 2482 C CA . ARG A 1 319 ? 19.656 -2.883 -1.297 1 82.75 319 ARG A CA 1
ATOM 2483 C C . ARG A 1 319 ? 20.422 -3.475 -2.477 1 82.75 319 ARG A C 1
ATOM 2485 O O . ARG A 1 319 ? 19.922 -4.387 -3.145 1 82.75 319 ARG A O 1
ATOM 2492 N N . ASP A 1 320 ? 21.547 -2.914 -2.693 1 80.75 320 ASP A N 1
ATOM 2493 C CA . ASP A 1 320 ? 22.344 -3.35 -3.838 1 80.75 320 ASP A CA 1
ATOM 2494 C C . ASP A 1 320 ? 23.297 -4.477 -3.449 1 80.75 320 ASP A C 1
ATOM 2496 O O . ASP A 1 320 ? 24.156 -4.875 -4.242 1 80.75 320 ASP A O 1
ATOM 2500 N N . CYS A 1 321 ? 23.078 -4.891 -2.215 1 78.06 321 CYS A N 1
ATOM 2501 C CA . CYS A 1 321 ? 23.812 -6.039 -1.692 1 78.06 321 CYS A CA 1
ATOM 2502 C C . CYS A 1 321 ? 25.312 -5.805 -1.761 1 78.06 321 CYS A C 1
ATOM 2504 O O . CYS A 1 321 ? 26.062 -6.676 -2.209 1 78.06 321 CYS A O 1
ATOM 2506 N N . GLN A 1 322 ? 25.688 -4.555 -1.551 1 71.44 322 GLN A N 1
ATOM 2507 C CA . GLN A 1 322 ? 27.094 -4.172 -1.49 1 71.44 322 GLN A CA 1
ATOM 2508 C C . GLN A 1 322 ? 27.578 -4.094 -0.046 1 71.44 322 GLN A C 1
ATOM 2510 O O . GLN A 1 322 ? 26.797 -3.824 0.865 1 71.44 322 GLN A O 1
ATOM 2515 N N . MET B 1 1 ? 12.891 -17.547 42.406 1 59.12 1 MET B N 1
ATOM 2516 C CA . MET B 1 1 ? 11.516 -18.031 42.219 1 59.12 1 MET B CA 1
ATOM 2517 C C . MET B 1 1 ? 10.523 -16.875 42.375 1 59.12 1 MET B C 1
ATOM 2519 O O . MET B 1 1 ? 9.656 -16.703 41.5 1 59.12 1 MET B O 1
ATOM 2523 N N . ILE B 1 2 ? 10.742 -15.992 43.344 1 71.94 2 ILE B N 1
ATOM 2524 C CA . ILE B 1 2 ? 9.859 -14.867 43.625 1 71.94 2 ILE B CA 1
ATOM 2525 C C . ILE B 1 2 ? 10.016 -13.789 42.562 1 71.94 2 ILE B C 1
ATOM 2527 O O . ILE B 1 2 ? 9.023 -13.219 42.094 1 71.94 2 ILE B O 1
ATOM 2531 N N . PHE B 1 3 ? 11.172 -13.766 42.031 1 75.81 3 PHE B N 1
ATOM 2532 C CA . PHE B 1 3 ? 11.445 -12.719 41.062 1 75.81 3 PHE B CA 1
ATOM 2533 C C . PHE B 1 3 ? 10.734 -13.016 39.719 1 75.81 3 PHE B C 1
ATOM 2535 O O . PHE B 1 3 ? 10.117 -12.125 39.156 1 75.81 3 PHE B O 1
ATOM 2542 N N . SER B 1 4 ? 10.711 -14.195 39.406 1 78.5 4 SER B N 1
ATOM 2543 C CA . SER B 1 4 ? 10.062 -14.586 38.156 1 78.5 4 SER B CA 1
ATOM 2544 C C . SER B 1 4 ? 8.547 -14.453 38.25 1 78.5 4 SER B C 1
ATOM 2546 O O . SER B 1 4 ? 7.898 -14.023 37.281 1 78.5 4 SER B O 1
ATOM 2548 N N . GLU B 1 5 ? 8.086 -14.734 39.344 1 79.25 5 GLU B N 1
ATOM 2549 C CA . GLU B 1 5 ? 6.645 -14.617 39.531 1 79.25 5 GLU B CA 1
ATOM 2550 C C . GLU B 1 5 ? 6.203 -13.156 39.531 1 79.25 5 GLU B C 1
ATOM 2552 O O . GLU B 1 5 ? 5.156 -12.828 38.969 1 79.25 5 GLU B O 1
ATOM 2557 N N . VAL B 1 6 ? 6.973 -12.414 40.188 1 82.81 6 VAL B N 1
ATOM 2558 C CA . VAL B 1 6 ? 6.676 -10.984 40.219 1 82.81 6 VAL B CA 1
ATOM 2559 C C . VAL B 1 6 ? 6.758 -10.414 38.781 1 82.81 6 VAL B C 1
ATOM 2561 O O . VAL B 1 6 ? 5.898 -9.633 38.375 1 82.81 6 VAL B O 1
ATOM 2564 N N . LEU B 1 7 ? 7.715 -10.805 38.188 1 80.62 7 LEU B N 1
ATOM 2565 C CA . LEU B 1 7 ? 7.883 -10.344 36.812 1 80.62 7 LEU B CA 1
ATOM 2566 C C . LEU B 1 7 ? 6.695 -10.758 35.938 1 80.62 7 LEU B C 1
ATOM 2568 O O . LEU B 1 7 ? 6.168 -9.953 35.188 1 80.62 7 LEU B O 1
ATOM 2572 N N . ILE B 1 8 ? 6.305 -11.922 36.125 1 82.69 8 ILE B N 1
ATOM 2573 C CA . ILE B 1 8 ? 5.164 -12.43 35.375 1 82.69 8 ILE B CA 1
ATOM 2574 C C . ILE B 1 8 ? 3.908 -11.648 35.75 1 82.69 8 ILE B C 1
ATOM 2576 O O . ILE B 1 8 ? 3.127 -11.258 34.875 1 82.69 8 ILE B O 1
ATOM 2580 N N . ALA B 1 9 ? 3.797 -11.438 37 1 85.81 9 ALA B N 1
ATOM 2581 C CA . ALA B 1 9 ? 2.637 -10.688 37.469 1 85.81 9 ALA B CA 1
ATOM 2582 C C . ALA B 1 9 ? 2.635 -9.266 36.906 1 85.81 9 ALA B C 1
ATOM 2584 O O . ALA B 1 9 ? 1.595 -8.766 36.469 1 85.81 9 ALA B O 1
ATOM 2585 N N . VAL B 1 10 ? 3.719 -8.688 36.906 1 87 10 VAL B N 1
ATOM 2586 C CA . VAL B 1 10 ? 3.852 -7.332 36.375 1 87 10 VAL B CA 1
ATOM 2587 C C . VAL B 1 10 ? 3.521 -7.312 34.875 1 87 10 VAL B C 1
ATOM 2589 O O . VAL B 1 10 ? 2.791 -6.438 34.406 1 87 10 VAL B O 1
ATOM 2592 N N . VAL B 1 11 ? 3.98 -8.297 34.188 1 86.38 11 VAL B N 1
ATOM 2593 C CA . VAL B 1 11 ? 3.723 -8.383 32.75 1 86.38 11 VAL B CA 1
ATOM 2594 C C . VAL B 1 11 ? 2.229 -8.602 32.5 1 86.38 11 VAL B C 1
ATOM 2596 O O . VAL B 1 11 ? 1.643 -7.965 31.625 1 86.38 11 VAL B O 1
ATOM 2599 N N . VAL B 1 12 ? 1.695 -9.391 33.281 1 88.5 12 VAL B N 1
ATOM 2600 C CA . VAL B 1 12 ? 0.275 -9.688 33.125 1 88.5 12 VAL B CA 1
ATOM 2601 C C . VAL B 1 12 ? -0.548 -8.43 33.375 1 88.5 12 VAL B C 1
ATOM 2603 O O . VAL B 1 12 ? -1.466 -8.109 32.625 1 88.5 12 VAL B O 1
ATOM 2606 N N . VAL B 1 13 ? -0.204 -7.738 34.375 1 90 13 VAL B N 1
ATOM 2607 C CA . VAL B 1 13 ? -0.925 -6.52 34.719 1 90 13 VAL B CA 1
ATOM 2608 C C . VAL B 1 13 ? -0.756 -5.484 33.625 1 90 13 VAL B C 1
ATOM 2610 O O . VAL B 1 13 ? -1.716 -4.809 33.25 1 90 13 VAL B O 1
ATOM 2613 N N . LEU B 1 14 ? 0.412 -5.379 33.125 1 89.94 14 LEU B N 1
ATOM 2614 C CA . LEU B 1 14 ? 0.681 -4.438 32.062 1 89.94 14 LEU B CA 1
ATOM 2615 C C . LEU B 1 14 ? -0.121 -4.793 30.812 1 89.94 14 LEU B C 1
ATOM 2617 O O . LEU B 1 14 ? -0.732 -3.922 30.188 1 89.94 14 LEU B O 1
ATOM 2621 N N . VAL B 1 15 ? -0.126 -6.055 30.516 1 89.56 15 VAL B N 1
ATOM 2622 C CA . VAL B 1 15 ? -0.844 -6.52 29.344 1 89.56 15 VAL B CA 1
ATOM 2623 C C . VAL B 1 15 ? -2.34 -6.27 29.516 1 89.56 15 VAL B C 1
ATOM 2625 O O . VAL B 1 15 ? -3.002 -5.777 28.594 1 89.56 15 VAL B O 1
ATOM 2628 N N . LEU B 1 16 ? -2.82 -6.551 30.641 1 89.56 16 LEU B N 1
ATOM 2629 C CA . LEU B 1 16 ? -4.238 -6.344 30.891 1 89.56 16 LEU B CA 1
ATOM 2630 C C . LEU B 1 16 ? -4.59 -4.859 30.859 1 89.56 16 LEU B C 1
ATOM 2632 O O . LEU B 1 16 ? -5.66 -4.48 30.391 1 89.56 16 LEU B O 1
ATOM 2636 N N . SER B 1 17 ? -3.734 -4.051 31.391 1 89.69 17 SER B N 1
ATOM 2637 C CA . SER B 1 17 ? -3.953 -2.607 31.359 1 89.69 17 SER B CA 1
ATOM 2638 C C . SER B 1 17 ? -3.977 -2.08 29.922 1 89.69 17 SER B C 1
ATOM 2640 O O . SER B 1 17 ? -4.828 -1.262 29.578 1 89.69 17 SER B O 1
ATOM 2642 N N . VAL B 1 18 ? -3.07 -2.557 29.172 1 88.81 18 VAL B N 1
ATOM 2643 C CA . VAL B 1 18 ? -3.006 -2.137 27.766 1 88.81 18 VAL B CA 1
ATOM 2644 C C . VAL B 1 18 ? -4.266 -2.59 27.031 1 88.81 18 VAL B C 1
ATOM 2646 O O . VAL B 1 18 ? -4.855 -1.824 26.266 1 88.81 18 VAL B O 1
ATOM 2649 N N . LEU B 1 19 ? -4.637 -3.799 27.328 1 89.06 19 LEU B N 1
ATOM 2650 C CA . LEU B 1 19 ? -5.84 -4.324 26.703 1 89.06 19 LEU B CA 1
ATOM 2651 C C . LEU B 1 19 ? -7.07 -3.525 27.125 1 89.06 19 LEU B C 1
ATOM 2653 O O . LEU B 1 19 ? -7.969 -3.283 26.312 1 89.06 19 LEU B O 1
ATOM 2657 N N . PHE B 1 20 ? -7.062 -3.127 28.359 1 89.19 20 PHE B N 1
ATOM 2658 C CA . PHE B 1 20 ? -8.156 -2.307 28.859 1 89.19 20 PHE B CA 1
ATOM 2659 C C . PHE B 1 20 ? -8.18 -0.952 28.156 1 89.19 20 PHE B C 1
ATOM 2661 O O . PHE B 1 20 ? -9.242 -0.492 27.734 1 89.19 20 PHE B O 1
ATOM 2668 N N . ILE B 1 21 ? -7.07 -0.363 28.016 1 88.75 21 ILE B N 1
ATOM 2669 C CA . ILE B 1 21 ? -6.961 0.932 27.344 1 88.75 21 ILE B CA 1
ATOM 2670 C C . ILE B 1 21 ? -7.402 0.802 25.891 1 88.75 21 ILE B C 1
ATOM 2672 O O . ILE B 1 21 ? -8.203 1.604 25.406 1 88.75 21 ILE B O 1
ATOM 2676 N N . LEU B 1 22 ? -6.926 -0.253 25.281 1 87.94 22 LEU B N 1
ATOM 2677 C CA . LEU B 1 22 ? -7.207 -0.451 23.859 1 87.94 22 LEU B CA 1
ATOM 2678 C C . LEU B 1 22 ? -8.688 -0.721 23.641 1 87.94 22 LEU B C 1
ATOM 2680 O O . LEU B 1 22 ? -9.25 -0.302 22.625 1 87.94 22 LEU B O 1
ATOM 2684 N N . SER B 1 23 ? -9.273 -1.404 24.594 1 89.06 23 SER B N 1
ATOM 2685 C CA . SER B 1 23 ? -10.68 -1.764 24.438 1 89.06 23 SER B CA 1
ATOM 2686 C C . SER B 1 23 ? -11.57 -0.527 24.453 1 89.06 23 SER B C 1
ATOM 2688 O O . SER B 1 23 ? -12.672 -0.542 23.891 1 89.06 23 SER B O 1
ATOM 2690 N N . ARG B 1 24 ? -11.086 0.552 24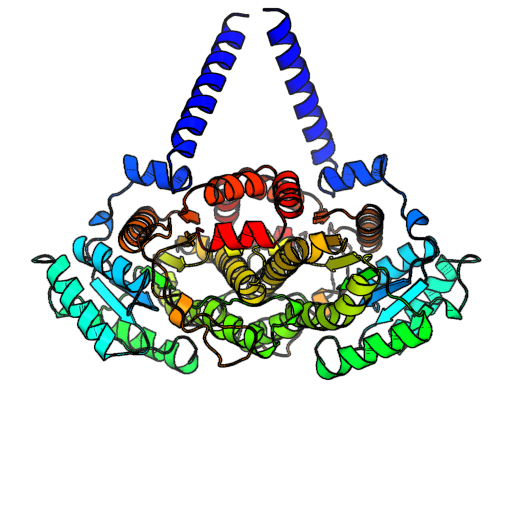.953 1 90.38 24 ARG B N 1
ATOM 2691 C CA . ARG B 1 24 ? -11.906 1.752 25.078 1 90.38 24 ARG B CA 1
ATOM 2692 C C . ARG B 1 24 ? -11.391 2.863 24.156 1 90.38 24 ARG B C 1
ATOM 2694 O O . ARG B 1 24 ? -11.922 3.977 24.172 1 90.38 24 ARG B O 1
ATOM 2701 N N . SER B 1 25 ? -10.43 2.496 23.5 1 93.56 25 SER B N 1
ATOM 2702 C CA . SER B 1 25 ? -9.773 3.525 22.703 1 93.56 25 SER B CA 1
ATOM 2703 C C . SER B 1 25 ? -10.328 3.559 21.281 1 93.56 25 SER B C 1
ATOM 2705 O O . SER B 1 25 ? -10.891 2.57 20.797 1 93.56 25 SER B O 1
ATOM 2707 N N . GLU B 1 26 ? -10.281 4.691 20.641 1 96.38 26 GLU B N 1
ATOM 2708 C CA . GLU B 1 26 ? -10.586 4.855 19.219 1 96.38 26 GLU B CA 1
ATOM 2709 C C . GLU B 1 26 ? -9.328 5.191 18.422 1 96.38 26 GLU B C 1
ATOM 2711 O O . GLU B 1 26 ? -9.422 5.664 17.281 1 96.38 26 GLU B O 1
ATOM 2716 N N . VAL B 1 27 ? -8.172 5.098 19.109 1 97.88 27 VAL B N 1
ATOM 2717 C CA . VAL B 1 27 ? -6.895 5.398 18.469 1 97.88 27 VAL B CA 1
ATOM 2718 C C . VAL B 1 27 ? -5.871 4.332 18.844 1 97.88 27 VAL B C 1
ATOM 2720 O O . VAL B 1 27 ? -6.066 3.576 19.797 1 97.88 27 VAL B O 1
ATOM 2723 N N . ASN B 1 28 ? -4.793 4.184 18.047 1 96.75 28 ASN B N 1
ATOM 2724 C CA . ASN B 1 28 ? -3.729 3.262 18.438 1 96.75 28 ASN B CA 1
ATOM 2725 C C . ASN B 1 28 ? -2.959 3.77 19.656 1 96.75 28 ASN B C 1
ATOM 2727 O O . ASN B 1 28 ? -3.07 4.941 20.016 1 96.75 28 ASN B O 1
ATOM 2731 N N . LEU B 1 29 ? -2.174 2.979 20.266 1 94.94 29 LEU B N 1
ATOM 2732 C CA . LEU B 1 29 ? -1.548 3.211 21.562 1 94.94 29 LEU B CA 1
ATOM 2733 C C . LEU B 1 29 ? -0.665 4.453 21.531 1 94.94 29 LEU B C 1
ATOM 2735 O O . LEU B 1 29 ? -0.655 5.242 22.469 1 94.94 29 LEU B O 1
ATOM 2739 N N . ARG B 1 30 ? 0.062 4.617 20.453 1 94.88 30 ARG B N 1
ATOM 2740 C CA . ARG B 1 30 ? 0.97 5.754 20.359 1 94.88 30 ARG B CA 1
ATOM 2741 C C . ARG B 1 30 ? 0.204 7.074 20.406 1 94.88 30 ARG B C 1
ATOM 2743 O O . ARG B 1 30 ? 0.605 8.008 21.094 1 94.88 30 ARG B O 1
ATOM 2750 N N . LEU B 1 31 ? -0.815 7.168 19.578 1 97.75 31 LEU B N 1
ATOM 2751 C CA . LEU B 1 31 ? -1.641 8.367 19.594 1 97.75 31 LEU B CA 1
ATOM 2752 C C . LEU B 1 31 ? -2.322 8.562 20.938 1 97.75 31 LEU B C 1
ATOM 2754 O O . LEU B 1 31 ? -2.414 9.68 21.438 1 97.75 31 LEU B O 1
ATOM 2758 N N . TRP B 1 32 ? -2.793 7.488 21.516 1 96.81 32 TRP B N 1
ATOM 2759 C CA . TRP B 1 32 ? -3.402 7.547 22.844 1 96.81 32 TRP B CA 1
ATOM 2760 C C . TRP B 1 32 ? -2.443 8.164 23.859 1 96.81 32 TRP B C 1
ATOM 2762 O O . TRP B 1 32 ? -2.834 9.031 24.641 1 96.81 32 TRP B O 1
ATOM 2772 N N . TRP B 1 33 ? -1.209 7.711 23.812 1 96 33 TRP B N 1
ATOM 2773 C CA . TRP B 1 33 ? -0.185 8.227 24.719 1 96 33 TRP B CA 1
ATOM 2774 C C . TRP B 1 33 ? 0.049 9.719 24.484 1 96 33 TRP B C 1
ATOM 2776 O O . TRP B 1 33 ? 0.224 10.477 25.438 1 96 33 TRP B O 1
ATOM 2786 N N . SER B 1 34 ? 0.02 10.133 23.25 1 97.5 34 SER B N 1
ATOM 2787 C CA . SER B 1 34 ? 0.282 11.523 22.906 1 97.5 34 SER B CA 1
ATOM 2788 C C . SER B 1 34 ? -0.872 12.43 23.344 1 97.5 34 SER B C 1
ATOM 2790 O O . SER B 1 34 ? -0.664 13.594 23.672 1 97.5 34 SER B O 1
ATOM 2792 N N . ILE B 1 35 ? -2.119 11.867 23.328 1 96.94 35 ILE B N 1
ATOM 2793 C CA . ILE B 1 35 ? -3.27 12.609 23.812 1 96.94 35 ILE B CA 1
ATOM 2794 C C . ILE B 1 35 ? -3.074 12.945 25.297 1 96.94 35 ILE B C 1
ATOM 2796 O O . ILE B 1 35 ? -3.387 14.055 25.734 1 96.94 35 ILE B O 1
ATOM 2800 N N . LYS B 1 36 ? -2.465 12.055 26.047 1 95.25 36 LYS B N 1
ATOM 2801 C CA . LYS B 1 36 ? -2.369 12.164 27.5 1 95.25 36 LYS B CA 1
ATOM 2802 C C . LYS B 1 36 ? -1.095 12.891 27.906 1 95.25 36 LYS B C 1
ATOM 2804 O O . LYS B 1 36 ? -1.088 13.633 28.891 1 95.25 36 LYS B O 1
ATOM 2809 N N . MET B 1 37 ? 0.011 12.641 27.141 1 97.31 37 MET B N 1
ATOM 2810 C CA . MET B 1 37 ? 1.306 13.07 27.672 1 97.31 37 MET B CA 1
ATOM 2811 C C . MET B 1 37 ? 2.088 13.844 26.609 1 97.31 37 MET B C 1
ATOM 2813 O O . MET B 1 37 ? 3.184 14.344 26.875 1 97.31 37 MET B O 1
ATOM 2817 N N . GLY B 1 38 ? 1.602 13.914 25.391 1 98 38 GLY B N 1
ATOM 2818 C CA . GLY B 1 38 ? 2.352 14.539 24.312 1 98 38 GLY B CA 1
ATOM 2819 C C . GLY B 1 38 ? 2.182 16.047 24.266 1 98 38 GLY B C 1
ATOM 2820 O O . GLY B 1 38 ? 1.722 16.656 25.234 1 98 38 GLY B O 1
ATOM 2821 N N . LYS B 1 39 ? 2.646 16.625 23.219 1 98.44 39 LYS B N 1
ATOM 2822 C CA . LYS B 1 39 ? 2.504 18.062 22.984 1 98.44 39 LYS B CA 1
ATOM 2823 C C . LYS B 1 39 ? 1.073 18.406 22.594 1 98.44 39 LYS B C 1
ATOM 2825 O O . LYS B 1 39 ? 0.467 17.719 21.766 1 98.44 39 LYS B O 1
ATOM 2830 N N . PRO B 1 40 ? 0.556 19.391 23.266 1 98.31 40 PRO B N 1
ATOM 2831 C CA . PRO B 1 40 ? -0.769 19.859 22.844 1 98.31 40 PRO B CA 1
ATOM 2832 C C . PRO B 1 40 ? -0.755 20.484 21.453 1 98.31 40 PRO B C 1
ATOM 2834 O O . PRO B 1 40 ? 0.314 20.812 20.938 1 98.31 40 PRO B O 1
ATOM 2837 N N . ILE B 1 41 ? -1.869 20.672 20.844 1 98.75 41 ILE B N 1
ATOM 2838 C CA . ILE B 1 41 ? -1.996 21.234 19.5 1 98.75 41 ILE B CA 1
ATOM 2839 C C . ILE B 1 41 ? -1.405 22.641 19.469 1 98.75 41 ILE B C 1
ATOM 2841 O O . ILE B 1 41 ? -0.812 23.047 18.469 1 98.75 41 ILE B O 1
ATOM 2845 N N . ASP B 1 42 ? -1.44 23.344 20.578 1 98.25 42 ASP B N 1
ATOM 2846 C CA . ASP B 1 42 ? -0.975 24.719 20.688 1 98.25 42 ASP B CA 1
ATOM 2847 C C . ASP B 1 42 ? 0.527 24.812 20.422 1 98.25 42 ASP B C 1
ATOM 2849 O O . ASP B 1 42 ? 1.05 25.906 20.172 1 98.25 42 ASP B O 1
ATOM 2853 N N . HIS B 1 43 ? 1.162 23.719 20.531 1 98.38 43 HIS B N 1
ATOM 2854 C CA . HIS B 1 43 ? 2.584 23.688 20.203 1 98.38 43 HIS B CA 1
ATOM 2855 C C . HIS B 1 43 ? 2.828 24.078 18.75 1 98.38 43 HIS B C 1
ATOM 2857 O O . HIS B 1 43 ? 3.943 24.453 18.391 1 98.38 43 HIS B O 1
ATOM 2863 N N . LEU B 1 44 ? 1.788 24.094 17.891 1 98.69 44 LEU B N 1
ATOM 2864 C CA . LEU B 1 44 ? 1.899 24.406 16.469 1 98.69 44 LEU B CA 1
ATOM 2865 C C . LEU B 1 44 ? 1.617 25.891 16.219 1 98.69 44 LEU B C 1
ATOM 2867 O O . LEU B 1 44 ? 1.602 26.344 15.07 1 98.69 44 LEU B O 1
ATOM 2871 N N . GLN B 1 45 ? 1.432 26.609 17.281 1 98.56 45 GLN B N 1
ATOM 2872 C CA . GLN B 1 45 ? 1.077 28.016 17.156 1 98.56 45 GLN B CA 1
ATOM 2873 C C . GLN B 1 45 ? 2.068 28.75 16.25 1 98.56 45 GLN B C 1
ATOM 2875 O O . GLN B 1 45 ? 3.281 28.594 16.391 1 98.56 45 GLN B O 1
ATOM 2880 N N . GLY B 1 46 ? 1.56 29.469 15.336 1 98.5 46 GLY B N 1
ATOM 2881 C CA . GLY B 1 46 ? 2.383 30.328 14.484 1 98.5 46 GLY B CA 1
ATOM 2882 C C . GLY B 1 46 ? 2.908 29.609 13.258 1 98.5 46 GLY B C 1
ATOM 2883 O O . GLY B 1 46 ? 3.371 30.25 12.305 1 98.5 46 GLY B O 1
ATOM 2884 N N . GLN B 1 47 ? 2.865 28.297 13.211 1 98.81 47 GLN B N 1
ATOM 2885 C CA . GLN B 1 47 ? 3.34 27.547 12.055 1 98.81 47 GLN B CA 1
ATOM 2886 C C . GLN B 1 47 ? 2.402 27.719 10.867 1 98.81 47 GLN B C 1
ATOM 2888 O O . GLN B 1 47 ? 1.194 27.891 11.039 1 98.81 47 GLN B O 1
ATOM 2893 N N . VAL B 1 48 ? 2.959 27.703 9.672 1 98.94 48 VAL B N 1
ATOM 2894 C CA . VAL B 1 48 ? 2.191 27.781 8.438 1 98.94 48 VAL B CA 1
ATOM 2895 C C . VAL B 1 48 ? 1.806 26.375 7.977 1 98.94 48 VAL B C 1
ATOM 2897 O O . VAL B 1 48 ? 2.664 25.594 7.566 1 98.94 48 VAL B O 1
ATOM 2900 N N . VAL B 1 49 ? 0.517 26.094 8.023 1 98.94 49 VAL B N 1
ATOM 2901 C CA . VAL B 1 49 ? -0 24.766 7.664 1 98.94 49 VAL B CA 1
ATOM 2902 C C . VAL B 1 49 ? -0.837 24.875 6.391 1 98.94 49 VAL B C 1
ATOM 2904 O O . VAL B 1 49 ? -1.806 25.641 6.336 1 98.94 49 VAL B O 1
ATOM 2907 N N . TRP B 1 50 ? -0.405 24.203 5.355 1 99 50 TRP B N 1
ATOM 2908 C CA . TRP B 1 50 ? -1.16 24.109 4.113 1 99 50 TRP B CA 1
ATOM 2909 C C . TRP B 1 50 ? -1.999 22.844 4.074 1 99 50 TRP B C 1
ATOM 2911 O O . TRP B 1 50 ? -1.461 21.734 4.145 1 99 50 TRP B O 1
ATOM 2921 N N . ILE B 1 51 ? -3.311 22.984 3.951 1 98.94 51 ILE B N 1
ATOM 2922 C CA . ILE B 1 51 ? -4.234 21.859 3.965 1 98.94 51 ILE B CA 1
ATOM 2923 C C . ILE B 1 51 ? -4.949 21.75 2.619 1 98.94 51 ILE B C 1
ATOM 2925 O O . ILE B 1 51 ? -5.621 22.703 2.195 1 98.94 51 ILE B O 1
ATOM 2929 N N . THR B 1 52 ? -4.828 20.609 1.961 1 98.88 52 THR B N 1
ATOM 2930 C CA . THR B 1 52 ? -5.633 20.344 0.774 1 98.88 52 THR B CA 1
ATOM 2931 C C . THR B 1 52 ? -6.926 19.625 1.147 1 98.88 52 THR B C 1
ATOM 2933 O O . THR B 1 52 ? -6.996 18.953 2.178 1 98.88 52 THR B O 1
ATOM 2936 N N . GLY B 1 53 ? -7.957 19.766 0.283 1 98.25 53 GLY B N 1
ATOM 2937 C CA . GLY B 1 53 ? -9.258 19.234 0.65 1 98.25 53 GLY B CA 1
ATOM 2938 C C . GLY B 1 53 ? -9.844 19.891 1.885 1 98.25 53 GLY B C 1
ATOM 2939 O O . GLY B 1 53 ? -10.422 19.203 2.738 1 98.25 53 GLY B O 1
ATOM 2940 N N . ALA B 1 54 ? -9.695 21.188 1.982 1 98.5 54 ALA B N 1
ATOM 2941 C CA . ALA B 1 54 ? -10.008 21.906 3.215 1 98.5 54 ALA B CA 1
ATOM 2942 C C . ALA B 1 54 ? -11.453 22.391 3.215 1 98.5 54 ALA B C 1
ATOM 2944 O O . ALA B 1 54 ? -11.914 22.984 4.191 1 98.5 54 ALA B O 1
ATOM 2945 N N . SER B 1 55 ? -12.219 22.078 2.219 1 97.31 55 SER B N 1
ATOM 2946 C CA . SER B 1 55 ? -13.539 22.688 2.07 1 97.31 55 SER B CA 1
ATOM 2947 C C . SER B 1 55 ? -14.609 21.844 2.771 1 97.31 55 SER B C 1
ATOM 2949 O O . SER B 1 55 ? -15.766 22.281 2.879 1 97.31 55 SER B O 1
ATOM 2951 N N . SER B 1 56 ? -14.273 20.656 3.18 1 95.31 56 SER B N 1
ATOM 2952 C CA . SER B 1 56 ? -15.234 19.781 3.85 1 95.31 56 SER B CA 1
ATOM 2953 C C . SER B 1 56 ? -14.539 18.672 4.629 1 95.31 56 SER B C 1
ATOM 2955 O O . SER B 1 56 ? -13.312 18.547 4.574 1 95.31 56 SER B O 1
ATOM 2957 N N . GLY B 1 57 ? -15.273 18.031 5.434 1 96.06 57 GLY B N 1
ATOM 2958 C CA . GLY B 1 57 ? -14.836 16.797 6.062 1 96.06 57 GLY B CA 1
ATOM 2959 C C . GLY B 1 57 ? -13.641 16.984 6.98 1 96.06 57 GLY B C 1
ATOM 2960 O O . GLY B 1 57 ? -13.586 17.953 7.746 1 96.06 57 GLY B O 1
ATOM 2961 N N . ILE B 1 58 ? -12.758 16.047 6.945 1 97.94 58 ILE B N 1
ATOM 2962 C CA . ILE B 1 58 ? -11.602 16 7.836 1 97.94 58 ILE B CA 1
ATOM 2963 C C . ILE B 1 58 ? -10.734 17.234 7.633 1 97.94 58 ILE B C 1
ATOM 2965 O O . ILE B 1 58 ? -10.273 17.844 8.602 1 97.94 58 ILE B O 1
ATOM 2969 N N . GLY B 1 59 ? -10.539 17.672 6.355 1 98.5 59 GLY B N 1
ATOM 2970 C CA . GLY B 1 59 ? -9.727 18.844 6.062 1 98.5 59 GLY B CA 1
ATOM 2971 C C . GLY B 1 59 ? -10.281 20.125 6.668 1 98.5 59 GLY B C 1
ATOM 2972 O O . GLY B 1 59 ? -9.539 20.906 7.266 1 98.5 59 GLY B O 1
ATOM 2973 N N . GLU B 1 60 ? -11.562 20.312 6.555 1 98.62 60 GLU B N 1
ATOM 2974 C CA . GLU B 1 60 ? -12.242 21.469 7.102 1 98.62 60 GLU B CA 1
ATOM 2975 C C . GLU B 1 60 ? -12.086 21.547 8.617 1 98.62 60 GLU B C 1
ATOM 2977 O O . GLU B 1 60 ? -11.688 22.578 9.164 1 98.62 60 GLU B O 1
ATOM 2982 N N . PHE B 1 61 ? -12.359 20.438 9.258 1 98.75 61 PHE B N 1
ATOM 2983 C CA . PHE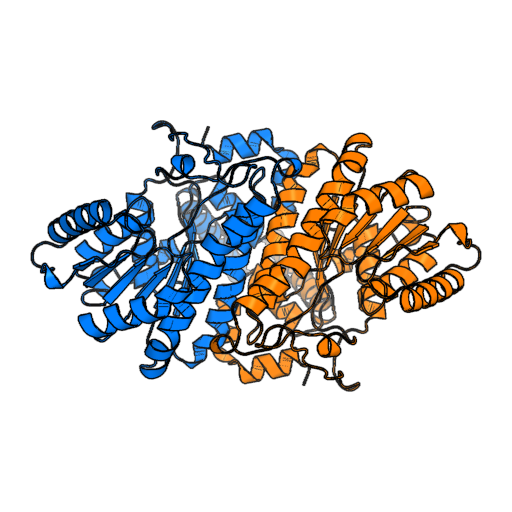 B 1 61 ? -12.352 20.438 10.719 1 98.75 61 PHE B CA 1
ATOM 2984 C C . PHE B 1 61 ? -10.93 20.453 11.25 1 98.75 61 PHE B C 1
ATOM 2986 O O . PHE B 1 61 ? -10.672 20.984 12.336 1 98.75 61 PHE B O 1
ATOM 2993 N N . THR B 1 62 ? -10 19.859 10.5 1 98.88 62 THR B N 1
ATOM 2994 C CA . THR B 1 62 ? -8.602 20 10.867 1 98.88 62 THR B CA 1
ATOM 2995 C C . THR B 1 62 ? -8.172 21.469 10.828 1 98.88 62 THR B C 1
ATOM 2997 O O . THR B 1 62 ? -7.449 21.938 11.711 1 98.88 62 THR B O 1
ATOM 3000 N N . ALA B 1 63 ? -8.633 22.188 9.828 1 98.94 63 ALA B N 1
ATOM 3001 C CA . ALA B 1 63 ? -8.359 23.625 9.742 1 98.94 63 ALA B CA 1
ATOM 3002 C C . ALA B 1 63 ? -8.875 24.359 10.977 1 98.94 63 ALA B C 1
ATOM 3004 O O . ALA B 1 63 ? -8.18 25.219 11.531 1 98.94 63 ALA B O 1
ATOM 3005 N N . TYR B 1 64 ? -10.102 23.984 11.422 1 98.88 64 TYR B N 1
ATOM 3006 C CA . TYR B 1 64 ? -10.664 24.625 12.609 1 98.88 64 TYR B CA 1
ATOM 3007 C C . TYR B 1 64 ? -9.781 24.375 13.828 1 98.88 64 TYR B C 1
ATOM 3009 O O . TYR B 1 64 ? -9.5 25.312 14.594 1 98.88 64 TYR B O 1
ATOM 3017 N N . LYS B 1 65 ? -9.344 23.094 14.008 1 98.81 65 LYS B N 1
ATOM 3018 C CA . LYS B 1 65 ? -8.547 22.734 15.18 1 98.81 65 LYS B CA 1
ATOM 3019 C C . LYS B 1 65 ? -7.207 23.469 15.164 1 98.81 65 LYS B C 1
ATOM 3021 O O . LYS B 1 65 ? -6.734 23.938 16.203 1 98.81 65 LYS B O 1
ATOM 3026 N N . LEU B 1 66 ? -6.613 23.594 14.023 1 98.94 66 LEU B N 1
ATOM 3027 C CA . LEU B 1 66 ? -5.32 24.25 13.906 1 98.94 66 LEU B CA 1
ATOM 3028 C C . LEU B 1 66 ? -5.469 25.766 14.07 1 98.94 66 LEU B C 1
ATOM 3030 O O . LEU B 1 66 ? -4.578 26.422 14.617 1 98.94 66 LEU B O 1
ATOM 3034 N N . ALA B 1 67 ? -6.594 26.297 13.602 1 98.88 67 ALA B N 1
ATOM 3035 C CA . ALA B 1 67 ? -6.891 27.719 13.812 1 98.88 67 ALA B CA 1
ATOM 3036 C C . ALA B 1 67 ? -7.027 28.031 15.297 1 98.88 67 ALA B C 1
ATOM 3038 O O . ALA B 1 67 ? -6.492 29.047 15.773 1 98.88 67 ALA B O 1
ATOM 3039 N N . GLU B 1 68 ? -7.746 27.141 15.969 1 98.69 68 GLU B N 1
ATOM 3040 C CA . GLU B 1 68 ? -7.906 27.297 17.406 1 98.69 68 GLU B CA 1
ATOM 3041 C C . GLU B 1 68 ? -6.555 27.375 18.109 1 98.69 68 GLU B C 1
ATOM 3043 O O . GLU B 1 68 ? -6.41 28.078 19.109 1 98.69 68 GLU B O 1
ATOM 3048 N N . ALA B 1 69 ? -5.605 26.688 17.562 1 98.5 69 ALA B N 1
ATOM 3049 C CA . ALA B 1 69 ? -4.273 26.625 18.156 1 98.5 69 ALA B CA 1
ATOM 3050 C C . ALA B 1 69 ? -3.418 27.812 17.734 1 98.5 69 ALA B C 1
ATOM 3052 O O . ALA B 1 69 ? -2.314 28 18.234 1 98.5 69 ALA B O 1
ATOM 3053 N N . GLY B 1 70 ? -3.871 28.609 16.766 1 98.62 70 GLY B N 1
ATOM 3054 C CA . GLY B 1 70 ? -3.164 29.812 16.344 1 98.62 70 GLY B CA 1
ATOM 3055 C C . GLY B 1 70 ? -2.223 29.578 15.18 1 98.62 70 GLY B C 1
ATOM 3056 O O . GLY B 1 70 ? -1.272 30.344 14.984 1 98.62 70 GLY B O 1
ATOM 3057 N N . CYS B 1 71 ? -2.453 28.562 14.422 1 98.88 71 CYS B N 1
ATOM 3058 C CA . CYS B 1 71 ? -1.657 28.312 13.227 1 98.88 71 CYS B CA 1
ATOM 3059 C C . CYS B 1 71 ? -2.07 29.25 12.102 1 98.88 71 CYS B C 1
ATOM 3061 O O . CYS B 1 71 ? -3.229 29.672 12.023 1 98.88 71 CYS B O 1
ATOM 3063 N N . LYS B 1 72 ? -1.082 29.594 11.266 1 98.88 72 LYS B N 1
ATOM 3064 C CA . LYS B 1 72 ? -1.404 30.203 9.977 1 98.88 72 LYS B CA 1
ATOM 3065 C C . LYS B 1 72 ? -1.814 29.156 8.953 1 98.88 72 LYS B C 1
ATOM 3067 O O . LYS B 1 72 ? -1.243 28.062 8.922 1 98.88 72 LYS B O 1
ATOM 3072 N N . LEU B 1 73 ? -2.85 29.484 8.156 1 98.94 73 LEU B N 1
ATOM 3073 C CA . LEU B 1 73 ? -3.447 28.406 7.359 1 98.94 73 LEU B CA 1
ATOM 3074 C C . LEU B 1 73 ? -3.475 28.781 5.883 1 98.94 73 LEU B C 1
ATOM 3076 O O . LEU B 1 73 ? -3.729 29.938 5.531 1 98.94 73 LEU B O 1
ATOM 3080 N N . VAL B 1 74 ? -3.135 27.859 5.059 1 98.94 74 VAL B N 1
ATOM 3081 C CA . VAL B 1 74 ? -3.449 27.891 3.635 1 98.94 74 VAL B CA 1
ATOM 3082 C C . VAL B 1 74 ? -4.516 26.844 3.322 1 98.94 74 VAL B C 1
ATOM 3084 O O . VAL B 1 74 ? -4.305 25.641 3.549 1 98.94 74 VAL B O 1
ATOM 3087 N N . LEU B 1 75 ? -5.66 27.297 2.857 1 98.94 75 LEU B N 1
ATOM 3088 C CA . LEU B 1 75 ? -6.789 26.406 2.584 1 98.94 75 LEU B CA 1
ATOM 3089 C C . LEU B 1 75 ? -6.953 26.188 1.084 1 98.94 75 LEU B C 1
ATOM 3091 O O . LEU B 1 75 ? -7.18 27.141 0.331 1 98.94 75 LEU B O 1
ATOM 3095 N N . SER B 1 76 ? -6.832 24.938 0.666 1 98.88 76 SER B N 1
ATOM 3096 C CA . SER B 1 76 ? -6.965 24.656 -0.759 1 98.88 76 SER B CA 1
ATOM 3097 C C . SER B 1 76 ? -8.023 23.578 -1.011 1 98.88 76 SER B C 1
ATOM 3099 O O . SER B 1 76 ? -8.117 22.609 -0.261 1 98.88 76 SER B O 1
ATOM 3101 N N . ALA B 1 77 ? -8.797 23.703 -1.92 1 98.44 77 ALA B N 1
ATOM 3102 C CA . ALA B 1 77 ? -9.789 22.859 -2.555 1 98.44 77 ALA B CA 1
ATOM 3103 C C . ALA B 1 77 ? -10.289 23.469 -3.863 1 98.44 77 ALA B C 1
ATOM 3105 O O . ALA B 1 77 ? -9.766 24.484 -4.312 1 98.44 77 ALA B O 1
ATOM 3106 N N . ARG B 1 78 ? -11.297 22.922 -4.496 1 95.5 78 ARG B N 1
ATOM 3107 C CA . ARG B 1 78 ? -11.742 23.391 -5.805 1 95.5 78 ARG B CA 1
ATOM 3108 C C . ARG B 1 78 ? -12.734 24.531 -5.668 1 95.5 78 ARG B C 1
ATOM 3110 O O . ARG B 1 78 ? -12.789 25.422 -6.516 1 95.5 78 ARG B O 1
ATOM 3117 N N . ARG B 1 79 ? -13.5 24.516 -4.539 1 93.81 79 ARG B N 1
ATOM 3118 C CA . ARG B 1 79 ? -14.609 25.453 -4.398 1 93.81 79 ARG B CA 1
ATOM 3119 C C . ARG B 1 79 ? -14.203 26.656 -3.537 1 93.81 79 ARG B C 1
ATOM 3121 O O . ARG B 1 79 ? -14.266 26.578 -2.307 1 93.81 79 ARG B O 1
ATOM 3128 N N . ALA B 1 80 ? -14.023 27.734 -4.199 1 97.75 80 ALA B N 1
ATOM 3129 C CA . ALA B 1 80 ? -13.516 28.922 -3.531 1 97.75 80 ALA B CA 1
ATOM 3130 C C . ALA B 1 80 ? -14.508 29.438 -2.486 1 97.75 80 ALA B C 1
ATOM 3132 O O . ALA B 1 80 ? -14.109 29.875 -1.405 1 97.75 80 ALA B O 1
ATOM 3133 N N . ASP B 1 81 ? -15.758 29.375 -2.801 1 98.44 81 ASP B N 1
ATOM 3134 C CA . ASP B 1 81 ? -16.781 29.859 -1.884 1 98.44 81 ASP B CA 1
ATOM 3135 C C . ASP B 1 81 ? -16.781 29.062 -0.583 1 98.44 81 ASP B C 1
ATOM 3137 O O . ASP B 1 81 ? -16.891 29.641 0.503 1 98.44 81 ASP B O 1
ATOM 3141 N N . GLU B 1 82 ? -16.656 27.797 -0.731 1 98.12 82 GLU B N 1
ATOM 3142 C CA . GLU B 1 82 ? -16.594 26.953 0.455 1 98.12 82 GLU B CA 1
ATOM 3143 C C . GLU B 1 82 ? -15.336 27.234 1.268 1 98.12 82 GLU B C 1
ATOM 3145 O O . GLU B 1 82 ? -15.352 27.156 2.498 1 98.12 82 GLU B O 1
ATOM 3150 N N . LEU B 1 83 ? -14.273 27.562 0.585 1 98.81 83 LEU B N 1
ATOM 3151 C CA . LEU B 1 83 ? -13.031 27.891 1.277 1 98.81 83 LEU B CA 1
ATOM 3152 C C . LEU B 1 83 ? -13.172 29.188 2.068 1 98.81 83 LEU B C 1
ATOM 3154 O O . LEU B 1 83 ? -12.625 29.297 3.17 1 98.81 83 LEU B O 1
ATOM 3158 N N . GLU B 1 84 ? -13.883 30.109 1.497 1 98.75 84 GLU B N 1
ATOM 3159 C CA . GLU B 1 84 ? -14.117 31.359 2.207 1 98.75 84 GLU B CA 1
ATOM 3160 C C . GLU B 1 84 ? -14.984 31.141 3.445 1 98.75 84 GLU B C 1
ATOM 3162 O O . GLU B 1 84 ? -14.758 31.766 4.484 1 98.75 84 GLU B O 1
ATOM 3167 N N . ARG B 1 85 ? -15.953 30.234 3.262 1 98.75 85 ARG B N 1
ATOM 3168 C CA . ARG B 1 85 ? -16.75 29.859 4.418 1 98.75 85 ARG B CA 1
ATOM 3169 C C . ARG B 1 85 ? -15.891 29.266 5.516 1 98.75 85 ARG B C 1
ATOM 3171 O O . ARG B 1 85 ? -16.031 29.609 6.691 1 98.75 85 ARG B O 1
ATOM 3178 N N . VAL B 1 86 ? -15 28.375 5.168 1 98.88 86 VAL B N 1
ATOM 3179 C CA . VAL B 1 86 ? -14.109 27.734 6.117 1 98.88 86 VAL B CA 1
ATOM 3180 C C . VAL B 1 86 ? -13.172 28.766 6.734 1 98.88 86 VAL B C 1
ATOM 3182 O O . VAL B 1 86 ? -12.898 28.734 7.938 1 98.88 86 VAL B O 1
ATOM 3185 N N . LYS B 1 87 ? -12.664 29.719 5.938 1 98.88 87 LYS B N 1
ATOM 3186 C CA . LYS B 1 87 ? -11.805 30.781 6.441 1 98.88 87 LYS B CA 1
ATOM 3187 C C . LYS B 1 87 ? -12.5 31.578 7.539 1 98.88 87 LYS B C 1
ATOM 3189 O O . LYS B 1 87 ? -11.922 31.844 8.594 1 98.88 87 LYS B O 1
ATOM 3194 N N . ALA B 1 88 ? -13.719 31.922 7.281 1 98.81 88 ALA B N 1
ATOM 3195 C CA . ALA B 1 88 ? -14.477 32.688 8.266 1 98.81 88 ALA B CA 1
ATOM 3196 C C . ALA B 1 88 ? -14.617 31.906 9.578 1 98.81 88 ALA B C 1
ATOM 3198 O O . ALA B 1 88 ? -14.461 32.469 10.656 1 98.81 88 ALA B O 1
ATOM 3199 N N . ALA B 1 89 ? -14.898 30.625 9.438 1 98.81 89 ALA B N 1
ATOM 3200 C CA . ALA B 1 89 ? -15.031 29.781 10.617 1 98.81 89 ALA B CA 1
ATOM 3201 C C . ALA B 1 89 ? -13.703 29.625 11.344 1 98.81 89 ALA B C 1
ATOM 3203 O O . ALA B 1 89 ? -13.664 29.578 12.578 1 98.81 89 ALA B O 1
ATOM 3204 N N . CYS B 1 90 ? -12.648 29.531 10.617 1 98.88 90 CYS B N 1
ATOM 3205 C CA . CYS B 1 90 ? -11.312 29.438 11.211 1 98.88 90 CYS B CA 1
ATOM 3206 C C . CYS B 1 90 ? -10.992 30.703 12.008 1 98.88 90 CYS B C 1
ATOM 3208 O O . CYS B 1 90 ? -10.453 30.609 13.117 1 98.88 90 CYS B O 1
ATOM 3210 N N . LEU B 1 91 ? -11.297 31.875 11.453 1 98.62 91 LEU B N 1
ATOM 3211 C CA . LEU B 1 91 ? -11.023 33.125 12.125 1 98.62 91 LEU B CA 1
ATOM 3212 C C . LEU B 1 91 ? -11.828 33.25 13.422 1 98.62 91 LEU B C 1
ATOM 3214 O O . LEU B 1 91 ? -11.312 33.719 14.438 1 98.62 91 LEU B O 1
ATOM 3218 N N . ARG B 1 92 ? -13.039 32.75 13.367 1 98.44 92 ARG B N 1
ATOM 3219 C CA . ARG B 1 92 ? -13.859 32.719 14.57 1 98.44 92 ARG B CA 1
ATOM 3220 C C . ARG B 1 92 ? -13.266 31.781 15.617 1 98.44 92 ARG B C 1
ATOM 3222 O O . ARG B 1 92 ? -13.18 32.125 16.797 1 98.44 92 ARG B O 1
ATOM 3229 N N . ALA B 1 93 ? -12.859 30.641 15.172 1 97.88 93 ALA B N 1
ATOM 3230 C CA . ALA B 1 93 ? -12.305 29.625 16.062 1 97.88 93 ALA B CA 1
ATOM 3231 C C . ALA B 1 93 ? -11 30.109 16.688 1 97.88 93 ALA B C 1
ATOM 3233 O O . ALA B 1 93 ? -10.734 29.844 17.875 1 97.88 93 ALA B O 1
ATOM 3234 N N . GLY B 1 94 ? -10.195 30.766 15.93 1 97.5 94 GLY B N 1
ATOM 3235 C CA . GLY B 1 94 ? -8.898 31.219 16.391 1 97.5 94 GLY B CA 1
ATOM 3236 C C . GLY B 1 94 ? -8.984 32.438 17.297 1 97.5 94 GLY B C 1
ATOM 3237 O O . GLY B 1 94 ? -8.062 32.688 18.078 1 97.5 94 GLY B O 1
ATOM 3238 N N . GLY B 1 95 ? -10.039 33.219 17.141 1 96.81 95 GLY B N 1
ATOM 3239 C CA . GLY B 1 95 ? -10.195 34.406 17.953 1 96.81 95 GLY B CA 1
ATOM 3240 C C . GLY B 1 95 ? -9.055 35.406 17.797 1 96.81 95 GLY B C 1
ATOM 3241 O O . GLY B 1 95 ? -8.656 35.719 16.688 1 96.81 95 GLY B O 1
ATOM 3242 N N . PRO B 1 96 ? -8.57 35.875 18.953 1 96.38 96 PRO B N 1
ATOM 3243 C CA . PRO B 1 96 ? -7.539 36.906 18.922 1 96.38 96 PRO B CA 1
ATOM 3244 C C . PRO B 1 96 ? -6.191 36.375 18.438 1 96.38 96 PRO B C 1
ATOM 3246 O O . PRO B 1 96 ? -5.289 37.156 18.125 1 96.38 96 PRO B O 1
ATOM 3249 N N . LYS B 1 97 ? -6.09 35.125 18.312 1 96.56 97 LYS B N 1
ATOM 3250 C CA . LYS B 1 97 ? -4.82 34.531 17.906 1 96.56 97 LYS B CA 1
ATOM 3251 C C . LYS B 1 97 ? -4.602 34.656 16.406 1 96.56 97 LYS B C 1
ATOM 3253 O O . LYS B 1 97 ? -3.48 34.5 15.914 1 96.56 97 LYS B O 1
ATOM 3258 N N . LEU B 1 98 ? -5.695 34.875 15.68 1 97.44 98 LEU B N 1
ATOM 3259 C CA . LEU B 1 98 ? -5.582 34.875 14.219 1 97.44 98 LEU B CA 1
ATOM 3260 C C . LEU B 1 98 ? -6.117 36.188 13.625 1 97.44 98 LEU B C 1
ATOM 3262 O O . LEU B 1 98 ? -7.152 36.688 14.062 1 97.44 98 LEU B O 1
ATOM 3266 N N . ARG B 1 99 ? -5.422 36.688 12.688 1 97.5 99 ARG B N 1
ATOM 3267 C CA . ARG B 1 99 ? -5.867 37.812 11.844 1 97.5 99 ARG B CA 1
ATOM 3268 C C . ARG B 1 99 ? -6.281 37.312 10.461 1 97.5 99 ARG B C 1
ATOM 3270 O O . ARG B 1 99 ? -5.934 36.188 10.07 1 97.5 99 ARG B O 1
ATOM 3277 N N . GLU B 1 100 ? -6.98 38.062 9.758 1 97.81 100 GLU B N 1
ATOM 3278 C CA . GLU B 1 100 ? -7.434 37.75 8.414 1 97.81 100 GLU B CA 1
ATOM 3279 C C . GLU B 1 100 ? -6.266 37.312 7.523 1 97.81 100 GLU B C 1
ATOM 3281 O O . GLU B 1 100 ? -6.402 36.438 6.691 1 97.81 100 GLU B O 1
ATOM 3286 N N . THR B 1 101 ? -5.125 37.938 7.734 1 98.31 101 THR B N 1
ATOM 3287 C CA . THR B 1 101 ? -3.949 37.688 6.906 1 98.31 101 THR B CA 1
ATOM 3288 C C . THR B 1 101 ? -3.293 36.375 7.27 1 98.31 101 THR B C 1
ATOM 3290 O O . THR B 1 101 ? -2.393 35.906 6.57 1 98.31 101 THR B O 1
ATOM 3293 N N . ASP B 1 102 ? -3.779 35.75 8.328 1 98.75 102 ASP B N 1
ATOM 3294 C CA . ASP B 1 102 ? -3.182 34.5 8.766 1 98.75 102 ASP B CA 1
ATOM 3295 C C . ASP B 1 102 ? -3.85 33.281 8.086 1 98.75 102 ASP B C 1
ATOM 3297 O O . ASP B 1 102 ? -3.438 32.156 8.281 1 98.75 102 ASP B O 1
ATOM 3301 N N . VAL B 1 103 ? -4.883 33.562 7.312 1 98.88 103 VAL B N 1
ATOM 3302 C CA . VAL B 1 103 ? -5.566 32.5 6.582 1 98.88 103 VAL B CA 1
ATOM 3303 C C . VAL B 1 103 ? -5.625 32.844 5.098 1 98.88 103 VAL B C 1
ATOM 3305 O O . VAL B 1 103 ? -6.254 33.844 4.707 1 98.88 103 VAL B O 1
ATOM 3308 N N . LEU B 1 104 ? -4.984 32.094 4.309 1 98.88 104 LEU B N 1
ATOM 3309 C CA . LEU B 1 104 ? -4.941 32.281 2.861 1 98.88 104 LEU B CA 1
ATOM 3310 C C . LEU B 1 104 ? -5.832 31.25 2.156 1 98.88 104 LEU B C 1
ATOM 3312 O O . LEU B 1 104 ? -5.672 30.047 2.35 1 98.88 104 LEU B O 1
ATOM 3316 N N . VAL B 1 105 ? -6.785 31.75 1.447 1 98.81 105 VAL B N 1
ATOM 3317 C CA . VAL B 1 105 ? -7.582 30.906 0.563 1 98.81 105 VAL B CA 1
ATOM 3318 C C . VAL B 1 105 ? -6.879 30.75 -0.783 1 98.81 105 VAL B C 1
ATOM 3320 O O . VAL B 1 105 ? -6.617 31.75 -1.467 1 98.81 105 VAL B O 1
ATOM 3323 N N . LEU B 1 106 ? -6.512 29.547 -1.166 1 98.81 106 LEU B N 1
ATOM 3324 C CA . LEU B 1 106 ? -5.812 29.234 -2.41 1 98.81 106 LEU B CA 1
ATOM 3325 C C . LEU B 1 106 ? -6.496 28.094 -3.15 1 98.81 106 LEU B C 1
ATOM 3327 O O . LEU B 1 106 ? -6.121 26.938 -2.99 1 98.81 106 LEU B O 1
ATOM 3331 N N . PRO B 1 107 ? -7.496 28.438 -4.027 1 98.69 107 PRO B N 1
ATOM 3332 C CA . PRO B 1 107 ? -8.164 27.391 -4.781 1 98.69 107 PRO B CA 1
ATOM 3333 C C . PRO B 1 107 ? -7.195 26.531 -5.594 1 98.69 107 PRO B C 1
ATOM 3335 O O . PRO B 1 107 ? -6.281 27.062 -6.23 1 98.69 107 PRO B O 1
ATOM 3338 N N . LEU B 1 108 ? -7.375 25.188 -5.516 1 98.56 108 LEU B N 1
ATOM 3339 C CA . LEU B 1 108 ? -6.453 24.25 -6.152 1 98.56 108 LEU B CA 1
ATOM 3340 C C . LEU B 1 108 ? -7.152 22.938 -6.48 1 98.56 108 LEU B C 1
ATOM 3342 O O . LEU B 1 108 ? -7.82 22.359 -5.621 1 98.56 108 LEU B O 1
ATOM 3346 N N . ASP B 1 109 ? -7.086 22.578 -7.73 1 98.25 109 ASP B N 1
ATOM 3347 C CA . ASP B 1 109 ? -7.438 21.219 -8.125 1 98.25 109 ASP B CA 1
ATOM 3348 C C . ASP B 1 109 ? -6.234 20.281 -8.016 1 98.25 109 ASP B C 1
ATOM 3350 O O . ASP B 1 109 ? -5.297 20.375 -8.812 1 98.25 109 ASP B O 1
ATOM 3354 N N . SER B 1 110 ? -6.316 19.344 -7.09 1 97.69 110 SER B N 1
ATOM 3355 C CA . SER B 1 110 ? -5.18 18.484 -6.754 1 97.69 110 SER B CA 1
ATOM 3356 C C . SER B 1 110 ? -4.75 17.641 -7.953 1 97.69 110 SER B C 1
ATOM 3358 O O . SER B 1 110 ? -3.646 17.094 -7.969 1 97.69 110 SER B O 1
ATOM 3360 N N . THR B 1 111 ? -5.586 17.5 -8.984 1 97.94 111 THR B N 1
ATOM 3361 C CA . THR B 1 111 ? -5.246 16.672 -10.133 1 97.94 111 THR B CA 1
ATOM 3362 C C . THR B 1 111 ? -4.648 17.5 -11.25 1 97.94 111 THR B C 1
ATOM 3364 O O . THR B 1 111 ? -4.242 16.969 -12.289 1 97.94 111 THR B O 1
ATOM 3367 N N . LYS B 1 112 ? -4.68 18.797 -11.078 1 98.62 112 LYS B N 1
ATOM 3368 C CA . LYS B 1 112 ? -4.02 19.672 -12.055 1 98.62 112 LYS B CA 1
ATOM 3369 C C . LYS B 1 112 ? -2.566 19.922 -11.672 1 98.62 112 LYS B C 1
ATOM 3371 O O . LYS B 1 112 ? -2.209 21.031 -11.273 1 98.62 112 LYS B O 1
ATOM 3376 N N . PHE B 1 113 ? -1.735 18.984 -11.961 1 98.62 113 PHE B N 1
ATOM 3377 C CA . PHE B 1 113 ? -0.368 18.906 -11.461 1 98.62 113 PHE B CA 1
ATOM 3378 C C . PHE B 1 113 ? 0.459 20.078 -11.953 1 98.62 113 PHE B C 1
ATOM 3380 O O . PHE B 1 113 ? 1.345 20.562 -11.242 1 98.62 113 PHE B O 1
ATOM 3387 N N . ALA B 1 114 ? 0.194 20.562 -13.07 1 98.06 114 ALA B N 1
ATOM 3388 C CA . ALA B 1 114 ? 0.953 21.656 -13.672 1 98.06 114 ALA B CA 1
ATOM 3389 C C . ALA B 1 114 ? 0.82 22.938 -12.852 1 98.06 114 ALA B C 1
ATOM 3391 O O . ALA B 1 114 ? 1.647 23.844 -12.977 1 98.06 114 ALA B O 1
ATOM 3392 N N . THR B 1 115 ? -0.193 23.062 -11.977 1 98.62 115 THR B N 1
ATOM 3393 C CA . THR B 1 115 ? -0.452 24.266 -11.211 1 98.62 115 THR B CA 1
ATOM 3394 C C . THR B 1 115 ? 0.231 24.203 -9.852 1 98.62 115 THR B C 1
ATOM 3396 O O . THR B 1 115 ? 0.287 25.203 -9.133 1 98.62 115 THR B O 1
ATOM 3399 N N . HIS B 1 116 ? 0.782 23.094 -9.477 1 98.81 116 HIS B N 1
ATOM 3400 C CA . HIS B 1 116 ? 1.278 22.891 -8.117 1 98.81 116 HIS B CA 1
ATOM 3401 C C . HIS B 1 116 ? 2.494 23.766 -7.84 1 98.81 116 HIS B C 1
ATOM 3403 O O . HIS B 1 116 ? 2.629 24.312 -6.746 1 98.81 116 HIS B O 1
ATOM 3409 N N . LYS B 1 117 ? 3.32 23.859 -8.812 1 98.56 117 LYS B N 1
ATOM 3410 C CA . LYS B 1 117 ? 4.508 24.688 -8.641 1 98.56 117 LYS B CA 1
ATOM 3411 C C . LYS B 1 117 ? 4.129 26.141 -8.359 1 98.56 117 LYS B C 1
ATOM 3413 O O . LYS B 1 117 ? 4.676 26.781 -7.457 1 98.56 117 LYS B O 1
ATOM 3418 N N . GLU B 1 118 ? 3.223 26.609 -9.172 1 98.62 118 GLU B N 1
ATOM 3419 C CA . GLU B 1 118 ? 2.758 27.984 -8.992 1 98.62 118 GLU B CA 1
ATOM 3420 C C . GLU B 1 118 ? 2.049 28.156 -7.656 1 98.62 118 GLU B C 1
ATOM 3422 O O . GLU B 1 118 ? 2.158 29.219 -7.023 1 98.62 118 GLU B O 1
ATOM 3427 N N . ALA B 1 119 ? 1.288 27.203 -7.266 1 98.88 119 ALA B N 1
ATOM 3428 C CA . ALA B 1 119 ? 0.609 27.25 -5.973 1 98.88 119 ALA B CA 1
ATOM 3429 C C . ALA B 1 119 ? 1.612 27.359 -4.832 1 98.88 119 ALA B C 1
ATOM 3431 O O . ALA B 1 119 ? 1.422 28.156 -3.908 1 98.88 119 ALA B O 1
ATOM 3432 N N . VAL B 1 120 ? 2.682 26.594 -4.918 1 98.88 120 VAL B N 1
ATOM 3433 C CA . VAL B 1 120 ? 3.721 26.641 -3.895 1 98.88 120 VAL B CA 1
ATOM 3434 C C . VAL B 1 120 ? 4.371 28.016 -3.873 1 98.88 120 VAL B C 1
ATOM 3436 O O . VAL B 1 120 ? 4.59 28.594 -2.803 1 98.88 120 VAL B O 1
ATOM 3439 N N . ALA B 1 121 ? 4.629 28.531 -5.012 1 98.69 121 ALA B N 1
ATOM 3440 C CA . ALA B 1 121 ? 5.219 29.859 -5.109 1 98.69 121 ALA B CA 1
ATOM 3441 C C . ALA B 1 121 ? 4.316 30.906 -4.461 1 98.69 121 ALA B C 1
ATOM 3443 O O . ALA B 1 121 ? 4.805 31.828 -3.803 1 98.69 121 ALA B O 1
ATOM 3444 N N . SER B 1 122 ? 3.021 30.766 -4.648 1 98.81 122 SER B N 1
ATOM 3445 C CA . SER B 1 122 ? 2.061 31.703 -4.066 1 98.81 122 SER B CA 1
ATOM 3446 C C . SER B 1 122 ? 2.098 31.656 -2.545 1 98.81 122 SER B C 1
ATOM 3448 O O . SER B 1 122 ? 2.076 32.688 -1.886 1 98.81 122 SER B O 1
ATOM 3450 N N . VAL B 1 123 ? 2.141 30.453 -2.01 1 98.88 123 VAL B N 1
ATOM 3451 C CA . VAL B 1 123 ? 2.178 30.312 -0.559 1 98.88 123 VAL B CA 1
ATOM 3452 C C . VAL B 1 123 ? 3.479 30.891 -0.013 1 98.88 123 VAL B C 1
ATOM 3454 O O . VAL B 1 123 ? 3.471 31.594 0.997 1 98.88 123 VAL B O 1
ATOM 3457 N N . LEU B 1 124 ? 4.586 30.625 -0.672 1 98.75 124 LEU B N 1
ATOM 3458 C CA . LEU B 1 124 ? 5.891 31.109 -0.226 1 98.75 124 LEU B CA 1
ATOM 3459 C C . LEU B 1 124 ? 5.977 32.625 -0.329 1 98.75 124 LEU B C 1
ATOM 3461 O O . LEU B 1 124 ? 6.617 33.281 0.5 1 98.75 124 LEU B O 1
ATOM 3465 N N . SER B 1 125 ? 5.344 33.156 -1.356 1 98.5 125 SER B N 1
ATOM 3466 C CA . SER B 1 125 ? 5.309 34.594 -1.491 1 98.5 125 SER B CA 1
ATOM 3467 C C . SER B 1 125 ? 4.492 35.25 -0.374 1 98.5 125 SER B C 1
ATOM 3469 O O . SER B 1 125 ? 4.828 36.312 0.106 1 98.5 125 SER B O 1
ATOM 3471 N N . TYR B 1 126 ? 3.484 34.562 0.057 1 98.62 126 TYR B N 1
ATOM 3472 C CA . TYR B 1 126 ? 2.562 35.094 1.045 1 98.62 126 TYR B CA 1
ATOM 3473 C C . TYR B 1 126 ? 3.104 34.938 2.457 1 98.62 126 TYR B C 1
ATOM 3475 O O . TYR B 1 126 ? 3.166 35.875 3.234 1 98.62 126 TYR B O 1
ATOM 3483 N N . PHE B 1 127 ? 3.553 33.75 2.859 1 98.5 127 PHE B N 1
ATOM 3484 C CA . PHE B 1 127 ? 3.924 33.406 4.23 1 98.5 127 PHE B CA 1
ATOM 3485 C C . PHE B 1 127 ? 5.43 33.25 4.359 1 98.5 127 PHE B C 1
ATOM 3487 O O . PHE B 1 127 ? 5.957 33.094 5.469 1 98.5 127 PHE B O 1
ATOM 3494 N N . GLN B 1 128 ? 6.172 33.094 3.207 1 97.75 128 GLN B N 1
ATOM 3495 C CA . GLN B 1 128 ? 7.625 32.969 3.121 1 97.75 128 GLN B CA 1
ATOM 3496 C C . GLN B 1 128 ? 8.094 31.578 3.545 1 97.75 128 GLN B C 1
ATOM 3498 O O . GLN B 1 128 ? 9.281 31.266 3.461 1 97.75 128 GLN B O 1
ATOM 3503 N N . LYS B 1 129 ? 7.172 30.766 4.039 1 98.12 129 LYS B N 1
ATOM 3504 C CA . LYS B 1 129 ? 7.52 29.406 4.422 1 98.12 129 LYS B CA 1
ATOM 3505 C C . LYS B 1 129 ? 6.293 28.5 4.406 1 98.12 129 LYS B C 1
ATOM 3507 O O . LYS B 1 129 ? 5.16 28.984 4.379 1 98.12 129 LYS B O 1
ATOM 3512 N N . ILE B 1 130 ? 6.555 27.25 4.379 1 98.88 130 ILE B N 1
ATOM 3513 C CA . ILE B 1 130 ? 5.594 26.188 4.598 1 98.88 130 ILE B CA 1
ATOM 3514 C C . ILE B 1 130 ? 6.129 25.219 5.648 1 98.88 130 ILE B C 1
ATOM 3516 O O . ILE B 1 130 ? 7.055 24.438 5.379 1 98.88 130 ILE B O 1
ATOM 3520 N N . ASP B 1 131 ? 5.531 25.219 6.805 1 98.94 131 ASP B N 1
ATOM 3521 C CA . ASP B 1 131 ? 6.039 24.359 7.883 1 98.94 131 ASP B CA 1
ATOM 3522 C C . ASP B 1 131 ? 5.457 22.953 7.793 1 98.94 131 ASP B C 1
ATOM 3524 O O . ASP B 1 131 ? 6.156 21.969 8.047 1 98.94 131 ASP B O 1
ATOM 3528 N N . ILE B 1 132 ? 4.148 22.891 7.488 1 98.94 132 ILE B N 1
ATOM 3529 C CA . ILE B 1 132 ? 3.436 21.625 7.449 1 98.94 132 ILE B CA 1
ATOM 3530 C C . ILE B 1 132 ? 2.543 21.562 6.211 1 98.94 132 ILE B C 1
ATOM 3532 O O . ILE B 1 132 ? 1.829 22.531 5.914 1 98.94 132 ILE B O 1
ATOM 3536 N N . LEU B 1 133 ? 2.652 20.547 5.434 1 99 133 LEU B N 1
ATOM 3537 C CA . LEU B 1 133 ? 1.715 20.25 4.355 1 99 133 LEU B CA 1
ATOM 3538 C C . LEU B 1 133 ? 0.824 19.078 4.723 1 99 133 LEU B C 1
ATOM 3540 O O . LEU B 1 133 ? 1.318 17.969 4.977 1 99 133 LEU B O 1
ATOM 3544 N N . VAL B 1 134 ? -0.479 19.312 4.828 1 98.94 134 VAL B N 1
ATOM 3545 C CA . VAL B 1 134 ? -1.46 18.266 5.094 1 98.94 134 VAL B CA 1
ATOM 3546 C C . VAL B 1 134 ? -2.154 17.859 3.793 1 98.94 134 VAL B C 1
ATOM 3548 O O . VAL B 1 134 ? -3.088 18.531 3.35 1 98.94 134 VAL B O 1
ATOM 3551 N N . ASN B 1 135 ? -1.679 16.797 3.242 1 98.94 135 ASN B N 1
ATOM 3552 C CA . ASN B 1 135 ? -2.34 16.188 2.086 1 98.94 135 ASN B CA 1
ATOM 3553 C C . ASN B 1 135 ? -3.596 15.43 2.494 1 98.94 135 ASN B C 1
ATOM 3555 O O . ASN B 1 135 ? -3.514 14.266 2.902 1 98.94 135 ASN B O 1
ATOM 3559 N N . ASN B 1 136 ? -4.738 16.031 2.26 1 98.62 136 ASN B N 1
ATOM 3560 C CA . ASN B 1 136 ? -6 15.461 2.725 1 98.62 136 ASN B CA 1
ATOM 3561 C C . ASN B 1 136 ? -6.965 15.219 1.57 1 98.62 136 ASN B C 1
ATOM 3563 O O . ASN B 1 136 ? -7.875 14.398 1.679 1 98.62 136 ASN B O 1
ATOM 3567 N N . ALA B 1 137 ? -6.766 15.906 0.438 1 97.75 137 ALA B N 1
ATOM 3568 C CA . ALA B 1 137 ? -7.66 15.75 -0.705 1 97.75 137 ALA B CA 1
ATOM 3569 C C . ALA B 1 137 ? -7.688 14.305 -1.184 1 97.75 137 ALA B C 1
ATOM 3571 O O . ALA B 1 137 ? -6.641 13.656 -1.275 1 97.75 137 ALA B O 1
ATOM 3572 N N . GLY B 1 138 ? -8.875 13.789 -1.411 1 96.69 138 GLY B N 1
ATOM 3573 C CA . GLY B 1 138 ? -9.039 12.422 -1.898 1 96.69 138 GLY B CA 1
ATOM 3574 C C . GLY B 1 138 ? -10.492 11.992 -1.974 1 96.69 138 GLY B C 1
ATOM 3575 O O . GLY B 1 138 ? -11.398 12.789 -1.705 1 96.69 138 GLY B O 1
ATOM 3576 N N . LYS B 1 139 ? -10.648 10.82 -2.461 1 96.25 139 LYS B N 1
ATOM 3577 C CA . LYS B 1 139 ? -12 10.273 -2.523 1 96.25 139 LYS B CA 1
ATOM 3578 C C . LYS B 1 139 ? -11.992 8.758 -2.352 1 96.25 139 LYS B C 1
ATOM 3580 O O . LYS B 1 139 ? -11.016 8.094 -2.703 1 96.25 139 LYS B O 1
ATOM 3585 N N . SER B 1 140 ? -13.117 8.25 -1.821 1 96.88 140 SER B N 1
ATOM 3586 C CA . SER B 1 140 ? -13.312 6.809 -1.665 1 96.88 140 SER B CA 1
ATOM 3587 C C . SER B 1 140 ? -13.938 6.195 -2.912 1 96.88 140 SER B C 1
ATOM 3589 O O . SER B 1 140 ? -14.172 6.895 -3.902 1 96.88 140 SER B O 1
ATOM 3591 N N . GLN B 1 141 ? -14.109 4.902 -2.92 1 97.56 141 GLN B N 1
ATOM 3592 C CA . GLN B 1 141 ? -14.719 4.141 -4.004 1 97.56 141 GLN B CA 1
ATOM 3593 C C . GLN B 1 141 ? -15.531 2.969 -3.459 1 97.56 141 GLN B C 1
ATOM 3595 O O . GLN B 1 141 ? -15.094 2.281 -2.531 1 97.56 141 GLN B O 1
ATOM 3600 N N . ARG B 1 142 ? -16.719 2.768 -4.07 1 96.19 142 ARG B N 1
ATOM 3601 C CA . ARG B 1 142 ? -17.609 1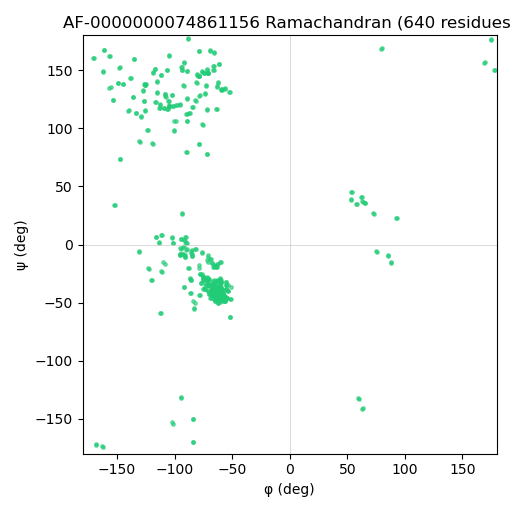.688 -3.648 1 96.19 142 ARG B CA 1
ATOM 3602 C C . ARG B 1 142 ? -18.125 0.909 -4.848 1 96.19 142 ARG B C 1
ATOM 3604 O O . ARG B 1 142 ? -18.984 1.404 -5.598 1 96.19 142 ARG B O 1
ATOM 3611 N N . ALA B 1 143 ? -17.75 -0.296 -4.969 1 97.44 143 ALA B N 1
ATOM 3612 C CA . ALA B 1 143 ? -18.203 -1.227 -6 1 97.44 143 ALA B CA 1
ATOM 3613 C C . ALA B 1 143 ? -17.5 -2.574 -5.875 1 97.44 143 ALA B C 1
ATOM 3615 O O . ALA B 1 143 ? -16.391 -2.65 -5.359 1 97.44 143 ALA B O 1
ATOM 3616 N N . GLY B 1 144 ? -18.156 -3.65 -6.277 1 97.12 144 GLY B N 1
ATOM 3617 C CA . GLY B 1 144 ? -17.531 -4.961 -6.297 1 97.12 144 GLY B CA 1
ATOM 3618 C C . GLY B 1 144 ? -16.328 -5.035 -7.211 1 97.12 144 GLY B C 1
ATOM 3619 O O . GLY B 1 144 ? -16.234 -4.281 -8.18 1 97.12 144 GLY B O 1
ATOM 3620 N N . TRP B 1 145 ? -15.469 -5.934 -6.918 1 97.69 145 TRP B N 1
ATOM 3621 C CA . TRP B 1 145 ? -14.188 -6.051 -7.605 1 97.69 145 TRP B CA 1
ATOM 3622 C C . TRP B 1 145 ? -14.391 -6.133 -9.117 1 97.69 145 TRP B C 1
ATOM 3624 O O . TRP B 1 145 ? -13.688 -5.461 -9.875 1 97.69 145 TRP B O 1
ATOM 3634 N N . LEU B 1 146 ? -15.383 -6.852 -9.555 1 98 146 LEU B N 1
ATOM 3635 C CA . LEU B 1 146 ? -15.586 -7.121 -10.977 1 98 146 LEU B CA 1
ATOM 3636 C C . LEU B 1 146 ? -16.359 -5.984 -11.633 1 98 146 LEU B C 1
ATOM 3638 O O . LEU B 1 146 ? -16.422 -5.902 -12.859 1 98 146 LEU B O 1
ATOM 3642 N N . GLU B 1 147 ? -16.859 -5.055 -10.812 1 98.12 147 GLU B N 1
ATOM 3643 C CA . GLU B 1 147 ? -17.719 -3.994 -11.336 1 98.12 147 GLU B CA 1
ATOM 3644 C C . GLU B 1 147 ? -16.906 -2.732 -11.641 1 98.12 147 GLU B C 1
ATOM 3646 O O . GLU B 1 147 ? -17.422 -1.801 -12.266 1 98.12 147 GLU B O 1
ATOM 3651 N N . VAL B 1 148 ? -15.719 -2.693 -11.258 1 98.56 148 VAL B N 1
ATOM 3652 C CA . VAL B 1 148 ? -14.93 -1.465 -11.32 1 98.56 148 VAL B CA 1
ATOM 3653 C C . VAL B 1 148 ? -14.234 -1.361 -12.672 1 98.56 148 VAL B C 1
ATOM 3655 O O . VAL B 1 148 ? -13.508 -2.271 -13.078 1 98.56 148 VAL B O 1
ATOM 3658 N N . GLU B 1 149 ? -14.445 -0.291 -13.336 1 98.44 149 GLU B N 1
ATOM 3659 C CA . GLU B 1 149 ? -13.727 0.014 -14.57 1 98.44 149 GLU B CA 1
ATOM 3660 C C . GLU B 1 149 ? -12.289 0.44 -14.281 1 98.44 149 GLU B C 1
ATOM 3662 O O . GLU B 1 149 ? -12.023 1.134 -13.297 1 98.44 149 GLU B O 1
ATOM 3667 N N . LEU B 1 150 ? -11.391 0.104 -15.195 1 98.56 150 LEU B N 1
ATOM 3668 C CA . LEU B 1 150 ? -10 0.494 -15.023 1 98.56 150 LEU B CA 1
ATOM 3669 C C . LEU B 1 150 ? -9.859 2.012 -14.945 1 98.56 150 LEU B C 1
ATOM 3671 O O . LEU B 1 150 ? -8.977 2.523 -14.25 1 98.56 150 LEU B O 1
ATOM 3675 N N . ALA B 1 151 ? -10.727 2.684 -15.641 1 98.56 151 ALA B N 1
ATOM 3676 C CA . ALA B 1 151 ? -10.703 4.145 -15.617 1 98.56 151 ALA B CA 1
ATOM 3677 C C . ALA B 1 151 ? -10.922 4.672 -14.195 1 98.56 151 ALA B C 1
ATOM 3679 O O . ALA B 1 151 ? -10.367 5.715 -13.828 1 98.56 151 ALA B O 1
ATOM 3680 N N . VAL B 1 152 ? -11.695 3.998 -13.391 1 98.75 152 VAL B N 1
ATOM 3681 C CA . VAL B 1 152 ? -11.922 4.383 -12 1 98.75 152 VAL B CA 1
ATOM 3682 C C . VAL B 1 152 ? -10.633 4.199 -11.203 1 98.75 152 VAL B C 1
ATOM 3684 O O . VAL B 1 152 ? -10.289 5.047 -10.375 1 98.75 152 VAL B O 1
ATOM 3687 N N . ASP B 1 153 ? -9.938 3.09 -11.469 1 98.88 153 ASP B N 1
ATOM 3688 C CA . ASP B 1 153 ? -8.641 2.873 -10.836 1 98.88 153 ASP B CA 1
ATOM 3689 C C . ASP B 1 153 ? -7.68 4.023 -11.133 1 98.88 153 ASP B C 1
ATOM 3691 O O . ASP B 1 153 ? -6.988 4.516 -10.242 1 98.88 153 ASP B O 1
ATOM 3695 N N . ARG B 1 154 ? -7.645 4.438 -12.367 1 98.69 154 ARG B N 1
ATOM 3696 C CA . ARG B 1 154 ? -6.777 5.535 -12.781 1 98.69 154 ARG B CA 1
ATOM 3697 C C . ARG B 1 154 ? -7.184 6.84 -12.109 1 98.69 154 ARG B C 1
ATOM 3699 O O . ARG B 1 154 ? -6.328 7.613 -11.672 1 98.69 154 ARG B O 1
ATOM 3706 N N . GLU B 1 155 ? -8.461 7.07 -12.055 1 98.31 155 GLU B N 1
ATOM 3707 C CA . GLU B 1 155 ? -8.984 8.289 -11.438 1 98.31 155 GLU B CA 1
ATOM 3708 C C . GLU B 1 155 ? -8.539 8.398 -9.984 1 98.31 155 GLU B C 1
ATOM 3710 O O . GLU B 1 155 ? -8.07 9.453 -9.555 1 98.31 155 GLU B O 1
ATOM 3715 N N . LEU B 1 156 ? -8.695 7.348 -9.273 1 98.75 156 LEU B N 1
ATOM 3716 C CA . LEU B 1 156 ? -8.328 7.375 -7.859 1 98.75 156 LEU B CA 1
ATOM 3717 C C . LEU B 1 156 ? -6.82 7.512 -7.691 1 98.75 156 LEU B C 1
ATOM 3719 O O . LEU B 1 156 ? -6.352 8.172 -6.762 1 98.75 156 LEU B O 1
ATOM 3723 N N . PHE B 1 157 ? -6.102 6.863 -8.594 1 98.88 157 PHE B N 1
ATOM 3724 C CA . PHE B 1 157 ? -4.648 6.988 -8.516 1 98.88 157 PHE B CA 1
ATOM 3725 C C . PHE B 1 157 ? -4.219 8.43 -8.727 1 98.88 157 PHE B C 1
ATOM 3727 O O . PHE B 1 157 ? -3.354 8.938 -8.008 1 98.88 157 PHE B O 1
ATOM 3734 N N . GLU B 1 158 ? -4.77 9.109 -9.672 1 98.75 158 GLU B N 1
ATOM 3735 C CA . GLU B 1 158 ? -4.441 10.5 -9.969 1 98.75 158 GLU B CA 1
ATOM 3736 C C . GLU B 1 158 ? -4.754 11.406 -8.781 1 98.75 158 GLU B C 1
ATOM 3738 O O . GLU B 1 158 ? -3.928 12.234 -8.398 1 98.75 158 GLU B O 1
ATOM 3743 N N . LEU B 1 159 ? -5.844 11.203 -8.211 1 98.56 159 LEU B N 1
ATOM 3744 C CA . LEU B 1 159 ? -6.297 12.109 -7.16 1 98.56 159 LEU B CA 1
ATOM 3745 C C . LEU B 1 159 ? -5.668 11.742 -5.82 1 98.56 159 LEU B C 1
ATOM 3747 O O . LEU B 1 159 ? -5.035 12.578 -5.176 1 98.56 159 LEU B O 1
ATOM 3751 N N . ASN B 1 160 ? -5.832 10.453 -5.402 1 98.88 160 ASN B N 1
ATOM 3752 C CA . ASN B 1 160 ? -5.457 10.031 -4.059 1 98.88 160 ASN B CA 1
ATOM 3753 C C . ASN B 1 160 ? -3.943 9.891 -3.916 1 98.88 160 ASN B C 1
ATOM 3755 O O . ASN B 1 160 ? -3.406 10 -2.812 1 98.88 160 ASN B O 1
ATOM 3759 N N . VAL B 1 161 ? -3.27 9.594 -5.027 1 98.94 161 VAL B N 1
ATOM 3760 C CA . VAL B 1 161 ? -1.861 9.227 -4.922 1 98.94 161 VAL B CA 1
ATOM 3761 C C . VAL B 1 161 ? -0.997 10.312 -5.559 1 98.94 161 VAL B C 1
ATOM 3763 O O . VAL B 1 161 ? -0.24 11 -4.867 1 98.94 161 VAL B O 1
ATOM 3766 N N . LEU B 1 162 ? -1.195 10.602 -6.855 1 98.88 162 LEU B N 1
ATOM 3767 C CA . LEU B 1 162 ? -0.306 11.523 -7.555 1 98.88 162 LEU B CA 1
ATOM 3768 C C . LEU B 1 162 ? -0.548 12.961 -7.102 1 98.88 162 LEU B C 1
ATOM 3770 O O . LEU B 1 162 ? 0.368 13.781 -7.125 1 98.88 162 LEU B O 1
ATOM 3774 N N . GLY B 1 163 ? -1.793 13.305 -6.695 1 98.81 163 GLY B N 1
ATOM 3775 C CA . GLY B 1 163 ? -2.047 14.617 -6.133 1 98.81 163 GLY B CA 1
ATOM 3776 C C . GLY B 1 163 ? -1.103 14.977 -5 1 98.81 163 GLY B C 1
ATOM 3777 O O . GLY B 1 163 ? -0.286 15.891 -5.129 1 98.81 163 GLY B O 1
ATOM 3778 N N . PRO B 1 164 ? -1.183 14.172 -3.922 1 98.88 164 PRO B N 1
ATOM 3779 C CA . PRO B 1 164 ? -0.279 14.438 -2.799 1 98.88 164 PRO B CA 1
ATOM 3780 C C . PRO B 1 164 ? 1.192 14.297 -3.178 1 98.88 164 PRO B C 1
ATOM 3782 O O . PRO B 1 164 ? 2.039 15.039 -2.676 1 98.88 164 PRO B O 1
ATOM 3785 N N . VAL B 1 165 ? 1.554 13.359 -4.047 1 98.88 165 VAL B N 1
ATOM 3786 C CA . VAL B 1 165 ? 2.938 13.141 -4.449 1 98.88 165 VAL B CA 1
ATOM 3787 C C . VAL B 1 165 ? 3.465 14.367 -5.188 1 98.88 165 VAL B C 1
ATOM 3789 O O . VAL B 1 165 ? 4.562 14.844 -4.898 1 98.88 165 VAL B O 1
ATOM 3792 N N . SER B 1 166 ? 2.705 14.883 -6.109 1 98.88 166 SER B N 1
ATOM 3793 C CA . SER B 1 166 ? 3.1 16.031 -6.922 1 98.88 166 SER B CA 1
ATOM 3794 C C . SER B 1 166 ? 3.266 17.281 -6.074 1 98.88 166 SER B C 1
ATOM 3796 O O . SER B 1 166 ? 4.266 17.984 -6.191 1 98.88 166 SER B O 1
ATOM 3798 N N . LEU B 1 167 ? 2.275 17.547 -5.246 1 98.94 167 LEU B N 1
ATOM 3799 C CA . LEU B 1 167 ? 2.346 18.75 -4.418 1 98.94 167 LEU B CA 1
ATOM 3800 C C . LEU B 1 167 ? 3.516 18.672 -3.443 1 98.94 167 LEU B C 1
ATOM 3802 O O . LEU B 1 167 ? 4.23 19.656 -3.244 1 98.94 167 LEU B O 1
ATOM 3806 N N . THR B 1 168 ? 3.684 17.516 -2.83 1 98.94 168 THR B N 1
ATOM 3807 C CA . THR B 1 168 ? 4.805 17.297 -1.923 1 98.94 168 THR B CA 1
ATOM 3808 C C . THR B 1 168 ? 6.133 17.531 -2.635 1 98.94 168 THR B C 1
ATOM 3810 O O . THR B 1 168 ? 7.043 18.156 -2.072 1 98.94 168 THR B O 1
ATOM 3813 N N . ARG B 1 169 ? 6.238 17.047 -3.854 1 98.69 169 ARG B N 1
ATOM 3814 C CA . ARG B 1 169 ? 7.453 17.219 -4.641 1 98.69 169 ARG B CA 1
ATOM 3815 C C . ARG B 1 169 ? 7.805 18.703 -4.77 1 98.69 169 ARG B C 1
ATOM 3817 O O . ARG B 1 169 ? 8.977 19.078 -4.707 1 98.69 169 ARG B O 1
ATOM 3824 N N . GLU B 1 170 ? 6.832 19.547 -4.934 1 98.75 170 GLU B N 1
ATOM 3825 C CA . GLU B 1 170 ? 7.055 20.984 -5.148 1 98.75 170 GLU B CA 1
ATOM 3826 C C . GLU B 1 170 ? 7.391 21.688 -3.838 1 98.75 170 GLU B C 1
ATOM 3828 O O . GLU B 1 170 ? 8.086 22.703 -3.838 1 98.75 170 GLU B O 1
ATOM 3833 N N . VAL B 1 171 ? 6.957 21.156 -2.689 1 98.88 171 VAL B N 1
ATOM 3834 C CA . VAL B 1 171 ? 7.145 21.781 -1.387 1 98.88 171 VAL B CA 1
ATOM 3835 C C . VAL B 1 171 ? 8.508 21.391 -0.816 1 98.88 171 VAL B C 1
ATOM 3837 O O . VAL B 1 171 ? 9.148 22.188 -0.129 1 98.88 171 VAL B O 1
ATOM 3840 N N . LEU B 1 172 ? 9.023 20.219 -1.135 1 98.81 172 LEU B N 1
ATOM 3841 C CA . LEU B 1 172 ? 10.133 19.562 -0.461 1 98.81 172 LEU B CA 1
ATOM 3842 C C . LEU B 1 172 ? 11.414 20.391 -0.599 1 98.81 172 LEU B C 1
ATOM 3844 O O . LEU B 1 172 ? 12.156 20.562 0.37 1 98.81 172 LEU B O 1
ATOM 3848 N N . PRO B 1 173 ? 11.703 20.953 -1.841 1 98.69 173 PRO B N 1
ATOM 3849 C CA . PRO B 1 173 ? 12.961 21.703 -1.949 1 98.69 173 PRO B CA 1
ATOM 3850 C C . PRO B 1 173 ? 13.07 22.828 -0.915 1 98.69 173 PRO B C 1
ATOM 3852 O O . PRO B 1 173 ? 14.156 23.062 -0.367 1 98.69 173 PRO B O 1
ATOM 3855 N N . HIS B 1 174 ? 12.016 23.438 -0.598 1 98.44 174 HIS B N 1
ATOM 3856 C CA . HIS B 1 174 ? 12.016 24.547 0.353 1 98.44 174 HIS B CA 1
ATOM 3857 C C . HIS B 1 174 ? 12.203 24.047 1.781 1 98.44 174 HIS B C 1
ATOM 3859 O O . HIS B 1 174 ? 12.875 24.688 2.586 1 98.44 174 HIS B O 1
ATOM 3865 N N . MET B 1 175 ? 11.609 22.922 2.113 1 98.69 175 MET B N 1
ATOM 3866 C CA . MET B 1 175 ? 11.781 22.312 3.43 1 98.69 175 MET B CA 1
ATOM 3867 C C . MET B 1 175 ? 13.203 21.797 3.607 1 98.69 175 MET B C 1
ATOM 3869 O O . MET B 1 175 ? 13.781 21.906 4.688 1 98.69 175 MET B O 1
ATOM 3873 N N . ILE B 1 176 ? 13.695 21.188 2.547 1 98.56 176 ILE B N 1
ATOM 3874 C CA . ILE B 1 176 ? 15.055 20.641 2.574 1 98.56 176 ILE B CA 1
ATOM 3875 C C . ILE B 1 176 ? 16.047 21.766 2.834 1 98.56 176 ILE B C 1
ATOM 3877 O O . ILE B 1 176 ? 16.953 21.625 3.664 1 98.56 176 ILE B O 1
ATOM 3881 N N . ASP B 1 177 ? 15.859 22.906 2.172 1 97.94 177 ASP B N 1
ATOM 3882 C CA . ASP B 1 177 ? 16.75 24.062 2.318 1 97.94 177 ASP B CA 1
ATOM 3883 C C . ASP B 1 177 ? 16.766 24.562 3.762 1 97.94 177 ASP B C 1
ATOM 3885 O O . ASP B 1 177 ? 17.812 24.953 4.277 1 97.94 177 ASP B O 1
ATOM 3889 N N . ARG B 1 178 ? 15.672 24.484 4.418 1 97.5 178 ARG B N 1
ATOM 3890 C CA . ARG B 1 178 ? 15.547 24.969 5.789 1 97.5 178 ARG B CA 1
ATOM 3891 C C . ARG B 1 178 ? 15.836 23.859 6.789 1 97.5 178 ARG B C 1
ATOM 3893 O O . ARG B 1 178 ? 15.93 24.109 7.992 1 97.5 178 ARG B O 1
ATOM 3900 N N . ARG B 1 179 ? 15.977 22.609 6.328 1 98 179 ARG B N 1
ATOM 3901 C CA . ARG B 1 179 ? 16.172 21.422 7.152 1 98 179 ARG B CA 1
ATOM 3902 C C . ARG B 1 179 ? 15.078 21.312 8.211 1 98 179 ARG B C 1
ATOM 3904 O O . ARG B 1 179 ? 15.367 21.078 9.383 1 98 179 ARG B O 1
ATOM 3911 N N . ARG B 1 180 ? 13.906 21.672 7.797 1 98.19 180 ARG B N 1
ATOM 3912 C CA . ARG B 1 180 ? 12.727 21.594 8.648 1 98.19 180 ARG B CA 1
ATOM 3913 C C . ARG B 1 180 ? 11.453 21.484 7.816 1 98.19 180 ARG B C 1
ATOM 3915 O O . ARG B 1 180 ? 11.289 22.203 6.82 1 98.19 180 ARG B O 1
ATOM 3922 N N . GLY B 1 181 ? 10.586 20.641 8.18 1 98.69 181 GLY B N 1
ATOM 3923 C CA . GLY B 1 181 ? 9.32 20.453 7.492 1 98.69 181 GLY B CA 1
ATOM 3924 C C . GLY B 1 181 ? 8.578 19.203 7.957 1 98.69 181 GLY B C 1
ATOM 3925 O O . GLY B 1 181 ? 9.164 18.328 8.594 1 98.69 181 GLY B O 1
ATOM 3926 N N . HIS B 1 182 ? 7.32 19.219 7.77 1 98.94 182 HIS B N 1
ATOM 3927 C CA . HIS B 1 182 ? 6.453 18.109 8.18 1 98.94 182 HIS B CA 1
ATOM 3928 C C . HIS B 1 182 ? 5.379 17.844 7.129 1 98.94 182 HIS B C 1
ATOM 3930 O O . HIS B 1 182 ? 4.586 18.719 6.801 1 98.94 182 HIS B O 1
ATOM 3936 N N . ILE B 1 183 ? 5.445 16.672 6.543 1 98.94 183 ILE B N 1
ATOM 3937 C CA . ILE B 1 183 ? 4.43 16.234 5.598 1 98.94 183 ILE B CA 1
ATOM 3938 C C . ILE B 1 183 ? 3.432 15.312 6.297 1 98.94 183 ILE B C 1
ATOM 3940 O O . ILE B 1 183 ? 3.814 14.297 6.871 1 98.94 183 ILE B O 1
ATOM 3944 N N . VAL B 1 184 ? 2.17 15.68 6.316 1 98.94 184 VAL B N 1
ATOM 3945 C CA . VAL B 1 184 ? 1.07 14.859 6.816 1 98.94 184 VAL B CA 1
ATOM 3946 C C . VAL B 1 184 ? 0.213 14.375 5.648 1 98.94 184 VAL B C 1
ATOM 3948 O O . VAL B 1 184 ? -0.143 15.164 4.766 1 98.94 184 VAL B O 1
ATOM 3951 N N . VAL B 1 185 ? -0.046 13.125 5.59 1 98.94 185 VAL B N 1
ATOM 3952 C CA . VAL B 1 185 ? -0.906 12.609 4.531 1 98.94 185 VAL B CA 1
ATOM 3953 C C . VAL B 1 185 ? -2.031 11.773 5.145 1 98.94 185 VAL B C 1
ATOM 3955 O O . VAL B 1 185 ? -1.798 10.977 6.051 1 98.94 185 VAL B O 1
ATOM 3958 N N . ILE B 1 186 ? -3.26 12.047 4.676 1 98.88 186 ILE B N 1
ATOM 3959 C CA . ILE B 1 186 ? -4.43 11.312 5.145 1 98.88 186 ILE B CA 1
ATOM 3960 C C . ILE B 1 186 ? -4.641 10.078 4.27 1 98.88 186 ILE B C 1
ATOM 3962 O O . ILE B 1 186 ? -5.047 10.188 3.111 1 98.88 186 ILE B O 1
ATOM 3966 N N . SER B 1 187 ? -4.328 8.961 4.805 1 98.69 187 SER B N 1
ATOM 3967 C CA . SER B 1 187 ? -4.621 7.672 4.188 1 98.69 187 SER B CA 1
ATOM 3968 C C . SER B 1 187 ? -5.941 7.102 4.699 1 98.69 187 SER B C 1
ATOM 3970 O O . SER B 1 187 ? -6.953 7.805 4.746 1 98.69 187 SER B O 1
ATOM 3972 N N . SER B 1 188 ? -5.984 5.859 5.086 1 98.44 188 SER B N 1
ATOM 3973 C CA . SER B 1 188 ? -7.156 5.133 5.566 1 98.44 188 SER B CA 1
ATOM 3974 C C . SER B 1 188 ? -6.766 3.779 6.148 1 98.44 188 SER B C 1
ATOM 3976 O O . SER B 1 188 ? -5.68 3.27 5.875 1 98.44 188 SER B O 1
ATOM 3978 N N . ILE B 1 189 ? -7.672 3.223 6.965 1 97.94 189 ILE B N 1
ATOM 3979 C CA . ILE B 1 189 ? -7.473 1.84 7.387 1 97.94 189 ILE B CA 1
ATOM 3980 C C . ILE B 1 189 ? -7.555 0.913 6.176 1 97.94 189 ILE B C 1
ATOM 3982 O O . ILE B 1 189 ? -7.047 -0.209 6.207 1 97.94 189 ILE B O 1
ATOM 3986 N N . ALA B 1 190 ? -8.156 1.409 5.062 1 97.81 190 ALA B N 1
ATOM 3987 C CA . ALA B 1 190 ? -8.203 0.651 3.816 1 97.81 190 ALA B CA 1
ATOM 3988 C C . ALA B 1 190 ? -6.812 0.499 3.211 1 97.81 190 ALA B C 1
ATOM 3990 O O . ALA B 1 190 ? -6.598 -0.337 2.33 1 97.81 190 ALA B O 1
ATOM 3991 N N . GLY B 1 191 ? -5.863 1.28 3.641 1 98.44 191 GLY B N 1
ATOM 3992 C CA . GLY B 1 191 ? -4.477 1.111 3.24 1 98.44 191 GLY B CA 1
ATOM 3993 C C . GLY B 1 191 ? -3.752 0.044 4.035 1 98.44 191 GLY B C 1
ATOM 3994 O O . GLY B 1 191 ? -2.598 -0.281 3.744 1 98.44 191 GLY B O 1
ATOM 3995 N N . LYS B 1 192 ? -4.441 -0.519 5.027 1 98.12 192 LYS B N 1
ATOM 3996 C CA . LYS B 1 192 ? -3.834 -1.509 5.91 1 98.12 192 LYS B CA 1
ATOM 3997 C C . LYS B 1 192 ? -4.578 -2.84 5.84 1 98.12 192 LYS B C 1
ATOM 3999 O O . LYS B 1 192 ? -3.988 -3.898 6.062 1 98.12 192 LYS B O 1
ATOM 4004 N N . LEU B 1 193 ? -5.871 -2.74 5.582 1 97.75 193 LEU B N 1
ATOM 4005 C CA . LEU B 1 193 ? -6.75 -3.904 5.559 1 97.75 193 LEU B CA 1
ATOM 4006 C C . LEU B 1 193 ? -7.379 -4.078 4.18 1 97.75 193 LEU B C 1
ATOM 4008 O O . LEU B 1 193 ? -7.625 -3.098 3.477 1 97.75 193 LEU B O 1
ATOM 4012 N N . GLY B 1 194 ? -7.633 -5.344 3.809 1 97.25 194 GLY B N 1
ATOM 4013 C CA . GLY B 1 194 ? -8.375 -5.609 2.588 1 97.25 194 GLY B CA 1
ATOM 4014 C C . GLY B 1 194 ? -9.875 -5.426 2.75 1 97.25 194 GLY B C 1
ATOM 4015 O O . GLY B 1 194 ? -10.602 -6.398 2.963 1 97.25 194 GLY B O 1
ATOM 4016 N N . ILE B 1 195 ? -10.344 -4.215 2.576 1 96.62 195 ILE B N 1
ATOM 4017 C CA . ILE B 1 195 ? -11.766 -3.91 2.715 1 96.62 195 ILE B CA 1
ATOM 4018 C C . ILE B 1 195 ? -12.5 -4.277 1.429 1 96.62 195 ILE B C 1
ATOM 4020 O O . ILE B 1 195 ? -12.156 -3.795 0.349 1 96.62 195 ILE B O 1
ATOM 4024 N N . PRO B 1 196 ? -13.523 -5.125 1.524 1 96.25 196 PRO B N 1
ATOM 4025 C CA . PRO B 1 196 ? -14.227 -5.527 0.302 1 96.25 196 PRO B CA 1
ATOM 4026 C C . PRO B 1 196 ? -14.969 -4.371 -0.359 1 96.25 196 PRO B C 1
ATOM 4028 O O . PRO B 1 196 ? -15.305 -3.387 0.306 1 96.25 196 PRO B O 1
ATOM 4031 N N . GLN B 1 197 ? -15.188 -4.438 -1.679 1 96.88 197 GLN B N 1
ATOM 4032 C CA . GLN B 1 197 ? -15.945 -3.492 -2.49 1 96.88 197 GLN B CA 1
ATOM 4033 C C . GLN B 1 197 ? -15.273 -2.125 -2.523 1 96.88 197 GLN B C 1
ATOM 4035 O O . GLN B 1 197 ? -15.945 -1.093 -2.477 1 96.88 197 GLN B O 1
ATOM 4040 N N . SER B 1 198 ? -13.945 -2.168 -2.527 1 97.5 198 SER B N 1
ATOM 4041 C CA . SER B 1 198 ? -13.195 -0.916 -2.496 1 97.5 198 SER B CA 1
ATOM 4042 C C . SER B 1 198 ? -11.836 -1.069 -3.164 1 97.5 198 SER B C 1
ATOM 4044 O O . SER B 1 198 ? -10.844 -0.504 -2.699 1 97.5 198 SER B O 1
ATOM 4046 N N . ARG B 1 199 ? -11.703 -1.863 -4.18 1 98.44 199 ARG B N 1
ATOM 4047 C CA . ARG B 1 199 ? -10.391 -2.25 -4.691 1 98.44 199 ARG B CA 1
ATOM 4048 C C . ARG B 1 199 ? -9.578 -1.024 -5.082 1 98.44 199 ARG B C 1
ATOM 4050 O O . ARG B 1 199 ? -8.391 -0.933 -4.758 1 98.44 199 ARG B O 1
ATOM 4057 N N . SER B 1 200 ? -10.227 -0.006 -5.805 1 98.81 200 SER B N 1
ATOM 4058 C CA . SER B 1 200 ? -9.484 1.17 -6.238 1 98.81 200 SER B CA 1
ATOM 4059 C C . SER B 1 200 ? -9.047 2.018 -5.047 1 98.81 200 SER B C 1
ATOM 4061 O O . SER B 1 200 ? -7.945 2.572 -5.043 1 98.81 200 SER B O 1
ATOM 4063 N N . TYR B 1 201 ? -9.977 2.092 -4.098 1 98.69 201 TYR B N 1
ATOM 4064 C CA . TYR B 1 201 ? -9.672 2.842 -2.885 1 98.69 201 TYR B CA 1
ATOM 4065 C C . TYR B 1 201 ? -8.609 2.133 -2.055 1 98.69 201 TYR B C 1
ATOM 4067 O O . TYR B 1 201 ? -7.641 2.756 -1.611 1 98.69 201 TYR B O 1
ATOM 4075 N N . ASN B 1 202 ? -8.727 0.815 -1.854 1 98.69 202 ASN B N 1
ATOM 4076 C CA . ASN B 1 202 ? -7.723 0.017 -1.155 1 98.69 202 ASN B CA 1
ATOM 4077 C C . ASN B 1 202 ? -6.348 0.153 -1.802 1 98.69 202 ASN B C 1
ATOM 4079 O O . ASN B 1 202 ? -5.355 0.401 -1.114 1 98.69 202 ASN B O 1
ATOM 4083 N N . GLY B 1 203 ? -6.379 -0.017 -3.1 1 98.88 203 GLY B N 1
ATOM 4084 C CA . GLY B 1 203 ? -5.129 0.111 -3.83 1 98.88 203 GLY B CA 1
ATOM 4085 C C . GLY B 1 203 ? -4.496 1.482 -3.695 1 98.88 203 GLY B C 1
ATOM 4086 O O . GLY B 1 203 ? -3.295 1.596 -3.438 1 98.88 203 GLY B O 1
ATOM 4087 N N . SER B 1 204 ? -5.262 2.539 -3.82 1 98.88 204 SER B N 1
ATOM 4088 C CA . SER B 1 204 ? -4.738 3.9 -3.793 1 98.88 204 SER B CA 1
ATOM 4089 C C . SER B 1 204 ? -4.207 4.262 -2.41 1 98.88 204 SER B C 1
ATOM 4091 O O . SER B 1 204 ? -3.133 4.855 -2.287 1 98.88 204 SER B O 1
ATOM 4093 N N . LYS B 1 205 ? -4.941 3.904 -1.377 1 98.94 205 LYS B N 1
ATOM 4094 C CA . LYS B 1 205 ? -4.512 4.285 -0.033 1 98.94 205 LYS B CA 1
ATOM 4095 C C . LYS B 1 205 ? -3.324 3.443 0.424 1 98.94 205 LYS B C 1
ATOM 4097 O O . LYS B 1 205 ? -2.459 3.928 1.156 1 98.94 205 LYS B O 1
ATOM 4102 N N . SER B 1 206 ? -3.227 2.203 -0.058 1 98.88 206 SER B N 1
ATOM 4103 C CA . SER B 1 206 ? -1.998 1.441 0.14 1 98.88 206 SER B CA 1
ATOM 4104 C C . SER B 1 206 ? -0.82 2.098 -0.573 1 98.88 206 SER B C 1
ATOM 4106 O O . SER B 1 206 ? 0.28 2.178 -0.022 1 98.88 206 SER B O 1
ATOM 4108 N N . ALA B 1 207 ? -1.065 2.518 -1.764 1 98.94 207 ALA B N 1
ATOM 4109 C CA . ALA B 1 207 ? -0.024 3.199 -2.527 1 98.94 207 ALA B CA 1
ATOM 4110 C C . ALA B 1 207 ? 0.471 4.441 -1.793 1 98.94 207 ALA B C 1
ATOM 4112 O O . ALA B 1 207 ? 1.678 4.684 -1.712 1 98.94 207 ALA B O 1
ATOM 4113 N N . VAL B 1 208 ? -0.454 5.223 -1.27 1 98.88 208 VAL B N 1
ATOM 4114 C CA . VAL B 1 208 ? -0.121 6.426 -0.519 1 98.88 208 VAL B CA 1
ATOM 4115 C C . VAL B 1 208 ? 0.838 6.082 0.618 1 98.88 208 VAL B C 1
ATOM 4117 O O . VAL B 1 208 ? 1.853 6.754 0.81 1 98.88 208 VAL B O 1
ATOM 4120 N N . GLN B 1 209 ? 0.532 5.059 1.309 1 98.81 209 GLN B N 1
ATOM 4121 C CA . GLN B 1 209 ? 1.391 4.652 2.416 1 98.81 209 GLN B CA 1
ATOM 4122 C C . GLN B 1 209 ? 2.771 4.234 1.918 1 98.81 209 GLN B C 1
ATOM 4124 O O . GLN B 1 209 ? 3.787 4.578 2.525 1 98.81 209 GLN B O 1
ATOM 4129 N N . GLY B 1 210 ? 2.824 3.5 0.808 1 98.75 210 GLY B N 1
ATOM 4130 C CA . GLY B 1 210 ? 4.102 3.115 0.227 1 98.75 210 GLY B CA 1
ATOM 4131 C C . GLY B 1 210 ? 4.949 4.301 -0.188 1 98.75 210 GLY B C 1
ATOM 4132 O O . GLY B 1 210 ? 6.141 4.359 0.126 1 98.75 210 GLY B O 1
ATOM 4133 N N . TYR B 1 211 ? 4.355 5.273 -0.875 1 98.94 211 TYR B N 1
ATOM 4134 C CA . TYR B 1 211 ? 5.055 6.477 -1.312 1 98.94 211 TYR B CA 1
ATOM 4135 C C . TYR B 1 211 ? 5.629 7.234 -0.123 1 98.94 211 TYR B C 1
ATOM 4137 O O . TYR B 1 211 ? 6.801 7.617 -0.128 1 98.94 211 TYR B O 1
ATOM 4145 N N . PHE B 1 212 ? 4.883 7.371 0.881 1 98.88 212 PHE B N 1
ATOM 4146 C CA . PHE B 1 212 ? 5.27 8.305 1.932 1 98.88 212 PHE B CA 1
ATOM 4147 C C . PHE B 1 212 ? 6.152 7.617 2.967 1 98.88 212 PHE B C 1
ATOM 4149 O O . PHE B 1 212 ? 6.875 8.281 3.715 1 98.88 212 PHE B O 1
ATOM 4156 N N . GLU B 1 213 ? 6.102 6.273 3.018 1 98.5 213 GLU B N 1
ATOM 4157 C CA . GLU B 1 213 ? 7.137 5.578 3.773 1 98.5 213 GLU B CA 1
ATOM 4158 C C . GLU B 1 213 ? 8.5 5.723 3.104 1 98.5 213 GLU B C 1
ATOM 4160 O O . GLU B 1 213 ? 9.516 5.871 3.781 1 98.5 213 GLU B O 1
ATOM 4165 N N . CYS B 1 214 ? 8.484 5.637 1.784 1 98.31 214 CYS B N 1
ATOM 4166 C CA . CYS B 1 214 ? 9.719 5.887 1.041 1 98.31 214 CYS B CA 1
ATOM 4167 C C . CYS B 1 214 ? 10.211 7.309 1.272 1 98.31 214 CYS B C 1
ATOM 4169 O O . CYS B 1 214 ? 11.406 7.527 1.487 1 98.31 214 CYS B O 1
ATOM 4171 N N . LEU B 1 215 ? 9.305 8.234 1.239 1 98.75 215 LEU B N 1
ATOM 4172 C CA . LEU B 1 215 ? 9.641 9.633 1.495 1 98.75 215 LEU B CA 1
ATOM 4173 C C . LEU B 1 215 ? 10.281 9.789 2.871 1 98.75 215 LEU B C 1
ATOM 4175 O O . LEU B 1 215 ? 11.289 10.484 3.014 1 98.75 215 LEU B O 1
ATOM 4179 N N . ARG B 1 216 ? 9.625 9.18 3.889 1 98.38 216 ARG B N 1
ATOM 4180 C CA . ARG B 1 216 ? 10.133 9.266 5.254 1 98.38 216 ARG B CA 1
ATOM 4181 C C . ARG B 1 216 ? 11.602 8.852 5.312 1 98.38 216 ARG B C 1
ATOM 4183 O O . ARG B 1 216 ? 12.43 9.555 5.902 1 98.38 216 ARG B O 1
ATOM 4190 N N . THR B 1 217 ? 11.891 7.746 4.668 1 97.12 217 THR B N 1
ATOM 4191 C CA . THR B 1 217 ? 13.242 7.207 4.703 1 97.12 217 THR B CA 1
ATOM 4192 C C . THR B 1 217 ? 14.227 8.148 4.008 1 97.12 217 THR B C 1
ATOM 4194 O O . THR B 1 217 ? 15.328 8.383 4.504 1 97.12 217 THR B O 1
ATOM 4197 N N . GLU B 1 218 ? 13.852 8.703 2.92 1 96.56 218 GLU B N 1
ATOM 4198 C CA . GLU B 1 218 ? 14.75 9.516 2.109 1 96.56 218 GLU B CA 1
ATOM 4199 C C . GLU B 1 218 ? 14.938 10.906 2.719 1 96.56 218 GLU B C 1
ATOM 4201 O O . GLU B 1 218 ? 16 11.5 2.6 1 96.56 218 GLU B O 1
ATOM 4206 N N . MET B 1 219 ? 13.875 11.383 3.357 1 97.06 219 MET B N 1
ATOM 4207 C CA . MET B 1 219 ? 13.914 12.773 3.811 1 97.06 219 MET B CA 1
ATOM 4208 C C . MET B 1 219 ? 14.375 12.859 5.262 1 97.06 219 MET B C 1
ATOM 4210 O O . MET B 1 219 ? 14.578 13.961 5.789 1 97.06 219 MET B O 1
ATOM 4214 N N . GLY B 1 220 ? 14.578 11.688 5.867 1 95.12 220 GLY B N 1
ATOM 4215 C CA . GLY B 1 220 ? 15.047 11.664 7.242 1 95.12 220 GLY B CA 1
ATOM 4216 C C . GLY B 1 220 ? 16.328 12.461 7.441 1 95.12 220 GLY B C 1
ATOM 4217 O O . GLY B 1 220 ? 16.469 13.172 8.438 1 95.12 220 GLY B O 1
ATOM 4218 N N . GLU B 1 221 ? 17.188 12.375 6.496 1 94.44 221 GLU B N 1
ATOM 4219 C CA . GLU B 1 221 ? 18.484 13.039 6.625 1 94.44 221 GLU B CA 1
ATOM 4220 C C . GLU B 1 221 ? 18.344 14.555 6.5 1 94.44 221 GLU B C 1
ATOM 4222 O O . GLU B 1 221 ? 19.25 15.297 6.863 1 94.44 221 GLU B O 1
ATOM 4227 N N . HIS B 1 222 ? 17.219 15 6.039 1 96.56 222 HIS B N 1
ATOM 4228 C CA . HIS B 1 222 ? 16.969 16.422 5.871 1 96.56 222 HIS B CA 1
ATOM 4229 C C . HIS B 1 222 ? 16.094 16.969 7 1 96.56 222 HIS B C 1
ATOM 4231 O O . HIS B 1 222 ? 15.609 18.109 6.926 1 96.56 222 HIS B O 1
ATOM 4237 N N . ASN B 1 223 ? 15.805 16.141 8.008 1 97.31 223 ASN B N 1
ATOM 4238 C CA . ASN B 1 223 ? 15.008 16.531 9.164 1 97.31 223 ASN B CA 1
ATOM 4239 C C . ASN B 1 223 ? 13.586 16.922 8.766 1 97.31 223 ASN B C 1
ATOM 4241 O O . ASN B 1 223 ? 13.062 17.938 9.227 1 97.31 223 ASN B O 1
ATOM 4245 N N . ILE B 1 224 ? 13.047 16.234 7.824 1 98.44 224 ILE B N 1
ATOM 4246 C CA . ILE B 1 224 ? 11.656 16.375 7.418 1 98.44 224 ILE B CA 1
ATOM 4247 C C . ILE B 1 224 ? 10.836 15.203 7.938 1 98.44 224 ILE B C 1
ATOM 4249 O O . ILE B 1 224 ? 11.188 14.039 7.699 1 98.44 224 ILE B O 1
ATOM 4253 N N . ASP B 1 225 ? 9.766 15.453 8.703 1 98.62 225 ASP B N 1
ATOM 4254 C CA . ASP B 1 225 ? 8.914 14.422 9.289 1 98.62 225 ASP B CA 1
ATOM 4255 C C . ASP B 1 225 ? 7.781 14.047 8.344 1 98.62 225 ASP B C 1
ATOM 4257 O O . ASP B 1 225 ? 7.359 14.852 7.512 1 98.62 225 ASP B O 1
ATOM 4261 N N . VAL B 1 226 ? 7.371 12.828 8.43 1 98.88 226 VAL B N 1
ATOM 4262 C CA . VAL B 1 226 ? 6.211 12.344 7.688 1 98.88 226 VAL B CA 1
ATOM 4263 C C . VAL B 1 226 ? 5.227 11.68 8.648 1 98.88 226 VAL B C 1
ATOM 4265 O O . VAL B 1 226 ? 5.602 10.789 9.406 1 98.88 226 VAL B O 1
ATOM 4268 N N . THR B 1 227 ? 3.998 12.133 8.672 1 98.94 227 THR B N 1
ATOM 4269 C CA . THR B 1 227 ? 2.92 11.516 9.438 1 98.94 227 THR B CA 1
ATOM 4270 C C . THR B 1 227 ? 1.867 10.922 8.5 1 98.94 227 THR B C 1
ATOM 4272 O O . THR B 1 227 ? 1.316 11.625 7.652 1 98.94 227 THR B O 1
ATOM 4275 N N . VAL B 1 228 ? 1.644 9.625 8.602 1 98.94 228 VAL B N 1
ATOM 4276 C CA . VAL B 1 228 ? 0.58 8.953 7.863 1 98.94 228 VAL B CA 1
ATOM 4277 C C . VAL B 1 228 ? -0.611 8.703 8.789 1 98.94 228 VAL B C 1
ATOM 4279 O O . VAL B 1 228 ? -0.486 8.016 9.797 1 98.94 228 VAL B O 1
ATOM 4282 N N . VAL B 1 229 ? -1.757 9.266 8.469 1 98.94 229 VAL B N 1
ATOM 4283 C CA . VAL B 1 229 ? -2.969 9.133 9.273 1 98.94 229 VAL B CA 1
ATOM 4284 C C . VAL B 1 229 ? -3.904 8.117 8.625 1 98.94 229 VAL B C 1
ATOM 4286 O O . VAL B 1 229 ? -4.215 8.219 7.434 1 98.94 229 VAL B O 1
ATOM 4289 N N . CYS B 1 230 ? -4.359 7.152 9.383 1 98.81 230 CYS B N 1
ATOM 4290 C CA . CYS B 1 230 ? -5.23 6.102 8.875 1 98.81 230 CYS B CA 1
ATOM 4291 C C . CYS B 1 230 ? -6.574 6.109 9.594 1 98.81 230 CYS B C 1
ATOM 4293 O O . CYS B 1 230 ? -6.789 5.32 10.523 1 98.81 230 CYS B O 1
ATOM 4295 N N . PRO B 1 231 ? -7.492 6.895 9.109 1 98.25 231 PRO B N 1
ATOM 4296 C CA . PRO B 1 231 ? -8.828 6.898 9.711 1 98.25 231 PRO B CA 1
ATOM 4297 C C . PRO B 1 231 ? -9.68 5.711 9.266 1 98.25 231 PRO B C 1
ATOM 4299 O O . PRO B 1 231 ? -9.539 5.234 8.141 1 98.25 231 PRO B O 1
ATOM 4302 N N . GLY B 1 232 ? -10.492 5.238 10.18 1 96.56 232 GLY B N 1
ATOM 4303 C CA . GLY B 1 232 ? -11.602 4.367 9.836 1 96.56 232 GLY B CA 1
ATOM 4304 C C . GLY B 1 232 ? -12.844 5.125 9.406 1 96.56 232 GLY B C 1
ATOM 4305 O O . GLY B 1 232 ? -12.742 6.188 8.789 1 96.56 232 GLY B O 1
ATOM 4306 N N . PRO B 1 233 ? -14.016 4.578 9.648 1 94 233 PRO B N 1
ATOM 4307 C CA . PRO B 1 233 ? -15.25 5.277 9.273 1 94 233 PRO B CA 1
ATOM 4308 C C . PRO B 1 233 ? -15.438 6.59 10.031 1 94 233 PRO B C 1
ATOM 4310 O O . PRO B 1 233 ? -15.508 6.59 11.266 1 94 233 PRO B O 1
ATOM 4313 N N . VAL B 1 234 ? -15.438 7.648 9.305 1 94.25 234 VAL B N 1
ATOM 4314 C CA . VAL B 1 234 ? -15.656 8.984 9.852 1 94.25 234 VAL B CA 1
ATOM 4315 C C . VAL B 1 234 ? -16.953 9.562 9.289 1 94.25 234 VAL B C 1
ATOM 4317 O O . VAL B 1 234 ? -17.25 9.398 8.109 1 94.25 234 VAL B O 1
ATOM 4320 N N . PHE B 1 235 ? -17.672 10.219 10.109 1 91.06 235 PHE B N 1
ATOM 4321 C CA . PHE B 1 235 ? -18.891 10.875 9.641 1 91.06 235 PHE B CA 1
ATOM 4322 C C . PHE B 1 235 ? -18.547 12.086 8.781 1 91.06 235 PHE B C 1
ATOM 4324 O O . PHE B 1 235 ? -17.844 12.992 9.227 1 91.06 235 PHE B O 1
ATOM 4331 N N . SER B 1 236 ? -18.922 12.039 7.543 1 88 236 SER B N 1
ATOM 4332 C CA . SER B 1 236 ? -18.688 13.125 6.598 1 88 236 SER B CA 1
ATOM 4333 C C . SER B 1 236 ? -19.562 12.992 5.363 1 88 236 SER B C 1
ATOM 4335 O O . SER B 1 236 ? -20.484 12.164 5.332 1 88 236 SER B O 1
ATOM 4337 N N . LYS B 1 237 ? -19.328 13.797 4.453 1 85.12 237 LYS B N 1
ATOM 4338 C CA . LYS B 1 237 ? -20.062 13.727 3.191 1 85.12 237 LYS B CA 1
ATOM 4339 C C . LYS B 1 237 ? -19.297 12.891 2.164 1 85.12 237 LYS B C 1
ATOM 4341 O O . LYS B 1 237 ? -19.469 13.086 0.957 1 85.12 237 LYS B O 1
ATOM 4346 N N . ALA B 1 238 ? -18.516 12.023 2.629 1 84.12 238 ALA B N 1
ATOM 4347 C CA . ALA B 1 238 ? -17.625 11.258 1.76 1 84.12 238 ALA B CA 1
ATOM 4348 C C . ALA B 1 238 ? -18.422 10.414 0.768 1 84.12 238 ALA B C 1
ATOM 4350 O O . ALA B 1 238 ? -17.969 10.195 -0.364 1 84.12 238 ALA B O 1
ATOM 4351 N N . PHE B 1 239 ? -19.562 9.961 1.121 1 87.88 239 PHE B N 1
ATOM 4352 C CA . PHE B 1 239 ? -20.359 9.094 0.25 1 87.88 239 PHE B CA 1
ATOM 4353 C C . PHE B 1 239 ? -20.906 9.883 -0.931 1 87.88 239 PHE B C 1
ATOM 4355 O O . PHE B 1 239 ? -21.125 9.32 -2.008 1 87.88 239 PHE B O 1
ATOM 4362 N N . MET B 1 240 ? -21.094 11.148 -0.651 1 88.81 240 MET B N 1
ATOM 4363 C CA . MET B 1 240 ? -21.656 11.992 -1.701 1 88.81 240 MET B CA 1
ATOM 4364 C C . MET B 1 240 ? -20.75 12.008 -2.928 1 88.81 240 MET B C 1
ATOM 4366 O O . MET B 1 240 ? -21.234 12.008 -4.062 1 88.81 240 MET B O 1
ATOM 4370 N N . HIS B 1 241 ? -19.422 11.953 -2.729 1 91.06 241 HIS B N 1
ATOM 4371 C CA . HIS B 1 241 ? -18.484 12.125 -3.824 1 91.06 241 HIS B CA 1
ATOM 4372 C C . HIS B 1 241 ? -17.672 10.852 -4.055 1 91.06 241 HIS B C 1
ATOM 4374 O O . HIS B 1 241 ? -16.766 10.836 -4.887 1 91.06 241 HIS B O 1
ATOM 4380 N N . ALA B 1 242 ? -18.047 9.797 -3.33 1 94.75 242 ALA B N 1
ATOM 4381 C CA . ALA B 1 242 ? -17.344 8.531 -3.52 1 94.75 242 ALA B CA 1
ATOM 4382 C C . ALA B 1 242 ? -17.516 8.016 -4.949 1 94.75 242 ALA B C 1
ATOM 4384 O O . ALA B 1 242 ? -18.609 8.125 -5.527 1 94.75 242 ALA B O 1
ATOM 4385 N N . ALA B 1 243 ? -16.438 7.492 -5.484 1 97.25 243 ALA B N 1
ATOM 4386 C CA . ALA B 1 243 ? -16.516 6.859 -6.797 1 97.25 243 ALA B CA 1
ATOM 4387 C C . ALA B 1 243 ? -17.266 5.531 -6.715 1 97.25 243 ALA B C 1
ATOM 4389 O O . ALA B 1 243 ? -17.297 4.895 -5.66 1 97.25 243 ALA B O 1
ATOM 4390 N N . THR B 1 244 ? -17.922 5.172 -7.801 1 97.44 244 THR B N 1
ATOM 4391 C CA . THR B 1 244 ? -18.531 3.855 -7.953 1 97.44 244 THR B CA 1
ATOM 4392 C C . THR B 1 244 ? -17.656 2.955 -8.828 1 97.44 244 THR B C 1
ATOM 4394 O O . THR B 1 244 ? -16.438 3.084 -8.836 1 97.44 244 THR B O 1
ATOM 4397 N N . GLY B 1 245 ? -18.266 1.997 -9.461 1 97.75 245 GLY B N 1
ATOM 4398 C CA . GLY B 1 245 ? -17.547 1.15 -10.391 1 97.75 245 GLY B CA 1
ATOM 4399 C C . GLY B 1 245 ? -17.453 1.74 -11.789 1 97.75 245 GLY B C 1
ATOM 4400 O O . GLY B 1 245 ? -16.75 1.21 -12.648 1 97.75 245 GLY B O 1
ATOM 4401 N N . THR B 1 246 ? -18.109 2.863 -11.992 1 97.38 246 THR B N 1
ATOM 4402 C CA . THR B 1 246 ? -18.172 3.516 -13.297 1 97.38 246 THR B CA 1
ATOM 4403 C C . THR B 1 246 ? -17.484 4.879 -13.25 1 97.38 246 THR B C 1
ATOM 4405 O O . THR B 1 246 ? -17.781 5.699 -12.375 1 97.38 246 THR B O 1
ATOM 4408 N N . ALA B 1 247 ? -16.625 5.129 -14.195 1 95.81 247 ALA B N 1
ATOM 4409 C CA . ALA B 1 247 ? -15.828 6.355 -14.227 1 95.81 247 ALA B CA 1
ATOM 4410 C C . ALA B 1 247 ? -16.719 7.586 -14.281 1 95.81 247 ALA B C 1
ATOM 4412 O O . ALA B 1 247 ? -17.672 7.637 -15.078 1 95.81 247 ALA B O 1
ATOM 4413 N N . GLY B 1 248 ? -16.453 8.547 -13.5 1 93.38 248 GLY B N 1
ATOM 4414 C CA . GLY B 1 248 ? -17.172 9.812 -13.516 1 93.38 248 GLY B CA 1
ATOM 4415 C C . GLY B 1 248 ? -18.438 9.789 -12.68 1 93.38 248 GLY B C 1
ATOM 4416 O O . GLY B 1 248 ? -19.078 10.82 -12.492 1 93.38 248 GLY B O 1
ATOM 4417 N N . GLU B 1 249 ? -18.812 8.57 -12.219 1 94.5 249 GLU B N 1
ATOM 4418 C CA . GLU B 1 249 ? -20.031 8.438 -11.414 1 94.5 249 GLU B CA 1
ATOM 4419 C C . GLU B 1 249 ? -19.719 8.547 -9.93 1 94.5 249 GLU B C 1
ATOM 4421 O O . GLU B 1 249 ? -18.719 8.008 -9.453 1 94.5 249 GLU B O 1
ATOM 4426 N N . SER B 1 250 ? -20.547 9.273 -9.203 1 94.94 250 SER B N 1
ATOM 4427 C CA . SER B 1 250 ? -20.453 9.367 -7.75 1 94.94 250 SER B CA 1
ATOM 4428 C C . SER B 1 250 ? -21.578 8.586 -7.07 1 94.94 250 SER B C 1
ATOM 4430 O O . SER B 1 250 ? -22.672 8.453 -7.629 1 94.94 250 SER B O 1
ATOM 4432 N N . LEU B 1 251 ? -21.312 8.109 -5.941 1 92.38 251 LEU B N 1
ATOM 4433 C CA . LEU B 1 251 ? -22.297 7.344 -5.195 1 92.38 251 LEU B CA 1
ATOM 4434 C C . LEU B 1 251 ? -23.516 8.203 -4.871 1 92.38 251 LEU B C 1
ATOM 4436 O O . LEU B 1 251 ? -24.656 7.758 -5.016 1 92.38 251 LEU B O 1
ATOM 4440 N N . GLY B 1 252 ? -23.344 9.484 -4.383 1 90.5 252 GLY B N 1
ATOM 4441 C CA . GLY B 1 252 ? -24.406 10.461 -4.191 1 90.5 252 GLY B CA 1
ATOM 4442 C C . GLY B 1 252 ? -25.297 10.141 -3.012 1 90.5 252 GLY B C 1
ATOM 4443 O O . GLY B 1 252 ? -26.484 10.469 -3.018 1 90.5 252 GLY B O 1
ATOM 4444 N N . ARG B 1 253 ? -24.766 9.445 -2.051 1 87.25 253 ARG B N 1
ATOM 4445 C CA . ARG B 1 253 ? -25.547 9.055 -0.881 1 87.25 253 ARG B CA 1
ATOM 4446 C C . ARG B 1 253 ? -25.062 9.781 0.368 1 87.25 253 ARG B C 1
ATOM 4448 O O . ARG B 1 253 ? -23.875 10.078 0.5 1 87.25 253 ARG B O 1
ATOM 4455 N N . GLU B 1 254 ? -26.031 10.062 1.203 1 87.12 254 GLU B N 1
ATOM 4456 C CA . GLU B 1 254 ? -25.688 10.648 2.496 1 87.12 254 GLU B CA 1
ATOM 4457 C C . GLU B 1 254 ? -25.531 9.57 3.568 1 87.12 254 GLU B C 1
ATOM 4459 O O . GLU B 1 254 ? -26.156 8.508 3.482 1 87.12 254 GLU B O 1
ATOM 4464 N N . MET B 1 255 ? -24.656 9.906 4.535 1 85.44 255 MET B N 1
ATOM 4465 C CA . MET B 1 255 ? -24.547 9.016 5.688 1 85.44 255 MET B CA 1
ATOM 4466 C C . MET B 1 255 ? -25.688 9.242 6.668 1 85.44 255 MET B C 1
ATOM 4468 O O . MET B 1 255 ? -26.141 10.375 6.844 1 85.44 255 MET B O 1
ATOM 4472 N N . SER B 1 256 ? -26.078 8.125 7.25 1 80.12 256 SER B N 1
ATOM 4473 C CA . SER B 1 256 ? -27.141 8.258 8.25 1 80.12 256 SER B CA 1
ATOM 4474 C C . SER B 1 256 ? -26.578 8.719 9.594 1 80.12 256 SER B C 1
ATOM 4476 O O . SER B 1 256 ? -25.469 8.328 9.977 1 80.12 256 SER B O 1
ATOM 4478 N N . SER B 1 257 ? -27.312 9.469 10.297 1 77.31 257 SER B N 1
ATOM 4479 C CA . SER B 1 257 ? -26.906 9.992 11.602 1 77.31 257 SER B CA 1
ATOM 4480 C C . SER B 1 257 ? -26.844 8.875 12.641 1 77.31 257 SER B C 1
ATOM 4482 O O . SER B 1 257 ? -26.234 9.047 13.695 1 77.31 257 SER B O 1
ATOM 4484 N N . THR B 1 258 ? -27.344 7.742 12.383 1 71.5 258 THR B N 1
ATOM 4485 C CA . THR B 1 258 ? -27.391 6.645 13.344 1 71.5 258 THR B CA 1
ATOM 4486 C C . THR B 1 258 ? -26.172 5.75 13.211 1 71.5 258 THR B C 1
ATOM 4488 O O . THR B 1 258 ? -25.938 4.875 14.047 1 71.5 258 THR B O 1
ATOM 4491 N N . GLU B 1 259 ? -25.391 6.137 12.273 1 77.19 259 GLU B N 1
ATOM 4492 C CA . GLU B 1 259 ? -24.219 5.301 12.039 1 77.19 259 GLU B CA 1
ATOM 4493 C C . GLU B 1 259 ? -23.125 5.574 13.07 1 77.19 259 GLU B C 1
ATOM 4495 O O . GLU B 1 259 ? -22.922 6.723 13.461 1 77.19 259 GLU B O 1
ATOM 4500 N N . LYS B 1 260 ? -22.672 4.531 13.664 1 79.69 260 LYS B N 1
ATOM 4501 C CA . LYS B 1 260 ? -21.625 4.613 14.672 1 79.69 260 LYS B CA 1
ATOM 4502 C C . LYS B 1 260 ? -20.266 4.953 14.031 1 79.69 260 LYS B C 1
ATOM 4504 O O . LYS B 1 260 ? -19.438 4.07 13.828 1 79.69 260 LYS B O 1
ATOM 4509 N N . ARG B 1 261 ? -20.078 6.156 13.711 1 89.12 261 ARG B N 1
ATOM 4510 C CA . ARG B 1 261 ? -18.828 6.668 13.133 1 89.12 261 ARG B CA 1
ATOM 4511 C C . ARG B 1 261 ? -18.188 7.695 14.055 1 89.12 261 ARG B C 1
ATOM 4513 O O . ARG B 1 261 ? -18.859 8.359 14.836 1 89.12 261 ARG B O 1
ATOM 4520 N N . ILE B 1 262 ? -16.906 7.77 13.977 1 93.25 262 ILE B N 1
ATOM 4521 C CA . ILE B 1 262 ? -16.219 8.867 14.641 1 93.25 262 ILE B CA 1
ATOM 4522 C C . ILE B 1 262 ? -16.656 10.195 14.031 1 93.25 262 ILE B C 1
ATOM 4524 O O . ILE B 1 262 ? -16.797 10.305 12.805 1 93.25 262 ILE B O 1
ATOM 4528 N N . SER B 1 263 ? -16.922 11.172 14.875 1 95 263 SER B N 1
ATOM 4529 C CA . SER B 1 263 ? -17.281 12.477 14.336 1 95 263 SER B CA 1
ATOM 4530 C C . SER B 1 263 ? -16.109 13.109 13.594 1 95 263 SER B C 1
ATOM 4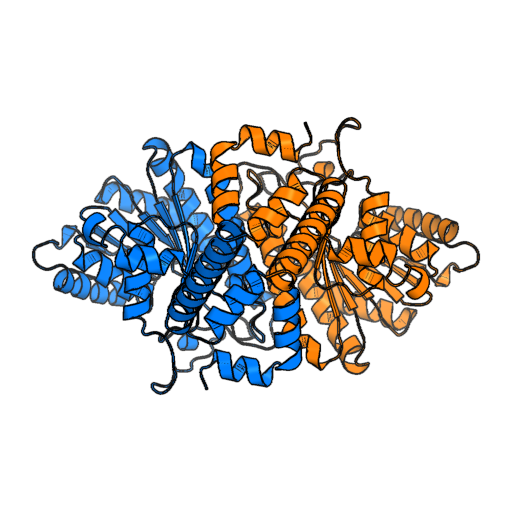532 O O . SER B 1 263 ? -14.945 12.828 13.906 1 95 263 SER B O 1
ATOM 4534 N N . THR B 1 264 ? -16.422 13.883 12.633 1 96.44 264 THR B N 1
ATOM 4535 C CA . THR B 1 264 ? -15.383 14.562 11.867 1 96.44 264 THR B CA 1
ATOM 4536 C C . THR B 1 264 ? -14.547 15.461 12.773 1 96.44 264 THR B C 1
ATOM 4538 O O . THR B 1 264 ? -13.328 15.555 12.609 1 96.44 264 THR B O 1
ATOM 4541 N N . GLU B 1 265 ? -15.188 16.094 13.727 1 97.5 265 GLU B N 1
ATOM 4542 C CA . GLU B 1 265 ? -14.508 16.969 14.68 1 97.5 265 GLU B CA 1
ATOM 4543 C C . GLU B 1 265 ? -13.492 16.203 15.516 1 97.5 265 GLU B C 1
ATOM 4545 O O . GLU B 1 265 ? -12.367 16.656 15.703 1 97.5 265 GLU B O 1
ATOM 4550 N N . ARG B 1 266 ? -13.93 15.062 16.016 1 97.44 266 ARG B N 1
ATOM 4551 C CA . ARG B 1 266 ? -13.039 14.234 16.828 1 97.44 266 ARG B CA 1
ATOM 4552 C C . ARG B 1 266 ? -11.852 13.734 16 1 97.44 266 ARG B C 1
ATOM 4554 O O . ARG B 1 266 ? -10.711 13.773 16.453 1 97.44 266 ARG B O 1
ATOM 4561 N N . CYS B 1 267 ? -12.133 13.281 14.828 1 98.25 267 CYS B N 1
ATOM 4562 C CA . CYS B 1 267 ? -11.07 12.828 13.945 1 98.25 267 CYS B CA 1
ATOM 4563 C C . CYS B 1 267 ? -10.062 13.945 13.688 1 98.25 267 CYS B C 1
ATOM 4565 O O . CYS B 1 267 ? -8.852 13.734 13.781 1 98.25 267 CYS B O 1
ATOM 4567 N N . ALA B 1 268 ? -10.562 15.117 13.406 1 98.69 268 ALA B N 1
ATOM 4568 C CA . ALA B 1 268 ? -9.719 16.281 13.125 1 98.69 268 ALA B CA 1
ATOM 4569 C C . ALA B 1 268 ? -8.844 16.625 14.32 1 98.69 268 ALA B C 1
ATOM 4571 O O . ALA B 1 268 ? -7.676 16.984 14.172 1 98.69 268 ALA B O 1
ATOM 4572 N N . HIS B 1 269 ? -9.445 16.578 15.484 1 98.75 269 HIS B N 1
ATOM 4573 C CA . HIS B 1 269 ? -8.695 16.828 16.719 1 98.75 269 HIS B CA 1
ATOM 4574 C C . HIS B 1 269 ? -7.523 15.867 16.844 1 98.75 269 HIS B C 1
ATOM 4576 O O . HIS B 1 269 ? -6.414 16.281 17.188 1 98.75 269 HIS B O 1
ATOM 4582 N N . LEU B 1 270 ? -7.785 14.625 16.562 1 98.81 270 LEU B N 1
ATOM 4583 C CA . LEU B 1 270 ? -6.766 13.586 16.688 1 98.81 270 LEU B CA 1
ATOM 4584 C C . LEU B 1 270 ? -5.699 13.742 15.617 1 98.81 270 LEU B C 1
ATOM 4586 O O . LEU B 1 270 ? -4.52 13.492 15.867 1 98.81 270 LEU B O 1
ATOM 4590 N N . VAL B 1 271 ? -6.074 14.188 14.422 1 98.94 271 VAL B N 1
ATOM 4591 C CA . VAL B 1 271 ? -5.121 14.492 13.367 1 98.94 271 VAL B CA 1
ATOM 4592 C C . VAL B 1 271 ? -4.195 15.617 13.82 1 98.94 271 VAL B C 1
ATOM 4594 O O . VAL B 1 271 ? -2.979 15.555 13.617 1 98.94 271 VAL B O 1
ATOM 4597 N N . ALA B 1 272 ? -4.75 16.656 14.461 1 98.94 272 ALA B N 1
ATOM 4598 C CA . ALA B 1 272 ? -3.961 17.781 14.93 1 98.94 272 ALA B CA 1
ATOM 4599 C C . ALA B 1 272 ? -2.982 17.359 16.016 1 98.94 272 ALA B C 1
ATOM 4601 O O . ALA B 1 272 ? -1.836 17.812 16.047 1 98.94 272 ALA B O 1
ATOM 4602 N N . ILE B 1 273 ? -3.438 16.453 16.906 1 98.94 273 ILE B N 1
ATOM 4603 C CA . ILE B 1 273 ? -2.557 15.953 17.953 1 98.94 273 ILE B CA 1
ATOM 4604 C C . ILE B 1 273 ? -1.416 15.148 17.328 1 98.94 273 ILE B C 1
ATOM 4606 O O . ILE B 1 273 ? -0.254 15.312 17.703 1 98.94 273 ILE B O 1
ATOM 4610 N N . ALA B 1 274 ? -1.745 14.305 16.359 1 98.94 274 ALA B N 1
ATOM 4611 C CA . ALA B 1 274 ? -0.72 13.523 15.68 1 98.94 274 ALA B CA 1
ATOM 4612 C C . ALA B 1 274 ? 0.304 14.43 15.008 1 98.94 274 ALA B C 1
ATOM 4614 O O . ALA B 1 274 ? 1.503 14.141 15.016 1 98.94 274 ALA B O 1
ATOM 4615 N N . THR B 1 275 ? -0.2 15.477 14.438 1 98.94 275 THR B N 1
ATOM 4616 C CA . THR B 1 275 ? 0.653 16.438 13.75 1 98.94 275 THR B CA 1
ATOM 4617 C C . THR B 1 275 ? 1.572 17.141 14.742 1 98.94 275 THR B C 1
ATOM 4619 O O . THR B 1 275 ? 2.781 17.234 14.516 1 98.94 275 THR B O 1
ATOM 4622 N N . ALA B 1 276 ? 1.018 17.609 15.859 1 98.94 276 ALA B N 1
ATOM 4623 C CA . ALA B 1 276 ? 1.781 18.328 16.875 1 98.94 276 ALA B CA 1
ATOM 4624 C C . ALA B 1 276 ? 2.898 17.469 17.438 1 98.94 276 ALA B C 1
ATOM 4626 O O . ALA B 1 276 ? 3.955 17.969 17.828 1 98.94 276 ALA B O 1
ATOM 4627 N N . ASN B 1 277 ? 2.645 16.203 17.453 1 98.88 277 ASN B N 1
ATOM 4628 C CA . ASN B 1 277 ? 3.604 15.289 18.078 1 98.88 277 ASN B CA 1
ATOM 4629 C C . ASN B 1 277 ? 4.457 14.578 17.016 1 98.88 277 ASN B C 1
ATOM 4631 O O . ASN B 1 277 ? 5.262 13.711 17.344 1 98.88 277 ASN B O 1
ATOM 4635 N N . ARG B 1 278 ? 4.254 14.875 15.734 1 98.5 278 ARG B N 1
ATOM 4636 C CA . ARG B 1 278 ? 5.016 14.344 14.609 1 98.5 278 ARG B CA 1
ATOM 4637 C C . ARG B 1 278 ? 5.035 12.82 14.641 1 98.5 278 ARG B C 1
ATOM 4639 O O . ARG B 1 278 ? 6.102 12.203 14.523 1 98.5 278 ARG B O 1
ATOM 4646 N N . LEU B 1 279 ? 3.863 12.242 14.883 1 98.69 279 LEU B N 1
ATOM 4647 C CA . LEU B 1 279 ? 3.771 10.789 14.945 1 98.69 279 LEU B CA 1
ATOM 4648 C C . LEU B 1 279 ? 3.895 10.172 13.555 1 98.69 279 LEU B C 1
ATOM 4650 O O . LEU B 1 279 ? 3.303 10.68 12.594 1 98.69 279 LEU B O 1
ATOM 4654 N N . PRO B 1 280 ? 4.652 9.102 13.438 1 98.56 280 PRO B N 1
ATOM 4655 C CA . PRO B 1 280 ? 4.91 8.555 12.102 1 98.56 280 PRO B CA 1
ATOM 4656 C C . PRO B 1 280 ? 3.654 7.969 11.453 1 98.56 280 PRO B C 1
ATOM 4658 O O . PRO B 1 280 ? 3.449 8.125 10.25 1 98.56 280 PRO B O 1
ATOM 4661 N N . GLU B 1 281 ? 2.855 7.289 12.195 1 98.75 281 GLU B N 1
ATOM 4662 C CA . GLU B 1 281 ? 1.607 6.68 11.742 1 98.75 281 GLU B CA 1
ATOM 4663 C C . GLU B 1 281 ? 0.581 6.621 12.867 1 98.75 281 GLU B C 1
ATOM 4665 O O . GLU B 1 281 ? 0.921 6.301 14.008 1 98.75 281 GLU B O 1
ATOM 4670 N N . VAL B 1 282 ? -0.667 6.914 12.539 1 98.81 282 VAL B N 1
ATOM 4671 C CA . VAL B 1 282 ? -1.694 6.82 13.57 1 98.81 282 VAL B CA 1
ATOM 4672 C C . VAL B 1 282 ? -2.953 6.184 12.992 1 98.81 282 VAL B C 1
ATOM 4674 O O . VAL B 1 282 ? -3.266 6.371 11.812 1 98.81 282 VAL B O 1
ATOM 4677 N N . TRP B 1 283 ? -3.59 5.402 13.773 1 98.62 283 TRP B N 1
ATOM 4678 C CA . TRP B 1 283 ? -4.883 4.797 13.469 1 98.62 283 TRP B CA 1
ATOM 4679 C C . TRP B 1 283 ? -5.996 5.445 14.281 1 98.62 283 TRP B C 1
ATOM 4681 O O . TRP B 1 283 ? -5.875 5.59 15.5 1 98.62 283 TRP B O 1
ATOM 4691 N N . ILE B 1 284 ? -7 5.883 13.609 1 98.44 284 ILE B N 1
ATOM 4692 C CA . ILE B 1 284 ? -8.156 6.516 14.234 1 98.44 284 ILE B CA 1
ATOM 4693 C C . ILE B 1 284 ? -9.43 5.773 13.844 1 98.44 284 ILE B C 1
ATOM 4695 O O . ILE B 1 284 ? -9.969 5.992 12.758 1 98.44 284 ILE B O 1
ATOM 4699 N N . SER B 1 285 ? -9.875 4.941 14.672 1 96.06 285 SER B N 1
ATOM 4700 C CA . SER B 1 285 ? -11.055 4.145 14.336 1 96.06 285 SER B CA 1
ATOM 4701 C C . SER B 1 285 ? -11.688 3.539 15.586 1 96.06 285 SER B C 1
ATOM 4703 O O . SER B 1 285 ? -10.984 3.166 16.531 1 96.06 285 SER B O 1
ATOM 4705 N N . GLN B 1 286 ? -12.992 3.379 15.523 1 93.44 286 GLN B N 1
ATOM 4706 C CA . GLN B 1 286 ? -13.688 2.637 16.578 1 93.44 286 GLN B CA 1
ATOM 4707 C C . GLN B 1 286 ? -13.523 1.131 16.375 1 93.44 286 GLN B C 1
ATOM 4709 O O . GLN B 1 286 ? -13.094 0.682 15.312 1 93.44 286 GLN B O 1
ATOM 4714 N N . HIS B 1 287 ? -13.875 0.401 17.438 1 93.25 287 HIS B N 1
ATOM 4715 C CA . HIS B 1 287 ? -13.969 -1.049 17.312 1 93.25 287 HIS B CA 1
ATOM 4716 C C . HIS B 1 287 ? -15.188 -1.451 16.484 1 93.25 287 HIS B C 1
ATOM 4718 O O . HIS B 1 287 ? -16.188 -0.734 16.453 1 93.25 287 HIS B O 1
ATOM 4724 N N . PRO B 1 288 ? -15.172 -2.512 15.727 1 93.25 288 PRO B N 1
ATOM 4725 C CA . PRO B 1 288 ? -14.141 -3.551 15.797 1 93.25 288 PRO B CA 1
ATOM 4726 C C . PRO B 1 288 ? -12.969 -3.281 14.859 1 93.25 288 PRO B C 1
ATOM 4728 O O . PRO B 1 288 ? -12 -4.047 14.836 1 93.25 288 PRO B O 1
ATOM 4731 N N . TRP B 1 289 ? -12.961 -2.182 14.117 1 95 289 TRP B N 1
ATOM 4732 C CA . TRP B 1 289 ? -11.938 -1.924 13.109 1 95 289 TRP B CA 1
ATOM 4733 C C . TRP B 1 289 ? -10.57 -1.732 13.766 1 95 289 TRP B C 1
ATOM 4735 O O . TRP B 1 289 ? -9.562 -2.211 13.25 1 95 289 TRP B O 1
ATOM 4745 N N . LEU B 1 290 ? -10.531 -1.031 14.859 1 96.31 290 LEU B N 1
ATOM 4746 C CA . LEU B 1 290 ? -9.258 -0.831 15.539 1 96.31 290 LEU B CA 1
ATOM 4747 C C . LEU B 1 290 ? -8.656 -2.164 15.969 1 96.31 290 LEU B C 1
ATOM 4749 O O . LEU B 1 290 ? -7.449 -2.379 15.836 1 96.31 290 LEU B O 1
ATOM 4753 N N . ALA B 1 291 ? -9.523 -3.045 16.5 1 95.94 291 ALA B N 1
ATOM 4754 C CA . ALA B 1 291 ? -9.062 -4.371 16.906 1 95.94 291 ALA B CA 1
ATOM 4755 C C . ALA B 1 291 ? -8.516 -5.145 15.711 1 95.94 291 ALA B C 1
ATOM 4757 O O . ALA B 1 291 ? -7.512 -5.852 15.836 1 95.94 291 ALA B O 1
ATOM 4758 N N . LEU B 1 292 ? -9.156 -5.008 14.641 1 95.94 292 LEU B N 1
ATOM 4759 C CA . LEU B 1 292 ? -8.734 -5.711 13.43 1 95.94 292 LEU B CA 1
ATOM 4760 C C . LEU B 1 292 ? -7.41 -5.16 12.914 1 95.94 292 LEU B C 1
ATOM 4762 O O . LEU B 1 292 ? -6.59 -5.906 12.375 1 95.94 292 LEU B O 1
ATOM 4766 N N . LEU B 1 293 ? -7.215 -3.867 13.078 1 97.38 293 LEU B N 1
ATOM 4767 C CA . LEU B 1 293 ? -5.93 -3.275 12.719 1 97.38 293 LEU B CA 1
ATOM 4768 C C . LEU B 1 293 ? -4.805 -3.871 13.555 1 97.38 293 LEU B C 1
ATOM 4770 O O . LEU B 1 293 ? -3.752 -4.23 13.023 1 97.38 293 LEU B O 1
ATOM 4774 N N . TYR B 1 294 ? -5.039 -3.994 14.82 1 96.62 294 TYR B N 1
ATOM 4775 C CA . TYR B 1 294 ? -4.039 -4.605 15.688 1 96.62 294 TYR B CA 1
ATOM 4776 C C . TYR B 1 294 ? -3.811 -6.066 15.312 1 96.62 294 TYR B C 1
ATOM 4778 O O . TYR B 1 294 ? -2.67 -6.535 15.297 1 96.62 294 TYR B O 1
ATOM 4786 N N . LEU B 1 295 ? -4.902 -6.734 15.055 1 96.75 295 LEU B N 1
ATOM 4787 C CA . LEU B 1 295 ? -4.781 -8.141 14.68 1 96.75 295 LEU B CA 1
ATOM 4788 C C . LEU B 1 295 ? -3.973 -8.289 13.398 1 96.75 295 LEU B C 1
ATOM 4790 O O . LEU B 1 295 ? -3.123 -9.18 13.297 1 96.75 295 LEU B O 1
ATOM 4794 N N . ASN B 1 296 ? -4.246 -7.477 12.461 1 97.38 296 ASN B N 1
ATOM 4795 C CA . ASN B 1 296 ? -3.508 -7.531 11.203 1 97.38 296 ASN B CA 1
ATOM 4796 C C . ASN B 1 296 ? -2.025 -7.23 11.406 1 97.38 296 ASN B C 1
ATOM 4798 O O . ASN B 1 296 ? -1.171 -7.805 10.727 1 97.38 296 ASN B O 1
ATOM 4802 N N . GLN B 1 297 ? -1.71 -6.293 12.289 1 96.88 297 GLN B N 1
ATOM 4803 C CA . GLN B 1 297 ? -0.333 -5.891 12.555 1 96.88 297 GLN B CA 1
ATOM 4804 C C . GLN B 1 297 ? 0.438 -7.004 13.258 1 96.88 297 GLN B C 1
ATOM 4806 O O . GLN B 1 297 ? 1.604 -7.254 12.945 1 96.88 297 GLN B O 1
ATOM 4811 N N . TYR B 1 298 ? -0.226 -7.773 14.133 1 95.69 298 TYR B N 1
ATOM 4812 C CA . TYR B 1 298 ? 0.539 -8.68 14.984 1 95.69 298 TYR B CA 1
ATOM 4813 C C . TYR B 1 298 ? 0.282 -10.133 14.609 1 95.69 298 TYR B C 1
ATOM 4815 O O . TYR B 1 298 ? 1.073 -11.016 14.953 1 95.69 298 TYR B O 1
ATOM 4823 N N . TRP B 1 299 ? -0.868 -10.352 13.984 1 96.94 299 TRP B N 1
ATOM 4824 C CA . TRP B 1 299 ? -1.22 -11.695 13.531 1 96.94 299 TRP B CA 1
ATOM 4825 C C . TRP B 1 299 ? -2.055 -11.633 12.25 1 96.94 299 TRP B C 1
ATOM 4827 O O . TRP B 1 299 ? -3.219 -12.039 12.25 1 96.94 299 TRP B O 1
ATOM 4837 N N . ALA B 1 300 ? -1.41 -11.328 11.172 1 96.69 300 ALA B N 1
ATOM 4838 C CA . ALA B 1 300 ? -2.07 -11.039 9.906 1 96.69 300 ALA B CA 1
ATOM 4839 C C . ALA B 1 300 ? -2.875 -12.242 9.414 1 96.69 300 ALA B C 1
ATOM 4841 O O . ALA B 1 300 ? -3.984 -12.086 8.906 1 96.69 300 ALA B O 1
ATOM 4842 N N . ASP B 1 301 ? -2.355 -13.445 9.586 1 96.25 301 ASP B N 1
ATOM 4843 C CA . ASP B 1 301 ? -3.049 -14.641 9.117 1 96.25 301 ASP B CA 1
ATOM 4844 C C . ASP B 1 301 ? -4.383 -14.82 9.836 1 96.25 301 ASP B C 1
ATOM 4846 O O . ASP B 1 301 ? -5.371 -15.25 9.234 1 96.25 301 ASP B O 1
ATOM 4850 N N . ALA B 1 302 ? -4.375 -14.508 11.133 1 96.94 302 ALA B N 1
ATOM 4851 C CA . ALA B 1 302 ? -5.625 -14.586 11.883 1 96.94 302 ALA B CA 1
ATOM 4852 C C . ALA B 1 302 ? -6.621 -13.531 11.406 1 96.94 302 ALA B C 1
ATOM 4854 O O . ALA B 1 302 ? -7.824 -13.789 11.344 1 96.94 302 ALA B O 1
ATOM 4855 N N . CYS B 1 303 ? -6.137 -12.383 11.148 1 97.06 303 CYS B N 1
ATOM 4856 C CA . CYS B 1 303 ? -7 -11.328 10.625 1 97.06 303 CYS B CA 1
ATOM 4857 C C . CYS B 1 303 ? -7.625 -11.742 9.297 1 97.06 303 CYS B C 1
ATOM 4859 O O . CYS B 1 303 ? -8.836 -11.594 9.102 1 97.06 303 CYS B O 1
ATOM 4861 N N . ARG B 1 304 ? -6.777 -12.281 8.406 1 97.12 304 ARG B N 1
ATOM 4862 C CA . ARG B 1 304 ? -7.27 -12.742 7.109 1 97.12 304 ARG B CA 1
ATOM 4863 C C . ARG B 1 304 ? -8.305 -13.844 7.281 1 97.12 304 ARG B C 1
ATOM 4865 O O . ARG B 1 304 ? -9.328 -13.859 6.59 1 97.12 304 ARG B O 1
ATOM 4872 N N . TRP B 1 305 ? -8.023 -14.75 8.188 1 96.12 305 TRP B N 1
ATOM 4873 C CA . TRP B 1 305 ? -8.961 -15.828 8.469 1 96.12 305 TRP B CA 1
ATOM 4874 C C . TRP B 1 305 ? -10.305 -15.281 8.93 1 96.12 305 TRP B C 1
ATOM 4876 O O . TRP B 1 305 ? -11.359 -15.75 8.5 1 96.12 305 TRP B O 1
ATOM 4886 N N . LEU B 1 306 ? -10.281 -14.297 9.789 1 95.44 306 LEU B N 1
ATOM 4887 C CA . LEU B 1 306 ? -11.508 -13.68 10.289 1 95.44 306 LEU B CA 1
ATOM 4888 C C . LEU B 1 306 ? -12.281 -13.023 9.156 1 95.44 306 LEU B C 1
ATOM 4890 O O . LEU B 1 306 ? -13.508 -13.133 9.094 1 95.44 306 LEU B O 1
ATOM 4894 N N . PHE B 1 307 ? -11.602 -12.289 8.273 1 94.38 307 PHE B N 1
ATOM 4895 C CA . PHE B 1 307 ? -12.25 -11.641 7.141 1 94.38 307 PHE B CA 1
ATOM 4896 C C . PHE B 1 307 ? -12.938 -12.672 6.254 1 94.38 307 PHE B C 1
ATOM 4898 O O . PHE B 1 307 ? -14.055 -12.453 5.781 1 94.38 307 PHE B O 1
ATOM 4905 N N . LEU B 1 308 ? -12.266 -13.789 6.074 1 93.56 308 LEU B N 1
ATOM 4906 C CA . LEU B 1 308 ? -12.82 -14.844 5.234 1 93.56 308 LEU B CA 1
ATOM 4907 C C . LEU B 1 308 ? -14.023 -15.5 5.902 1 93.56 308 LEU B C 1
ATOM 4909 O O . LEU B 1 308 ? -14.977 -15.898 5.227 1 93.56 308 LEU B O 1
ATOM 4913 N N . ARG B 1 309 ? -14.023 -15.523 7.188 1 90.75 309 ARG B N 1
ATOM 4914 C CA . ARG B 1 309 ? -15.094 -16.172 7.938 1 90.75 309 ARG B CA 1
ATOM 4915 C C . ARG B 1 309 ? -16.328 -15.273 7.996 1 90.75 309 ARG B C 1
ATOM 4917 O O . ARG B 1 309 ? -17.469 -15.766 7.906 1 90.75 309 ARG B O 1
ATOM 4924 N N . PHE B 1 310 ? -16.141 -13.969 8.242 1 87.38 310 PHE B N 1
ATOM 4925 C CA . PHE B 1 310 ? -17.25 -13.023 8.352 1 87.38 310 PHE B CA 1
ATOM 4926 C C . PHE B 1 310 ? -17.969 -12.867 7.02 1 87.38 310 PHE B C 1
ATOM 4928 O O . PHE B 1 310 ? -19.188 -12.68 6.98 1 87.38 310 PHE B O 1
ATOM 4935 N N . GLY B 1 311 ? -17.25 -13.016 5.922 1 84.06 311 GLY B N 1
ATOM 4936 C CA . GLY B 1 311 ? -17.828 -12.836 4.598 1 84.06 311 GLY B CA 1
ATOM 4937 C C . GLY B 1 311 ? -17.969 -11.375 4.199 1 84.06 311 GLY B C 1
ATOM 4938 O O . GLY B 1 311 ? -17.938 -10.492 5.055 1 84.06 311 GLY B O 1
ATOM 4939 N N . THR B 1 312 ? -18.25 -11.156 2.98 1 86.19 312 THR B N 1
ATOM 4940 C CA . THR B 1 312 ? -18.297 -9.812 2.4 1 86.19 312 THR B CA 1
ATOM 4941 C C . THR B 1 312 ? -19.516 -9.047 2.918 1 86.19 312 THR B C 1
ATOM 4943 O O . THR B 1 312 ? -19.406 -7.855 3.227 1 86.19 312 THR B O 1
ATOM 4946 N N . GLY B 1 313 ? -20.625 -9.695 3.037 1 86.12 313 GLY B N 1
ATOM 4947 C CA . GLY B 1 313 ? -21.828 -9.039 3.498 1 86.12 313 GLY B CA 1
ATOM 4948 C C . GLY B 1 313 ? -21.688 -8.438 4.887 1 86.12 313 GLY B C 1
ATOM 4949 O O . GLY B 1 313 ? -22.047 -7.277 5.105 1 86.12 313 GLY B O 1
ATOM 4950 N N . TYR B 1 314 ? -21.141 -9.195 5.762 1 86.69 314 TYR B N 1
ATOM 4951 C CA . TYR B 1 314 ? -20.953 -8.742 7.133 1 86.69 314 TYR B CA 1
ATOM 4952 C C . TYR B 1 314 ? -19.922 -7.617 7.199 1 86.69 314 TYR B C 1
ATOM 4954 O O . TYR B 1 314 ? -20.109 -6.637 7.93 1 86.69 314 TYR B O 1
ATOM 4962 N N . MET B 1 315 ? -18.922 -7.723 6.449 1 87.38 315 MET B N 1
ATOM 4963 C CA . MET B 1 315 ? -17.891 -6.703 6.449 1 87.38 315 MET B CA 1
ATOM 4964 C C . MET B 1 315 ? -18.422 -5.375 5.93 1 87.38 315 MET B C 1
ATOM 4966 O O . MET B 1 315 ? -18.047 -4.312 6.43 1 87.38 315 MET B O 1
ATOM 4970 N N . MET B 1 316 ? -19.297 -5.488 4.98 1 86.62 316 MET B N 1
ATOM 4971 C CA . MET B 1 316 ? -19.891 -4.27 4.438 1 86.62 316 MET B CA 1
ATOM 4972 C C . MET B 1 316 ? -20.812 -3.609 5.461 1 86.62 316 MET B C 1
ATOM 4974 O O . MET B 1 316 ? -20.859 -2.383 5.559 1 86.62 316 MET B O 1
ATOM 4978 N N . LYS B 1 317 ? -21.516 -4.387 6.25 1 84.62 317 LYS B N 1
ATOM 4979 C CA . LYS B 1 317 ? -22.328 -3.842 7.332 1 84.62 317 LYS B CA 1
ATOM 4980 C C . LYS B 1 317 ? -21.469 -3.133 8.367 1 84.62 317 LYS B C 1
ATOM 4982 O O . LYS B 1 317 ? -21.828 -2.062 8.859 1 84.62 317 LYS B O 1
ATOM 4987 N N . MET B 1 318 ? -20.359 -3.758 8.641 1 83.75 318 MET B N 1
ATOM 4988 C CA . MET B 1 318 ? -19.406 -3.15 9.578 1 83.75 318 MET B CA 1
ATOM 4989 C C . MET B 1 318 ? -18.859 -1.846 9.023 1 83.75 318 MET B C 1
ATOM 4991 O O . MET B 1 318 ? -18.781 -0.845 9.734 1 83.75 318 MET B O 1
ATOM 4995 N N . ARG B 1 319 ? -18.547 -1.852 7.773 1 82.06 319 ARG B N 1
ATOM 4996 C CA . ARG B 1 319 ? -17.969 -0.682 7.105 1 82.06 319 ARG B CA 1
ATOM 4997 C C . ARG B 1 319 ? -18.969 0.476 7.094 1 82.06 319 ARG B C 1
ATOM 4999 O O . ARG B 1 319 ? -18.578 1.636 7.242 1 82.06 319 ARG B O 1
ATOM 5006 N N . ASP B 1 320 ? -20.172 0.122 6.891 1 80.12 320 ASP B N 1
ATOM 5007 C CA . ASP B 1 320 ? -21.203 1.146 6.797 1 80.12 320 ASP B CA 1
ATOM 5008 C C . ASP B 1 320 ? -21.812 1.442 8.164 1 80.12 320 ASP B C 1
ATOM 5010 O O . ASP B 1 320 ? -22.797 2.174 8.266 1 80.12 320 ASP B O 1
ATOM 5014 N N . CYS B 1 321 ? -21.172 0.798 9.133 1 77.81 321 CYS B N 1
ATOM 5015 C CA . CYS B 1 321 ? -21.531 1.034 10.523 1 77.81 321 CYS B CA 1
ATOM 5016 C C . CYS B 1 321 ? -23 0.713 10.773 1 77.81 321 CYS B C 1
ATOM 5018 O O . CYS B 1 321 ? -23.703 1.498 11.398 1 77.81 321 CYS B O 1
ATOM 5020 N N . GLN B 1 322 ? -23.469 -0.297 10.086 1 71.31 322 GLN B N 1
ATOM 5021 C CA . GLN B 1 322 ? -24.828 -0.797 10.266 1 71.31 322 GLN B CA 1
ATOM 5022 C C . GLN B 1 322 ? -24.859 -2.008 11.195 1 71.31 322 GLN B C 1
ATOM 5024 O O . GLN B 1 322 ? -23.875 -2.752 11.273 1 71.31 322 GLN B O 1
#

InterPro domains:
  IPR002347 Short-chain dehydrogenase/reductase SDR [PF00106] (47-239)
  IPR002347 Short-chain dehydrogenase/reductase SDR [PR00080] (128-139)
  IPR002347 Short-chain dehydrogenase/reductase SDR [PR00080] (181-189)
  IPR002347 Short-chain dehydrogenase/reductase SDR [PR00080] (201-220)
  IPR002347 Short-chain dehydrogenase/reductase SDR [PR00081] (48-65)
  IPR002347 Short-chain dehydrogenase/reductase SDR [PR00081] (128-139)
  IPR002347 Short-chain dehydrogenase/reductase SDR [PR00081] (175-191)
  IPR002347 Short-chain dehydrogenase/reductase SDR [PR00081] (201-220)
  IPR002347 Short-chain dehydrogenase/reductase SDR [PR00081] (222-239)
  IPR020904 Short-chain dehydrogenase/reductase, conserved site [PS00061] (188-216)
  IPR036291 NAD(P)-binding domain superfamily [SSF51735] (42-310)
  IPR053011 Dehydrogenase/reductase SDR family member 7 [PTHR44269] (3-320)

Organism: Aplysia californica (NCBI:txid6500)

Radius of gyration: 25.05 Å; Cα contacts (8 Å, |Δi|>4): 1367; chains: 2; bounding box: 57×75×73 Å

Foldseek 3Di:
DVVVVVVVVVVVVVVVVLVVCLQPDQKDPVLVCLVPPNDALLLCAAAEEEFEPCLWFLNLLLLLLNLLSLAQYEYEEADQVSLVVSLVSSCVNNDPSDDSLSYHYDYDDLLPLVCLLVSLVVVCVSSVAHQEYEAEWAAFEFAAPVLADVLVLVVRQSTLPVSLVSNCVNRVVRLLVVLGHEYEYEAACLLQDVAGRTVSNSVNSVNNVVVVVVVQVVCVVSNYFYEYEHEAFEQIQRQCAHHYRDPPDGNRDHADPPAPHHYSNVSSSSSSSCRSRSPRYMYRGHPPSSVLSVCCVPPVVVSVVVDVVCDNVNSVCVRSRD/DVVVVVVVVVVVVVVVVLVVCLQPDQKDPVLVCLVPPNDALLLQAAAEEEFEPCLWFLNLLLLLLNLLSLAQYEYEEADQVSLVVSLVSSCVNNDPSDDSLSYHYDYDDLLPLVCLLVSLVVVCVSSVAHQEYEAEWAAFEFAAPVLADVLVLVVRQSTLPVSLVSNCVNRVVRLLVVLGHEYEYEAACLLQDVAGRTVSNSVNSVNNVVVVVVVQVVCVVSNYFYEYEHEAFEQIQRQCAHHYRDPPDGNRDHADPPAPHHYSNRSSSSSSSCRSRSPRYMYRGHPPSSVLSVCCVPPVVVSVVVDVVCDNVNSVCVRSRD

Sequence (644 aa):
MIFSEVLIAVVVVLVLSVLFILSRSEVNLRLWWSIKMGKPIDHLQGQVVWITGASSGIGEFTAYKLAEAGCKLVLSARRADELERVKAACLRAGGPKLRETDVLVLPLDSTKFATHKEAVASVLSYFQKIDILVNNAGKSQRAGWLEVELAVDRELFELNVLGPVSLTREVLPHMIDRRRGHIVVISSIAGKLGIPQSRSYNGSKSAVQGYFECLRTEMGEHNIDVTVVCPGPVFSKAFMHAATGTAGESLGREMSSTEKRISTERCAHLVAIATANRLPEVWISQHPWLALLYLNQYWADACRWLFLRFGTGYMMKMRDCQMIFSEVLIAVVVVLVLSVLFILSRSEVNLRLWWSIKMGKPIDHLQGQVVWITGASSGIGEFTAYKLAEAGCKLVLSARRADELERVKAACLRAGGPKLRETDVLVLPLDSTKFATHKEAVASVLSYFQKIDILVNNAGKSQRAGWLEVELAVDRELFELNVLGPVSLTREVLPHMIDRRRGHIVVISSIAGKLGIPQSRSYNGSKSAVQGYFECLRTEMGEHNIDVTVVCPGPVFSKAFMHAATGTAGESLGREMSSTEKRISTERCAHLVAIATANRLPEVWISQHPWLALLYLNQYWADACRWLFLRFGTGYMMKMRDCQ